Protein AF-A0AAD1RFT2-F1 (afdb_monomer)

Radius of gyration: 32.66 Å; Cα contacts (8 Å, |Δi|>4): 776; chains: 1; bounding box: 81×103×98 Å

Secondary structure (DSSP, 8-state):
----PPPPPGGG-------------------TT--SPPB----SEEEEE--HHHHHHHHHHHHHHSPTT-EEEEEEE-----STT-PPP--EEEEEEETTEEEEE-GGGSSS--HHHHHHHT-TTSEEEESSHHHHHHHHHHHH-----SEEEHHHHHHHHHT------HHHHHHHHHS-B----HHHHTS-TTSSSPPHHHHHHHHHHHHHHHHHHHHHHT--HHHHHHHHHTT-----HHHHHHHHHHHHHHHHHHHTTS-S---STT-HHHHHHHHHHHHHHHHHHHHHHH-SS-----------------------------------PPPP--THHHHHHHHHHHHHTTTGGGTGGGGGGS-------STTTTTS--------PPBPTT---TTSPPPPHHHHHHHHHHH--SS--HHHHHHHHIIIII---EEEE--TTS-TTHHHHHHHHHTS-EEEEE-S-HHHHHHHHHHHHHTT--EEEE-TT--HHHHHHHHTT--SEEEE-HHHHHH-HHHHHHHHTSTT-EEEEEETTGGGG-TTSSS--GGGGGGGGHHHH-TTS-EEEEES---HHHHHHHHHHTT-SS-EEEEB----TT-----PPP-S-HHHHHHTT------------

Solvent-accessible surface area (backbone atoms only — not comparable to full-atom values): 38700 Å² total; per-residue (Å²): 137,83,86,83,77,87,78,79,66,77,86,84,68,76,78,92,74,81,92,75,95,73,97,70,82,83,83,75,85,79,62,99,79,66,73,96,51,54,76,51,71,59,83,41,50,76,49,76,38,49,49,44,65,58,38,15,52,52,28,48,48,51,64,70,74,51,58,90,72,30,65,27,3,31,46,73,43,41,26,72,51,95,49,89,96,46,79,48,57,70,6,33,42,34,41,16,69,48,88,55,38,26,37,38,38,31,50,50,74,30,102,54,81,31,66,27,40,51,51,51,43,47,27,67,57,36,35,35,24,18,61,64,46,66,62,51,31,54,49,35,35,73,68,66,76,37,67,61,33,37,69,45,50,45,42,58,53,47,24,62,68,62,72,52,92,67,91,56,39,67,48,53,48,36,37,70,76,66,62,20,32,57,79,78,52,59,77,55,72,62,25,65,50,64,48,83,80,73,51,72,63,49,49,49,46,52,42,17,55,9,35,46,27,36,51,52,51,57,52,60,73,67,57,52,76,64,61,40,50,57,60,52,59,76,73,60,75,99,61,67,71,66,59,60,50,48,51,52,51,53,50,52,50,53,49,50,66,48,57,76,66,56,71,95,71,85,85,57,100,76,56,62,61,60,56,49,53,50,52,47,59,52,49,54,56,51,52,52,54,51,46,64,75,62,59,87,77,77,85,81,87,87,88,83,84,89,86,81,88,86,85,82,90,86,88,88,86,90,86,90,86,88,84,89,82,90,82,88,85,83,83,88,81,84,86,85,76,59,78,66,58,67,66,60,52,60,66,58,51,73,63,49,71,77,59,59,84,74,62,69,78,77,65,76,80,75,86,85,85,84,92,74,85,78,80,79,73,84,78,79,81,94,67,97,67,93,65,82,72,67,43,66,72,82,54,71,62,85,90,57,80,80,81,50,72,71,55,43,48,50,35,34,75,53,67,74,35,88,70,73,54,39,66,46,42,56,51,37,47,35,40,72,73,71,44,41,23,34,38,41,31,40,38,83,86,77,55,74,64,56,47,52,56,49,58,9,59,75,67,65,11,25,17,40,36,30,37,89,49,67,69,60,46,51,55,52,32,52,56,32,46,76,40,75,39,46,45,45,77,50,57,97,85,63,59,74,64,58,60,50,38,55,78,67,63,66,42,31,39,42,31,29,36,41,62,46,51,68,75,42,52,68,60,59,59,60,45,48,77,43,99,54,21,54,47,32,35,34,32,46,60,35,42,21,47,23,87,88,35,97,60,58,40,77,47,45,51,52,52,27,50,48,45,71,81,40,64,82,45,18,42,38,35,30,26,60,63,69,55,74,73,44,50,50,44,39,38,60,43,42,57,52,71,85,46,51,77,49,40,44,57,80,79,54,93,92,60,90,86,85,89,80,83,84,64,100,42,67,71,64,66,48,45,84,81,56,81,82,79,74,82,81,77,84,81,85,128

Organism: Pelobates cultripes (NCBI:txid61616)

Structure (mmCIF, N/CA/C/O backbone):
data_AF-A0AAD1RFT2-F1
#
_entry.id   AF-A0AAD1RFT2-F1
#
loop_
_atom_site.group_PDB
_atom_site.id
_atom_site.type_symbol
_atom_site.label_atom_id
_atom_site.label_alt_id
_atom_site.label_comp_id
_atom_site.label_asym_id
_atom_site.label_entity_id
_atom_site.label_seq_id
_atom_site.pdbx_PDB_ins_code
_atom_site.Cartn_x
_atom_site.Cartn_y
_atom_site.Cartn_z
_atom_site.occupancy
_atom_site.B_iso_or_equiv
_atom_site.auth_seq_id
_atom_site.auth_comp_id
_atom_site.auth_asym_id
_atom_site.auth_atom_id
_atom_site.pdbx_PDB_model_num
ATOM 1 N N . MET A 1 1 ? -6.542 -61.655 -33.731 1.00 32.16 1 MET A N 1
ATOM 2 C CA . MET A 1 1 ? -5.676 -61.619 -32.536 1.00 32.16 1 MET A CA 1
ATOM 3 C C . MET A 1 1 ? -5.458 -60.150 -32.216 1.00 32.16 1 MET A C 1
ATOM 5 O O . MET A 1 1 ? -4.813 -59.470 -32.993 1.00 32.16 1 MET A O 1
ATOM 9 N N . THR A 1 2 ? -6.354 -59.574 -31.411 1.00 29.89 2 THR A N 1
ATOM 10 C CA . THR A 1 2 ? -6.247 -59.451 -29.936 1.00 29.89 2 THR A CA 1
ATOM 11 C C . THR A 1 2 ? -5.387 -58.257 -29.536 1.00 29.89 2 THR A C 1
ATOM 13 O O . THR A 1 2 ? -4.197 -58.387 -29.279 1.00 29.89 2 THR A O 1
ATOM 16 N N . SER A 1 3 ? -6.036 -57.094 -29.475 1.00 32.44 3 SER A N 1
ATOM 17 C CA . SER A 1 3 ? -5.586 -55.942 -28.698 1.00 32.44 3 SER A CA 1
ATOM 18 C C . SER A 1 3 ? -5.818 -56.218 -27.211 1.00 32.44 3 SER A C 1
ATOM 20 O O . SER A 1 3 ? -6.970 -56.402 -26.809 1.00 32.44 3 SER A O 1
ATOM 22 N N . GLU A 1 4 ? -4.773 -56.206 -26.389 1.00 31.50 4 GLU A N 1
ATOM 23 C CA . GLU A 1 4 ? -4.941 -56.166 -24.934 1.00 31.50 4 GLU A CA 1
ATOM 24 C C . GLU A 1 4 ? -4.941 -54.717 -24.443 1.00 31.50 4 GLU A C 1
ATOM 26 O O . GLU A 1 4 ? -3.958 -53.987 -24.556 1.00 31.50 4 GLU A O 1
ATOM 31 N N . GLN A 1 5 ? -6.086 -54.298 -23.907 1.00 32.66 5 GLN A N 1
ATOM 32 C CA . GLN A 1 5 ? -6.255 -53.011 -23.245 1.00 32.66 5 GLN A CA 1
ATOM 33 C C . GLN A 1 5 ? -5.607 -53.063 -21.856 1.00 32.66 5 GLN A C 1
ATOM 35 O O . GLN A 1 5 ? -5.936 -53.942 -21.054 1.00 32.66 5 GLN A O 1
ATOM 40 N N . ARG A 1 6 ? -4.768 -52.078 -21.515 1.00 32.47 6 ARG A N 1
ATOM 41 C CA . ARG A 1 6 ? -4.447 -51.807 -20.105 1.00 32.47 6 ARG A CA 1
ATOM 42 C C . ARG A 1 6 ? -5.701 -51.250 -19.423 1.00 32.47 6 ARG A C 1
ATOM 44 O O . ARG A 1 6 ? -6.289 -50.284 -19.901 1.00 32.47 6 ARG A O 1
ATOM 51 N N . LYS A 1 7 ? -6.133 -51.892 -18.336 1.00 34.75 7 LYS A N 1
ATOM 52 C CA . LYS A 1 7 ? -7.308 -51.488 -17.548 1.00 34.75 7 LYS A CA 1
ATOM 53 C C . LYS A 1 7 ? -6.932 -50.395 -16.547 1.00 34.75 7 LYS A C 1
ATOM 55 O O . LYS A 1 7 ? -5.903 -50.510 -15.887 1.00 34.75 7 LYS A O 1
ATOM 60 N N . LEU A 1 8 ? -7.798 -49.393 -16.397 1.00 34.12 8 LEU A N 1
ATOM 61 C CA . LEU A 1 8 ? -7.709 -48.400 -15.322 1.00 34.12 8 LEU A CA 1
ATOM 62 C C . LEU A 1 8 ? -8.119 -49.009 -13.959 1.00 34.12 8 LEU A C 1
ATOM 64 O O . LEU A 1 8 ? -8.888 -49.978 -13.937 1.00 34.12 8 LEU A O 1
ATOM 68 N N . PRO A 1 9 ? -7.635 -48.466 -12.823 1.00 39.34 9 PRO A N 1
ATOM 69 C CA . PRO A 1 9 ? -8.009 -48.926 -11.483 1.00 39.34 9 PRO A CA 1
ATOM 70 C C . PRO A 1 9 ? -9.504 -48.750 -11.164 1.00 39.34 9 PRO A C 1
ATOM 72 O O . PRO A 1 9 ? -10.136 -47.780 -11.578 1.00 39.34 9 PRO A O 1
ATOM 75 N N . GLN A 1 10 ? -10.067 -49.661 -10.362 1.00 35.56 10 GLN A N 1
ATOM 76 C CA . GLN A 1 10 ? -11.518 -49.749 -10.113 1.00 35.56 10 GLN A CA 1
ATOM 77 C C . GLN A 1 10 ? -12.157 -48.548 -9.392 1.00 35.56 10 GLN A C 1
ATOM 79 O O . GLN A 1 10 ? -13.377 -48.419 -9.438 1.00 35.56 10 GLN A O 1
ATOM 84 N N . TRP A 1 11 ? -11.382 -47.660 -8.760 1.00 37.53 11 TRP A N 1
ATOM 85 C CA . TRP A 1 11 ? -11.925 -46.442 -8.141 1.00 37.53 11 TRP A CA 1
ATOM 86 C C . TRP A 1 11 ? -12.310 -45.365 -9.170 1.00 37.53 11 TRP A C 1
ATOM 88 O O . TRP A 1 11 ? -13.135 -44.507 -8.882 1.00 37.53 11 TRP A O 1
ATOM 98 N N . MET A 1 12 ? -11.788 -45.454 -10.399 1.00 35.12 12 MET A N 1
ATOM 99 C CA . MET A 1 12 ? -12.035 -44.512 -11.499 1.00 35.12 12 MET A CA 1
ATOM 100 C C . MET A 1 12 ? -13.252 -44.915 -12.365 1.00 35.12 12 MET A C 1
ATOM 102 O O . MET A 1 12 ? -13.354 -44.573 -13.542 1.00 35.12 12 MET A O 1
ATOM 106 N N . SER A 1 13 ? -14.170 -45.724 -11.825 1.00 43.19 13 SER A N 1
ATOM 107 C CA . SER A 1 13 ? -15.388 -46.171 -12.520 1.00 43.19 13 SER A CA 1
ATOM 108 C C . SER A 1 13 ? -16.558 -46.388 -11.560 1.00 43.19 13 SER A C 1
ATOM 110 O O . SER A 1 13 ? -17.037 -47.506 -11.369 1.00 43.19 13 SER A O 1
ATOM 112 N N . ALA A 1 14 ? -17.074 -45.286 -11.021 1.00 30.98 14 ALA A N 1
ATOM 113 C CA . ALA A 1 14 ? -18.431 -45.201 -10.493 1.00 30.98 14 ALA A CA 1
ATOM 114 C C . ALA A 1 14 ? -19.201 -44.155 -11.311 1.00 30.98 14 ALA A C 1
ATOM 116 O O . ALA A 1 14 ? -18.724 -43.043 -11.508 1.00 30.98 14 ALA A O 1
ATOM 117 N N . LYS A 1 15 ? -20.356 -44.551 -11.854 1.00 29.53 15 LYS A N 1
ATOM 118 C CA . LYS A 1 15 ? -21.216 -43.689 -12.677 1.00 29.53 15 LYS A CA 1
ATOM 119 C C . LYS A 1 15 ? -22.140 -42.861 -11.797 1.00 29.53 15 LYS A C 1
ATOM 121 O O . LYS A 1 15 ? -22.604 -43.372 -10.777 1.00 29.53 15 LYS A O 1
ATOM 126 N N . ASP A 1 16 ? -22.525 -41.690 -12.294 1.00 32.19 16 ASP A N 1
ATOM 127 C CA . ASP A 1 16 ? -23.722 -40.989 -11.842 1.00 32.19 16 ASP A CA 1
ATOM 128 C C . ASP A 1 16 ? -24.922 -41.939 -11.759 1.00 32.19 16 ASP A C 1
ATOM 130 O O . ASP A 1 16 ? -25.188 -42.730 -12.677 1.00 32.19 16 ASP A O 1
ATOM 134 N N . ARG A 1 17 ? -25.673 -41.830 -10.663 1.00 28.39 17 ARG A N 1
ATOM 135 C CA . ARG A 1 17 ? -27.041 -42.330 -10.582 1.00 28.39 17 ARG A CA 1
ATOM 136 C C . ARG A 1 17 ? -27.950 -41.295 -9.942 1.00 28.39 17 ARG A C 1
ATOM 138 O O . ARG A 1 17 ? -27.675 -40.779 -8.868 1.00 28.39 17 ARG A O 1
ATOM 145 N N . GLU A 1 18 ? -29.015 -41.071 -10.694 1.00 23.94 18 GLU A N 1
ATOM 146 C CA . GLU A 1 18 ? -30.244 -40.323 -10.472 1.00 23.94 18 GLU A CA 1
ATOM 147 C C . GLU A 1 18 ? -30.656 -40.014 -9.027 1.00 23.94 18 GLU A C 1
ATOM 149 O O . GLU A 1 18 ? -30.523 -40.805 -8.094 1.00 23.94 18 GLU A O 1
ATOM 154 N N . SER A 1 19 ? -31.280 -38.846 -8.917 1.00 25.69 19 SER A N 1
ATOM 155 C CA . SER A 1 19 ? -31.944 -38.308 -7.743 1.00 25.69 19 SER A CA 1
ATOM 156 C C . SER A 1 19 ? -32.993 -39.242 -7.130 1.00 25.69 19 SER A C 1
ATOM 158 O O . SER A 1 19 ? -33.954 -39.660 -7.774 1.00 25.69 19 SER A O 1
ATOM 160 N N . THR A 1 20 ? -32.910 -39.404 -5.811 1.00 22.12 20 THR A N 1
ATOM 161 C CA . THR A 1 20 ? -34.089 -39.611 -4.962 1.00 22.12 20 THR A CA 1
ATOM 162 C C . THR A 1 20 ? -34.079 -38.572 -3.856 1.00 22.12 20 THR A C 1
ATOM 164 O O . THR A 1 20 ? -33.084 -38.413 -3.155 1.00 22.12 20 THR A O 1
ATOM 167 N N . SER A 1 21 ? -35.189 -37.855 -3.722 1.00 32.97 21 SER A N 1
ATOM 168 C CA . SER A 1 21 ? -35.400 -36.832 -2.704 1.00 32.97 21 SER A CA 1
ATOM 169 C C . SER A 1 21 ? -35.403 -37.422 -1.294 1.00 32.97 21 SER A C 1
ATOM 171 O O . SER A 1 21 ? -36.297 -38.208 -0.984 1.00 32.97 21 SER A O 1
ATOM 173 N N . ASP A 1 22 ? -34.510 -36.953 -0.425 1.00 23.94 22 ASP A N 1
ATOM 174 C CA . ASP A 1 22 ? -34.853 -36.773 0.987 1.00 23.94 22 ASP A CA 1
ATOM 175 C C . ASP A 1 22 ? -34.041 -35.634 1.625 1.00 23.94 22 ASP A C 1
ATOM 177 O O . ASP A 1 22 ? -32.912 -35.341 1.222 1.00 23.94 22 ASP A O 1
ATOM 181 N N . GLY A 1 23 ? -34.649 -34.935 2.581 1.00 35.88 23 GLY A N 1
ATOM 182 C CA . GLY A 1 23 ? -34.134 -33.674 3.110 1.00 35.88 23 GLY A CA 1
ATOM 183 C C . GLY A 1 23 ? -32.924 -33.863 4.023 1.00 35.88 23 GLY A C 1
ATOM 184 O O . GLY A 1 23 ? -33.078 -34.258 5.175 1.00 35.88 23 GLY A O 1
ATOM 185 N N . THR A 1 24 ? -31.729 -33.499 3.552 1.00 23.97 24 THR A N 1
ATOM 186 C CA . THR A 1 24 ? -30.502 -33.526 4.365 1.00 23.97 24 THR A CA 1
ATOM 187 C C . THR A 1 24 ? -29.787 -32.182 4.271 1.00 23.97 24 THR A C 1
ATOM 189 O O . THR A 1 24 ? -29.432 -31.742 3.181 1.00 23.97 24 THR A O 1
ATOM 192 N N . LYS A 1 25 ? -29.585 -31.517 5.418 1.00 29.00 25 LYS A N 1
ATOM 193 C CA . LYS A 1 25 ? -28.793 -30.280 5.504 1.00 29.00 25 LYS A CA 1
ATOM 194 C C . LYS A 1 25 ? -27.383 -30.538 4.968 1.00 29.00 25 LYS A C 1
ATOM 196 O O . LYS A 1 25 ? -26.774 -31.536 5.352 1.00 29.00 25 LYS A O 1
ATOM 201 N N . ALA A 1 26 ? -26.863 -29.633 4.140 1.00 27.97 26 ALA A N 1
ATOM 202 C CA . ALA A 1 26 ? -25.474 -29.694 3.703 1.00 27.97 26 ALA A CA 1
ATOM 203 C C . ALA A 1 26 ? -24.550 -29.670 4.932 1.00 27.97 26 ALA A C 1
ATOM 205 O O . ALA A 1 26 ? -24.612 -28.756 5.755 1.00 27.97 26 ALA A O 1
ATOM 206 N N . PHE A 1 27 ? -23.726 -30.708 5.078 1.00 27.11 27 PHE A N 1
ATOM 207 C CA . PHE A 1 27 ? -22.686 -30.755 6.099 1.00 27.11 27 PHE A CA 1
ATOM 208 C C . PHE A 1 27 ? -21.497 -29.939 5.593 1.00 27.11 27 PHE A C 1
ATOM 210 O O . PHE A 1 27 ? -20.674 -30.434 4.823 1.00 27.11 27 PHE A O 1
ATOM 217 N N . PHE A 1 28 ? -21.443 -28.671 5.996 1.00 36.00 28 PHE A N 1
ATOM 218 C CA . PHE A 1 28 ? -20.313 -27.799 5.703 1.00 36.00 28 PHE A CA 1
ATOM 219 C C . PHE A 1 28 ? -19.064 -28.278 6.446 1.00 36.00 28 PHE A C 1
ATOM 221 O O . PHE A 1 28 ? -19.122 -28.761 7.582 1.00 36.00 28 PHE A O 1
ATOM 228 N N . LYS A 1 29 ? -17.922 -28.178 5.771 1.00 30.28 29 LYS A N 1
ATOM 229 C CA . LYS A 1 29 ? -16.636 -28.657 6.268 1.00 30.28 29 LYS A CA 1
ATOM 230 C C . LYS A 1 29 ? -16.006 -27.545 7.111 1.00 30.28 29 LYS A C 1
ATOM 232 O O . LYS A 1 29 ? -15.299 -26.710 6.566 1.00 30.28 29 LYS A O 1
ATOM 237 N N . LYS A 1 30 ? -16.314 -27.527 8.415 1.00 30.03 30 LYS A N 1
ATOM 238 C CA . LYS A 1 30 ? -15.777 -26.548 9.378 1.00 30.03 30 LYS A CA 1
ATOM 239 C C . LYS A 1 30 ? -14.256 -26.414 9.260 1.00 30.03 30 LYS A C 1
ATOM 241 O O . LYS A 1 30 ? -13.552 -27.424 9.368 1.00 30.03 30 LYS A O 1
ATOM 246 N N . ASN A 1 31 ? -13.772 -25.180 9.164 1.00 31.89 31 ASN A N 1
ATOM 247 C CA . ASN A 1 31 ? -12.375 -24.868 9.445 1.00 31.89 31 ASN A CA 1
ATOM 248 C C . ASN A 1 31 ? -12.137 -24.840 10.963 1.00 31.89 31 ASN A C 1
ATOM 250 O O . ASN A 1 31 ? -13.017 -24.499 11.750 1.00 31.89 31 ASN A O 1
ATOM 254 N N . ILE A 1 32 ? -10.927 -25.210 11.388 1.00 33.62 32 ILE A N 1
ATOM 255 C CA . ILE A 1 32 ? -10.565 -25.410 12.810 1.00 33.62 32 ILE A CA 1
ATOM 256 C C . ILE A 1 32 ? -10.471 -24.079 13.598 1.00 33.62 32 ILE A C 1
ATOM 258 O O . ILE A 1 32 ? -10.304 -24.088 14.815 1.00 33.62 32 ILE A O 1
ATOM 262 N N . LEU A 1 33 ? -10.619 -22.939 12.913 1.00 39.22 33 LEU A N 1
ATOM 263 C CA . LEU A 1 33 ? -10.488 -21.578 13.446 1.00 39.22 33 LEU A CA 1
ATOM 264 C C . LEU A 1 33 ? -11.779 -20.738 13.359 1.00 39.22 33 LEU A C 1
ATOM 266 O O . LEU A 1 33 ? -11.742 -19.554 13.682 1.00 39.22 33 LEU A O 1
ATOM 270 N N . GLU A 1 34 ? -12.909 -21.306 12.926 1.00 48.25 34 GLU A N 1
ATOM 271 C CA . GLU A 1 34 ? -14.187 -20.582 12.974 1.00 48.25 34 GLU A CA 1
ATOM 272 C C . GLU A 1 34 ? -14.638 -20.393 14.429 1.00 48.25 34 GLU A C 1
ATOM 274 O O . GLU A 1 34 ? -14.747 -21.361 15.187 1.00 48.25 34 GLU A O 1
ATOM 279 N N . ASP A 1 35 ? -14.960 -19.152 14.806 1.00 52.91 35 ASP A N 1
ATOM 280 C CA . ASP A 1 35 ? -15.696 -18.884 16.039 1.00 52.91 35 ASP A CA 1
ATOM 281 C C . ASP A 1 35 ? -17.025 -19.672 15.992 1.00 52.91 35 ASP A C 1
ATOM 283 O O . ASP A 1 35 ? -17.718 -19.647 14.974 1.00 52.91 35 ASP A O 1
ATOM 287 N N . ASP A 1 36 ? -17.448 -20.326 17.082 1.00 68.00 36 ASP A N 1
ATOM 288 C CA . ASP A 1 36 ? -18.729 -21.072 17.167 1.00 68.00 36 ASP A CA 1
ATOM 289 C C . ASP A 1 36 ? -19.979 -20.140 17.197 1.00 68.00 36 ASP A C 1
ATOM 291 O O . ASP A 1 36 ? -21.011 -20.434 17.807 1.00 68.00 36 ASP A O 1
ATOM 295 N N . LEU A 1 37 ? -19.892 -18.973 16.549 1.00 80.50 37 LEU A N 1
ATOM 296 C CA . LEU A 1 37 ? -20.921 -17.940 16.489 1.00 80.50 37 LEU A CA 1
ATOM 297 C C . LEU A 1 37 ? -21.916 -18.188 15.337 1.00 80.50 37 LEU A C 1
ATOM 299 O O . LEU A 1 37 ? -21.519 -18.589 14.240 1.00 80.50 37 LEU A O 1
ATOM 303 N N . PRO A 1 38 ? -23.215 -17.896 15.532 1.00 90.75 38 PRO A N 1
ATOM 304 C CA . PRO A 1 38 ? -24.204 -18.002 14.465 1.00 90.75 38 PRO A CA 1
ATOM 305 C C . PRO A 1 38 ? -23.980 -16.954 13.365 1.00 90.75 38 PRO A C 1
ATOM 307 O O . PRO A 1 38 ? -23.529 -15.838 13.632 1.00 90.75 38 PRO A O 1
ATOM 310 N N . PHE A 1 39 ? -24.354 -17.285 12.128 1.00 90.00 39 PHE A N 1
ATOM 311 C CA . PHE A 1 39 ? -24.182 -16.379 10.994 1.00 90.00 39 PHE A CA 1
ATOM 312 C C . PHE A 1 39 ? -25.106 -15.143 11.044 1.00 90.00 39 PHE A C 1
ATOM 314 O O . PHE A 1 39 ? -26.212 -15.144 11.612 1.00 90.00 39 PHE A O 1
ATOM 321 N N . PHE A 1 40 ? -24.619 -14.054 10.452 1.00 92.62 40 PHE A N 1
ATOM 322 C CA . PHE A 1 40 ? -25.324 -12.798 10.226 1.00 92.62 40 PHE A CA 1
ATOM 323 C C . PHE A 1 40 ? -25.706 -12.703 8.746 1.00 92.62 40 PHE A C 1
ATOM 325 O O . PHE A 1 40 ? -24.908 -12.295 7.912 1.00 92.62 40 PHE A O 1
ATOM 332 N N . GLU A 1 41 ? -26.929 -13.112 8.421 1.00 91.94 41 GLU A N 1
ATOM 333 C CA . GLU A 1 41 ? -27.407 -13.223 7.038 1.00 91.94 41 GLU A CA 1
ATOM 334 C C . GLU A 1 41 ? -28.602 -12.301 6.791 1.00 91.94 41 GLU A C 1
ATOM 336 O O . GLU A 1 41 ? -29.493 -12.160 7.643 1.00 91.94 41 GLU A O 1
ATOM 341 N N . PHE A 1 42 ? -28.667 -11.716 5.597 1.00 96.00 42 PHE A N 1
ATOM 342 C CA . PHE A 1 42 ? -29.851 -11.000 5.143 1.00 96.00 42 PHE A CA 1
ATOM 343 C C . PHE A 1 42 ? -30.973 -11.979 4.775 1.00 96.00 42 PHE A C 1
ATOM 345 O O . PHE A 1 42 ? -30.853 -12.780 3.854 1.00 96.00 42 PHE A O 1
ATOM 352 N N . ASN A 1 43 ? -32.097 -11.884 5.488 1.00 93.88 43 ASN A N 1
ATOM 353 C CA . ASN A 1 43 ? -33.259 -12.769 5.332 1.00 93.88 43 ASN A CA 1
ATOM 354 C C . ASN A 1 43 ? -34.448 -12.087 4.612 1.00 93.88 43 ASN A C 1
ATOM 356 O O . ASN A 1 43 ? -35.571 -12.597 4.628 1.00 93.88 43 ASN A O 1
ATOM 360 N N . GLY A 1 44 ? -34.228 -10.907 4.025 1.00 94.38 44 GLY A N 1
ATOM 361 C CA . GLY A 1 44 ? -35.246 -10.140 3.306 1.00 94.38 44 GLY A CA 1
ATOM 362 C C . GLY A 1 44 ? -35.318 -10.453 1.806 1.00 94.38 44 GLY A C 1
ATOM 363 O O . GLY A 1 44 ? -34.692 -11.377 1.293 1.00 94.38 44 GLY A O 1
ATOM 364 N N . ALA A 1 45 ? -36.086 -9.647 1.072 1.00 97.00 45 ALA A N 1
ATOM 365 C CA . ALA A 1 45 ? -36.175 -9.741 -0.380 1.00 97.00 45 ALA A CA 1
ATOM 366 C C . ALA A 1 45 ? -34.956 -9.086 -1.053 1.00 97.00 45 ALA A C 1
ATOM 368 O O . ALA A 1 45 ? -34.703 -7.892 -0.867 1.00 97.00 45 ALA A O 1
ATOM 369 N N . ILE A 1 46 ? -34.238 -9.862 -1.868 1.00 98.06 46 ILE A N 1
ATOM 370 C CA . ILE A 1 46 ? -33.129 -9.386 -2.703 1.00 98.06 46 ILE A CA 1
ATOM 371 C C . ILE A 1 46 ? -33.676 -9.024 -4.090 1.00 98.06 46 ILE A C 1
ATOM 373 O O . ILE A 1 46 ? -34.170 -9.883 -4.820 1.00 98.06 46 ILE A O 1
ATOM 377 N N . VAL A 1 47 ? -33.580 -7.751 -4.466 1.00 97.56 47 VAL A N 1
ATOM 378 C CA . VAL A 1 47 ? -33.992 -7.234 -5.777 1.00 97.56 47 VAL A CA 1
ATOM 379 C C . VAL A 1 47 ? -32.756 -7.102 -6.664 1.00 97.56 47 VAL A C 1
ATOM 381 O O . VAL A 1 47 ? -32.033 -6.110 -6.605 1.00 97.56 47 VAL A O 1
ATOM 384 N N . TYR A 1 48 ? -32.502 -8.120 -7.484 1.00 97.94 48 TYR A N 1
ATOM 385 C CA . TYR A 1 48 ? -31.390 -8.146 -8.435 1.00 97.94 48 TYR A CA 1
ATOM 386 C C . TYR A 1 48 ? -31.803 -7.551 -9.785 1.00 97.94 48 TYR A C 1
ATOM 388 O O . TYR A 1 48 ? -32.764 -8.016 -10.397 1.00 97.94 48 TYR A O 1
ATOM 396 N N . SER A 1 49 ? -31.074 -6.535 -10.254 1.00 96.44 49 SER A N 1
ATOM 397 C CA . SER A 1 49 ? -31.340 -5.849 -11.521 1.00 96.44 49 SER A CA 1
ATOM 398 C C . SER A 1 49 ? -30.056 -5.596 -12.311 1.00 96.44 49 SER A C 1
ATOM 400 O O . SER A 1 49 ? -29.035 -5.168 -11.773 1.00 96.44 49 SER A O 1
ATOM 402 N N . TYR A 1 50 ? -30.129 -5.840 -13.617 1.00 95.19 50 TYR A N 1
ATOM 403 C CA . TYR A 1 50 ? -29.012 -5.772 -14.564 1.00 95.19 50 TYR A CA 1
ATOM 404 C C . TYR A 1 50 ? -29.335 -4.927 -15.811 1.00 95.19 50 TYR A C 1
ATOM 406 O O . TYR A 1 50 ? -28.453 -4.685 -16.632 1.00 95.19 50 TYR A O 1
ATOM 414 N N . GLU A 1 51 ? -30.563 -4.414 -15.943 1.00 94.00 51 GLU A N 1
ATOM 415 C CA . GLU A 1 51 ? -30.942 -3.485 -17.013 1.00 94.00 51 GLU A CA 1
ATOM 416 C C . GLU A 1 51 ? -30.850 -2.023 -16.552 1.00 94.00 51 GLU A C 1
ATOM 418 O O . GLU A 1 51 ? -31.357 -1.644 -15.499 1.00 94.00 51 GLU A O 1
ATOM 423 N N . SER A 1 52 ? -30.227 -1.158 -17.361 1.00 93.75 52 SER A N 1
ATOM 424 C CA . SER A 1 52 ? -29.947 0.240 -16.972 1.00 93.75 52 SER A CA 1
ATOM 425 C C . SER A 1 52 ? -31.216 1.085 -16.745 1.00 93.75 52 SER A C 1
ATOM 427 O O . SER A 1 52 ? -31.221 2.002 -15.914 1.00 93.75 52 SER A O 1
ATOM 429 N N . ASN A 1 53 ? -32.309 0.759 -17.446 1.00 92.62 53 ASN A N 1
ATOM 430 C CA . ASN A 1 53 ? -33.616 1.391 -17.251 1.00 92.62 53 ASN A CA 1
ATOM 431 C C . ASN A 1 53 ? -34.247 0.964 -15.922 1.00 92.62 53 ASN A C 1
ATOM 433 O O . ASN A 1 53 ? -34.618 1.833 -15.136 1.00 92.62 53 ASN A O 1
ATOM 437 N N . ASP A 1 54 ? -34.298 -0.340 -15.648 1.00 94.00 54 ASP A N 1
ATOM 438 C CA . ASP A 1 54 ? -34.866 -0.891 -14.415 1.00 94.00 54 ASP A CA 1
ATOM 439 C C . ASP A 1 54 ? -34.081 -0.427 -13.193 1.00 94.00 54 ASP A C 1
ATOM 441 O O . ASP A 1 54 ? -34.670 0.071 -12.240 1.00 94.00 54 ASP A O 1
ATOM 445 N N . CYS A 1 55 ? -32.747 -0.452 -13.249 1.00 96.50 55 CYS A N 1
ATOM 446 C CA . CYS A 1 55 ? -31.912 0.113 -12.192 1.00 96.50 55 CYS A CA 1
ATOM 447 C C . CYS A 1 55 ? -32.200 1.602 -11.974 1.00 96.50 55 CYS A C 1
ATOM 449 O O . CYS A 1 55 ? -32.309 2.041 -10.834 1.00 96.50 55 CYS A O 1
ATOM 451 N N . SER A 1 56 ? -32.378 2.384 -13.045 1.00 96.62 56 SER A N 1
ATOM 452 C CA . SER A 1 56 ? -32.736 3.800 -12.908 1.00 96.62 56 SER A CA 1
ATOM 453 C C . SER A 1 56 ? -34.121 3.990 -12.278 1.00 96.62 56 SER A C 1
ATOM 455 O O . SER A 1 56 ? -34.272 4.860 -11.426 1.00 96.62 56 SER A O 1
ATOM 457 N N . LEU A 1 57 ? -35.113 3.180 -12.663 1.00 95.62 57 LEU A N 1
ATOM 458 C CA . LEU A 1 57 ? -36.468 3.232 -12.113 1.00 95.62 57 LEU A CA 1
ATOM 459 C C . LEU A 1 57 ? -36.491 2.825 -10.634 1.00 95.62 57 LEU A C 1
ATOM 461 O O . LEU A 1 57 ? -37.051 3.546 -9.816 1.00 95.62 57 LEU A O 1
ATOM 465 N N . LEU A 1 58 ? -35.842 1.712 -10.288 1.00 97.06 58 LEU A N 1
ATOM 466 C CA . LEU A 1 58 ? -35.716 1.217 -8.918 1.00 97.06 58 LEU A CA 1
ATOM 467 C C . LEU A 1 58 ? -35.004 2.233 -8.019 1.00 97.06 58 LEU A C 1
ATOM 469 O O . LEU A 1 58 ? -35.453 2.462 -6.902 1.00 97.06 58 LEU A O 1
ATOM 473 N N . SER A 1 59 ? -33.948 2.898 -8.497 1.00 97.12 59 SER A N 1
ATOM 474 C CA . SER A 1 59 ? -33.279 3.946 -7.718 1.00 97.12 59 SER A CA 1
ATOM 475 C C . SER A 1 59 ? -34.150 5.184 -7.485 1.00 97.12 59 SER A C 1
ATOM 477 O O . SER A 1 59 ? -34.138 5.712 -6.378 1.00 97.12 59 SER A O 1
ATOM 479 N N . GLU A 1 60 ? -34.928 5.646 -8.468 1.00 94.69 60 GLU A N 1
ATOM 480 C CA . GLU A 1 60 ? -35.855 6.771 -8.244 1.00 94.69 60 GLU A CA 1
ATOM 481 C C . GLU A 1 60 ? -37.043 6.357 -7.352 1.00 94.69 60 GLU A C 1
ATOM 483 O O . GLU A 1 60 ? -37.499 7.163 -6.542 1.00 94.69 60 GLU A O 1
ATOM 488 N N . LEU A 1 61 ? -37.495 5.095 -7.421 1.00 93.62 61 LEU A N 1
ATOM 489 C CA . LEU A 1 61 ? -38.470 4.536 -6.476 1.00 93.62 61 LEU A CA 1
ATOM 490 C C . LEU A 1 61 ? -37.922 4.557 -5.044 1.00 93.62 61 LEU A C 1
ATOM 492 O O . LEU A 1 61 ? -38.584 5.110 -4.171 1.00 93.62 61 LEU A O 1
ATOM 496 N N . ILE A 1 62 ? -36.695 4.067 -4.818 1.00 94.56 62 ILE A N 1
ATOM 497 C CA . ILE A 1 62 ? -36.008 4.147 -3.516 1.00 94.56 62 ILE A CA 1
ATOM 498 C C . ILE A 1 62 ? -35.988 5.596 -3.012 1.00 94.56 62 ILE A C 1
ATOM 500 O O . ILE A 1 62 ? -36.440 5.856 -1.903 1.00 94.56 62 ILE A O 1
ATOM 504 N N . ARG A 1 63 ? -35.553 6.562 -3.834 1.00 93.31 63 ARG A N 1
ATOM 505 C CA . ARG A 1 63 ? -35.535 7.988 -3.445 1.00 93.31 63 ARG A CA 1
ATOM 506 C C . ARG A 1 63 ? -36.918 8.542 -3.091 1.00 93.31 63 ARG A C 1
ATOM 508 O O . ARG A 1 63 ? -36.999 9.452 -2.279 1.00 93.31 63 ARG A O 1
ATOM 515 N N . SER A 1 64 ? -37.990 8.018 -3.690 1.00 89.31 64 SER A N 1
ATOM 516 C CA . SER A 1 64 ? -39.370 8.436 -3.399 1.00 89.31 64 SER A CA 1
ATOM 517 C C . SER A 1 64 ? -40.012 7.734 -2.193 1.00 89.31 64 SER A C 1
ATOM 519 O O . SER A 1 64 ? -40.967 8.262 -1.629 1.00 89.31 64 SER A O 1
ATOM 521 N N . GLU A 1 65 ? -39.514 6.552 -1.811 1.00 88.38 65 GLU A N 1
ATOM 522 C CA . GLU A 1 65 ? -39.997 5.759 -0.667 1.00 88.38 65 GLU A CA 1
ATOM 523 C C . GLU A 1 65 ? -39.314 6.157 0.658 1.00 88.38 65 GLU A C 1
ATOM 525 O O . GLU A 1 65 ? -39.844 5.872 1.733 1.00 88.38 65 GLU A O 1
ATOM 530 N N . LEU A 1 66 ? -38.147 6.804 0.593 1.00 86.69 66 LEU A N 1
ATOM 531 C CA . LEU A 1 66 ? -37.332 7.189 1.746 1.00 86.69 66 LEU A CA 1
ATOM 532 C C . LEU A 1 66 ? -37.707 8.567 2.323 1.00 86.69 66 LEU A C 1
ATOM 534 O O . LEU A 1 66 ? -38.130 9.473 1.609 1.00 86.69 66 LEU A O 1
ATOM 538 N N . SER A 1 67 ? -37.529 8.728 3.637 1.00 77.50 67 SER A N 1
ATOM 539 C CA . SER A 1 67 ? -37.723 10.000 4.343 1.00 77.50 67 SER A CA 1
ATOM 540 C C . SER A 1 67 ? -36.539 10.957 4.162 1.00 77.50 67 SER A C 1
ATOM 542 O O . SER A 1 67 ? -35.435 10.545 3.808 1.00 77.50 67 SER A O 1
ATOM 544 N N . GLU A 1 68 ? -36.735 12.235 4.499 1.00 66.38 68 GLU A N 1
ATOM 545 C CA . GLU A 1 68 ? -35.608 13.147 4.727 1.00 66.38 68 GLU A CA 1
ATOM 546 C C . GLU A 1 68 ? -34.665 12.546 5.789 1.00 66.38 68 GLU A C 1
ATOM 548 O O . GLU A 1 68 ? -35.134 11.999 6.790 1.00 66.38 68 GLU A O 1
ATOM 553 N N . GLN A 1 69 ? -33.348 12.619 5.553 1.00 76.44 69 GLN A N 1
ATOM 554 C CA . GLN A 1 69 ? -32.295 12.003 6.383 1.00 76.44 69 GLN A CA 1
ATOM 555 C C . GLN A 1 69 ? -32.327 10.464 6.445 1.00 76.44 69 GLN A C 1
ATOM 557 O O . GLN A 1 69 ? -31.817 9.869 7.394 1.00 76.44 69 GLN A O 1
ATOM 562 N N . ALA A 1 70 ? -32.906 9.795 5.445 1.00 89.38 70 ALA A N 1
ATOM 563 C CA . ALA A 1 70 ? -32.858 8.340 5.365 1.00 89.38 70 ALA A CA 1
ATOM 564 C C . ALA A 1 70 ? -31.422 7.797 5.319 1.00 89.38 70 ALA A C 1
ATOM 566 O O . ALA A 1 70 ? -30.533 8.378 4.694 1.00 89.38 70 ALA A O 1
ATOM 567 N N . VAL A 1 71 ? -31.227 6.633 5.932 1.00 95.62 71 VAL A N 1
ATOM 568 C CA . VAL A 1 71 ? -29.944 5.932 5.988 1.00 95.62 71 VAL A CA 1
ATOM 569 C C . VAL A 1 71 ? -30.097 4.575 5.313 1.00 95.62 71 VAL A C 1
ATOM 571 O O . VAL A 1 71 ? -31.109 3.901 5.496 1.00 95.62 71 VAL A O 1
ATOM 574 N N . LEU A 1 72 ? -29.113 4.187 4.506 1.00 96.69 72 LEU A N 1
ATOM 575 C CA . LEU A 1 72 ? -29.095 2.907 3.812 1.00 96.69 72 LEU A CA 1
ATOM 576 C C . LEU A 1 72 ? -27.692 2.301 3.798 1.00 96.69 72 LEU A C 1
ATOM 578 O O . LEU A 1 72 ? -26.684 2.996 3.669 1.00 96.69 72 LEU A O 1
ATOM 582 N N . GLY A 1 73 ? -27.643 0.984 3.960 1.00 97.88 73 GLY A N 1
ATOM 583 C CA . GLY A 1 73 ? -26.409 0.217 3.890 1.00 97.88 73 GLY A CA 1
ATOM 584 C C . GLY A 1 73 ? -25.915 0.144 2.453 1.00 97.88 73 GLY A C 1
ATOM 585 O O . GLY A 1 73 ? -26.715 -0.030 1.529 1.00 97.88 73 GLY A O 1
ATOM 586 N N . PHE A 1 74 ? -24.617 0.320 2.262 1.00 98.25 74 PHE A N 1
ATOM 587 C CA . PHE A 1 74 ? -23.994 0.476 0.957 1.00 98.25 74 PHE A CA 1
ATOM 588 C C . PHE A 1 74 ? -22.675 -0.291 0.905 1.00 98.25 74 PHE A C 1
ATOM 590 O O . PHE A 1 74 ? -21.908 -0.250 1.862 1.00 98.25 74 PHE A O 1
ATOM 597 N N . ASP A 1 75 ? -22.443 -0.958 -0.223 1.00 97.44 75 ASP A N 1
ATOM 598 C CA . ASP A 1 75 ? -21.214 -1.691 -0.534 1.00 97.44 75 ASP A CA 1
ATOM 599 C C . ASP A 1 75 ? -21.099 -1.884 -2.067 1.00 97.44 75 ASP A C 1
ATOM 601 O O . ASP A 1 75 ? -22.082 -1.706 -2.806 1.00 97.44 75 ASP A O 1
ATOM 605 N N . ILE A 1 76 ? -19.919 -2.238 -2.577 1.00 97.31 76 ILE A N 1
ATOM 606 C CA . ILE A 1 76 ? -19.655 -2.486 -4.004 1.00 97.31 76 ILE A CA 1
ATOM 607 C C . ILE A 1 76 ? -18.724 -3.687 -4.205 1.00 97.31 76 ILE A C 1
ATOM 609 O O . ILE A 1 76 ? -17.871 -3.975 -3.385 1.00 97.31 76 ILE A O 1
ATOM 613 N N . GLU A 1 77 ? -18.851 -4.374 -5.342 1.00 95.56 77 GLU A N 1
ATOM 614 C CA . GLU A 1 77 ? -17.999 -5.534 -5.656 1.00 95.56 77 GLU A CA 1
ATOM 615 C C . GLU A 1 77 ? -17.422 -5.463 -7.077 1.00 95.56 77 GLU A C 1
ATOM 617 O O . GLU A 1 77 ? -18.040 -4.924 -8.010 1.00 95.56 77 GLU A O 1
ATOM 622 N N . TRP A 1 78 ? -16.221 -6.020 -7.258 1.00 93.88 78 TRP A N 1
ATOM 623 C CA . TRP A 1 78 ? -15.489 -6.061 -8.530 1.00 93.88 78 TRP A CA 1
ATOM 624 C C . TRP A 1 78 ? -14.676 -7.359 -8.671 1.00 93.88 78 TRP A C 1
ATOM 626 O O . TRP A 1 78 ? -14.205 -7.908 -7.680 1.00 93.88 78 TRP A O 1
ATOM 636 N N . PRO A 1 79 ? -14.463 -7.885 -9.894 1.00 88.56 79 PRO A N 1
ATOM 637 C CA . PRO A 1 79 ? -13.715 -9.127 -10.074 1.00 88.56 79 PRO A CA 1
ATOM 638 C C . PRO A 1 79 ? -12.253 -8.972 -9.634 1.00 88.56 79 PRO A C 1
ATOM 640 O O . PRO A 1 79 ? -11.586 -7.991 -9.984 1.00 88.56 79 PRO A O 1
ATOM 643 N N . ALA A 1 80 ? -11.732 -9.982 -8.935 1.00 80.94 80 ALA A N 1
ATOM 644 C CA . ALA A 1 80 ? -10.316 -10.065 -8.598 1.00 80.94 80 ALA A CA 1
ATOM 645 C C . ALA A 1 80 ? -9.456 -10.144 -9.876 1.00 80.94 80 ALA A C 1
ATOM 647 O O . ALA A 1 80 ? -9.691 -10.977 -10.754 1.00 80.94 80 ALA A O 1
ATOM 648 N N . ILE A 1 81 ? -8.444 -9.276 -9.988 1.00 76.38 81 ILE A N 1
ATOM 649 C CA . ILE A 1 81 ? -7.468 -9.298 -11.086 1.00 76.38 81 ILE A CA 1
ATOM 650 C C . ILE A 1 81 ? -6.070 -9.506 -10.507 1.00 76.38 81 ILE A C 1
ATOM 652 O O . ILE A 1 81 ? -5.500 -8.622 -9.881 1.00 76.38 81 ILE A O 1
ATOM 656 N N . TYR A 1 82 ? -5.489 -10.669 -10.791 1.00 72.25 82 TYR A N 1
ATOM 657 C CA . TYR A 1 82 ? -4.157 -11.073 -10.321 1.00 72.25 82 TYR A CA 1
ATOM 658 C C . TYR A 1 82 ? -3.004 -10.528 -11.193 1.00 72.25 82 TYR A C 1
ATOM 660 O O . TYR A 1 82 ? -1.867 -10.978 -11.105 1.00 72.25 82 TYR A O 1
ATOM 668 N N . THR A 1 83 ? -3.281 -9.565 -12.080 1.00 55.97 83 THR A N 1
ATOM 669 C CA . THR A 1 83 ? -2.273 -8.918 -12.935 1.00 55.97 83 THR A CA 1
ATOM 670 C C . THR A 1 83 ? -1.825 -7.597 -12.317 1.00 55.97 83 THR A C 1
ATOM 672 O O . THR A 1 83 ? -2.607 -6.649 -12.259 1.00 55.97 83 THR A O 1
ATOM 675 N N . LYS A 1 84 ? -0.549 -7.507 -11.920 1.00 39.66 84 LYS A N 1
ATOM 676 C CA . LYS A 1 84 ? 0.054 -6.301 -11.326 1.00 39.66 84 LYS A CA 1
ATOM 677 C C . LYS A 1 84 ? -0.253 -5.043 -12.159 1.00 39.66 84 LYS A C 1
ATOM 679 O O . LYS A 1 84 ? -0.011 -5.018 -13.365 1.00 39.66 84 LYS A O 1
ATOM 684 N N . GLY A 1 85 ? -0.796 -4.011 -11.510 1.00 52.91 85 GLY A N 1
ATOM 685 C CA . GLY A 1 85 ? -1.160 -2.735 -12.142 1.00 52.91 85 GLY A CA 1
ATOM 686 C C . GLY A 1 85 ? -2.502 -2.714 -12.892 1.00 52.91 85 GLY A C 1
ATOM 687 O O . GLY A 1 85 ? -2.779 -1.739 -13.589 1.00 52.91 85 GLY A O 1
ATOM 688 N N . LYS A 1 86 ? -3.345 -3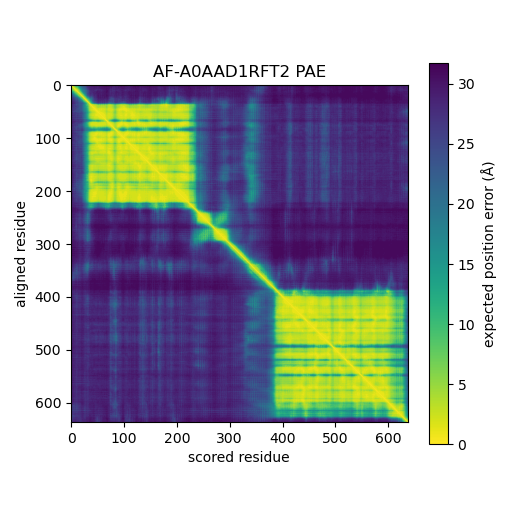.752 -12.783 1.00 57.75 86 LYS A N 1
ATOM 689 C CA . LYS A 1 86 ? -4.716 -3.755 -13.322 1.00 57.75 86 LYS A CA 1
ATOM 690 C C . LYS A 1 86 ? -5.722 -4.098 -12.229 1.00 57.75 86 LYS A C 1
ATOM 692 O O . LYS A 1 86 ? -5.704 -5.210 -11.720 1.00 57.75 86 LYS A O 1
ATOM 697 N N . ASN A 1 87 ? -6.659 -3.192 -11.967 1.00 72.12 87 ASN A N 1
ATOM 698 C CA . ASN A 1 87 ? -7.763 -3.439 -11.039 1.00 72.12 87 ASN A CA 1
ATOM 699 C C . ASN A 1 87 ? -9.039 -3.790 -11.817 1.00 72.12 87 ASN A C 1
ATOM 701 O O . ASN A 1 87 ? -9.278 -3.257 -12.906 1.00 72.12 87 ASN A O 1
ATOM 705 N N . GLY A 1 88 ? -9.868 -4.679 -11.260 1.00 81.25 88 GLY A N 1
ATOM 706 C CA . GLY A 1 88 ? -11.208 -4.951 -11.786 1.00 81.25 88 GLY A CA 1
ATOM 707 C C . GLY A 1 88 ? -12.067 -3.690 -11.757 1.00 81.25 88 GLY A C 1
ATOM 708 O O . GLY A 1 88 ? -11.886 -2.847 -10.879 1.00 81.25 88 GLY A O 1
ATOM 709 N N . LYS A 1 89 ? -12.984 -3.532 -12.717 1.00 92.06 89 LYS A N 1
ATOM 710 C CA . LYS A 1 89 ? -13.968 -2.440 -12.676 1.00 92.06 89 LYS A CA 1
ATOM 711 C C . LYS A 1 89 ? -15.104 -2.776 -11.714 1.00 92.06 89 LYS A C 1
ATOM 713 O O . LYS A 1 89 ? -15.491 -3.942 -11.676 1.00 92.06 89 LYS A O 1
ATOM 718 N N . VAL A 1 90 ? -15.673 -1.772 -11.033 1.00 95.50 90 VAL A N 1
ATOM 719 C CA . VAL A 1 90 ? -16.936 -1.918 -10.274 1.00 95.50 90 VAL A CA 1
ATOM 720 C C . VAL A 1 90 ? -17.947 -2.687 -11.124 1.00 95.50 90 VAL A C 1
ATOM 722 O O . VAL A 1 90 ? -18.283 -2.275 -12.238 1.00 95.50 90 VAL A O 1
ATOM 725 N N . ALA A 1 91 ? -18.391 -3.828 -10.606 1.00 96.62 91 ALA A N 1
ATOM 726 C CA . ALA A 1 91 ? -19.266 -4.750 -11.308 1.00 96.62 91 ALA A CA 1
ATOM 727 C C . ALA A 1 91 ? -20.661 -4.818 -10.687 1.00 96.62 91 ALA A C 1
ATOM 729 O O . ALA A 1 91 ? -21.637 -4.968 -11.429 1.00 96.62 91 ALA A O 1
ATOM 730 N N . LEU A 1 92 ? -20.749 -4.650 -9.367 1.00 97.94 92 LEU A N 1
ATOM 731 C CA . LEU A 1 92 ? -21.974 -4.654 -8.579 1.00 97.94 92 LEU A CA 1
ATOM 732 C C . LEU A 1 92 ? -22.014 -3.429 -7.658 1.00 97.94 92 LEU A C 1
ATOM 734 O O . LEU A 1 92 ? -20.998 -3.058 -7.077 1.00 97.94 92 LEU A O 1
ATOM 738 N N . VAL A 1 93 ? -23.197 -2.837 -7.509 1.00 98.31 93 VAL A N 1
ATOM 739 C CA . VAL A 1 93 ? -23.502 -1.857 -6.459 1.00 98.31 93 VAL A CA 1
ATOM 740 C C . VAL A 1 93 ? -24.629 -2.402 -5.596 1.00 98.31 93 VAL A C 1
ATOM 742 O O . VAL A 1 93 ? -25.640 -2.872 -6.124 1.00 98.31 93 VAL A O 1
ATOM 745 N N . GLN A 1 94 ? -24.459 -2.322 -4.283 1.00 98.06 94 GLN A N 1
ATOM 746 C CA . GLN A 1 94 ? -25.333 -2.923 -3.288 1.00 98.06 94 GLN A CA 1
ATOM 747 C C . GLN A 1 94 ? -25.992 -1.819 -2.455 1.00 98.06 94 GLN A C 1
ATOM 749 O O . GLN A 1 94 ? -25.328 -0.875 -2.028 1.00 98.06 94 GLN A O 1
ATOM 754 N N . VAL A 1 95 ? -27.308 -1.900 -2.248 1.00 97.94 95 VAL A N 1
ATOM 755 C CA . VAL A 1 95 ? -28.069 -0.901 -1.479 1.00 97.94 95 VAL A CA 1
ATOM 756 C C . VAL A 1 95 ? -29.113 -1.596 -0.606 1.00 97.94 95 VAL A C 1
ATOM 758 O O . VAL A 1 95 ? -30.161 -2.026 -1.094 1.00 97.94 95 VAL A O 1
ATOM 761 N N . CYS A 1 96 ? -28.860 -1.679 0.699 1.00 98.06 96 CYS A N 1
ATOM 762 C CA . CYS A 1 96 ? -29.818 -2.182 1.679 1.00 98.06 96 CYS A CA 1
ATOM 763 C C . CYS A 1 96 ? -30.629 -1.028 2.281 1.00 98.06 96 CYS A C 1
ATOM 765 O O . CYS A 1 96 ? -30.071 -0.168 2.956 1.00 98.06 96 CYS A O 1
ATOM 767 N N . VAL A 1 97 ? -31.948 -1.005 2.053 1.00 95.62 97 VAL A N 1
ATOM 768 C CA . VAL A 1 97 ? -32.829 0.085 2.532 1.00 95.62 97 VAL A CA 1
ATOM 769 C C . VAL A 1 97 ? -33.610 -0.271 3.799 1.00 95.62 97 VAL A C 1
ATOM 771 O O . VAL A 1 97 ? -34.272 0.586 4.372 1.00 95.62 97 VAL A O 1
ATOM 774 N N . SER A 1 98 ? -33.622 -1.548 4.191 1.00 94.19 98 SER A N 1
ATOM 775 C CA . SER A 1 98 ? -34.279 -2.051 5.405 1.00 94.19 98 SER A CA 1
ATOM 776 C C . SER A 1 98 ? -33.921 -3.520 5.637 1.00 94.19 98 SER A C 1
ATOM 778 O O . SER A 1 98 ? -33.573 -4.222 4.687 1.00 94.19 98 SER A O 1
ATOM 780 N N . GLU A 1 99 ? -34.185 -4.037 6.842 1.00 93.06 99 GLU A N 1
ATOM 781 C CA . GLU A 1 99 ? -34.145 -5.476 7.179 1.00 93.06 99 GLU A CA 1
ATOM 782 C C . GLU A 1 99 ? -34.894 -6.399 6.191 1.00 93.06 99 GLU A C 1
ATOM 784 O O . GLU A 1 99 ? -34.677 -7.608 6.172 1.00 93.06 99 GLU A O 1
ATOM 789 N N . ARG A 1 100 ? -35.810 -5.854 5.376 1.00 94.81 100 ARG A N 1
ATOM 790 C CA . ARG A 1 100 ? -36.677 -6.616 4.465 1.00 94.81 100 ARG A CA 1
ATOM 791 C C . ARG A 1 100 ? -36.358 -6.446 2.985 1.00 94.81 100 ARG A C 1
ATOM 793 O O . ARG A 1 100 ? -36.952 -7.173 2.189 1.00 94.81 100 ARG A O 1
ATOM 800 N N . LYS A 1 101 ? -35.508 -5.494 2.588 1.00 96.12 101 LYS A N 1
ATOM 801 C CA . LYS A 1 101 ? -35.309 -5.156 1.168 1.00 96.12 101 LYS A CA 1
ATOM 802 C C . LYS A 1 101 ? -33.887 -4.663 0.892 1.00 96.12 101 LYS A C 1
ATOM 804 O O . LYS A 1 101 ? -33.493 -3.598 1.367 1.00 96.12 101 LYS A O 1
ATOM 809 N N . CYS A 1 102 ? -33.165 -5.420 0.073 1.00 98.00 102 CYS A N 1
ATOM 810 C CA . CYS A 1 102 ? -31.848 -5.070 -0.446 1.00 98.00 102 CYS A CA 1
ATOM 811 C C . CYS A 1 102 ? -31.882 -5.098 -1.979 1.00 98.00 102 CYS A C 1
ATOM 813 O O . CYS A 1 102 ? -32.555 -5.943 -2.572 1.00 98.00 102 CYS A O 1
ATOM 815 N N . TYR A 1 103 ? -31.187 -4.164 -2.622 1.00 98.50 103 TYR A N 1
ATOM 816 C CA . TYR A 1 103 ? -31.109 -4.030 -4.072 1.00 98.50 103 TYR A CA 1
ATOM 817 C C . TYR A 1 103 ? -29.678 -4.259 -4.549 1.00 98.50 103 TYR A C 1
ATOM 819 O O . TYR A 1 103 ? -28.736 -3.687 -4.004 1.00 98.50 103 TYR A O 1
ATOM 827 N N . LEU A 1 104 ? -29.536 -5.064 -5.598 1.00 98.50 104 LEU A N 1
ATOM 828 C CA . LEU A 1 104 ? -28.261 -5.429 -6.202 1.00 98.50 104 LEU A CA 1
ATOM 829 C C . LEU A 1 104 ? -28.261 -4.992 -7.669 1.00 98.50 104 LEU A C 1
ATOM 831 O O . LEU A 1 104 ? -28.964 -5.571 -8.501 1.00 98.50 104 LEU A O 1
ATOM 835 N N . PHE A 1 105 ? -27.483 -3.957 -7.983 1.00 98.19 105 PHE A N 1
ATOM 836 C CA . PHE A 1 105 ? -27.404 -3.341 -9.306 1.00 98.19 105 PHE A CA 1
ATOM 837 C C . PHE A 1 105 ? -26.140 -3.809 -10.038 1.00 98.19 105 PHE A C 1
ATOM 839 O O . PHE A 1 105 ? -25.030 -3.360 -9.749 1.00 98.19 105 PHE A O 1
ATOM 846 N N . HIS A 1 106 ? -26.292 -4.718 -11.001 1.00 97.50 106 HIS A N 1
ATOM 847 C CA . HIS A 1 106 ? -25.175 -5.382 -11.684 1.00 97.50 106 HIS A CA 1
ATOM 848 C C . HIS A 1 106 ? -24.607 -4.536 -12.830 1.00 97.50 106 HIS A C 1
ATOM 850 O O . HIS A 1 106 ? -24.776 -4.842 -14.008 1.00 97.50 106 HIS A O 1
ATOM 856 N N . VAL A 1 107 ? -23.976 -3.414 -12.482 1.00 96.12 107 VAL A N 1
ATOM 857 C CA . VAL A 1 107 ? -23.547 -2.364 -13.424 1.00 96.12 107 VAL A CA 1
ATOM 858 C C . VAL A 1 107 ? -22.599 -2.843 -14.532 1.00 96.12 107 VAL A C 1
ATOM 860 O O . VAL A 1 107 ? -22.623 -2.274 -15.623 1.00 96.12 107 VAL A O 1
ATOM 863 N N . SER A 1 108 ? -21.831 -3.917 -14.317 1.00 94.38 108 SER A N 1
ATOM 864 C CA . SER A 1 108 ? -20.989 -4.540 -15.360 1.00 94.38 108 SER A CA 1
ATOM 865 C C . SER A 1 108 ? -21.776 -5.137 -16.535 1.00 94.38 108 SER A C 1
ATOM 867 O O . SER A 1 108 ? -21.259 -5.181 -17.652 1.00 94.38 108 SER A O 1
ATOM 869 N N . ALA A 1 109 ? -23.029 -5.551 -16.320 1.00 91.69 109 ALA A N 1
ATOM 870 C CA . ALA A 1 109 ? -23.904 -6.080 -17.367 1.00 91.69 109 ALA A CA 1
ATOM 871 C C . ALA A 1 109 ? -24.475 -4.983 -18.294 1.00 91.69 109 ALA A C 1
ATOM 873 O O . ALA A 1 109 ? -25.132 -5.284 -19.292 1.00 91.69 109 ALA A O 1
ATOM 874 N N . MET A 1 110 ? -24.231 -3.703 -17.989 1.00 92.00 110 MET A N 1
ATOM 875 C CA . MET A 1 110 ? -24.854 -2.557 -18.652 1.00 92.00 110 MET A CA 1
ATOM 876 C C . MET A 1 110 ? -23.888 -1.837 -19.597 1.00 92.00 110 MET A C 1
ATOM 878 O O . MET A 1 110 ? -22.689 -1.738 -19.360 1.00 92.00 110 MET A O 1
ATOM 882 N N . ALA A 1 111 ? -24.429 -1.223 -20.654 1.00 83.38 111 ALA A N 1
ATOM 883 C CA . ALA A 1 111 ? -23.644 -0.401 -21.583 1.00 83.38 111 ALA A CA 1
ATOM 884 C C . ALA A 1 111 ? -23.181 0.956 -20.996 1.00 83.38 111 ALA A C 1
ATOM 886 O O . ALA A 1 111 ? -22.463 1.699 -21.666 1.00 83.38 111 ALA A O 1
ATOM 887 N N . GLY A 1 112 ? -23.612 1.300 -19.779 1.00 87.12 112 GLY A N 1
ATOM 888 C CA . GLY A 1 112 ? -23.271 2.532 -19.071 1.00 87.12 112 GLY A CA 1
ATOM 889 C C . GLY A 1 112 ? -24.011 2.646 -17.735 1.00 87.12 112 GLY A C 1
ATOM 890 O O . GLY A 1 112 ? -25.033 1.986 -17.524 1.00 87.12 112 GLY A O 1
ATOM 891 N N . PHE A 1 113 ? -23.493 3.488 -16.837 1.00 94.75 113 PHE A N 1
ATOM 892 C CA . PHE A 1 113 ? -23.993 3.601 -15.465 1.00 94.75 113 PHE A CA 1
ATOM 893 C C . PHE A 1 113 ? -25.439 4.157 -15.412 1.00 94.75 113 PHE A C 1
ATOM 895 O O . PHE A 1 113 ? -25.719 5.170 -16.067 1.00 94.75 113 PHE A O 1
ATOM 902 N N . PRO A 1 114 ? -26.372 3.545 -14.650 1.00 95.81 114 PRO A N 1
ATOM 903 C CA . PRO A 1 114 ? -27.765 3.995 -14.580 1.00 95.81 114 PRO A CA 1
ATOM 904 C C . PRO A 1 114 ? -27.902 5.412 -14.011 1.00 95.81 114 PRO A C 1
ATOM 906 O O . PRO A 1 114 ? -27.382 5.727 -12.941 1.00 95.81 114 PRO A O 1
ATOM 909 N N . LYS A 1 115 ? -28.661 6.277 -14.694 1.00 95.31 115 LYS A N 1
ATOM 910 C CA . LYS A 1 115 ? -28.818 7.686 -14.287 1.00 95.31 115 LYS A CA 1
ATOM 911 C C . LYS A 1 115 ? -29.580 7.847 -12.972 1.00 95.31 115 LYS A C 1
ATOM 913 O O . LYS A 1 115 ? -29.242 8.739 -12.201 1.00 95.31 115 LYS A O 1
ATOM 918 N N . GLY A 1 116 ? -30.582 7.001 -12.718 1.00 96.06 116 GLY A N 1
ATOM 919 C CA . GLY A 1 116 ? -31.304 7.006 -11.440 1.00 96.06 116 GLY A CA 1
ATOM 920 C C . GLY A 1 116 ? -30.406 6.569 -10.280 1.00 96.06 116 GLY A C 1
ATOM 921 O O . GLY A 1 116 ? -30.387 7.226 -9.243 1.00 96.06 116 GLY A O 1
ATOM 922 N N . LEU A 1 117 ? -29.584 5.532 -10.487 1.00 97.31 117 LEU A N 1
ATOM 923 C CA . LEU A 1 117 ? -28.613 5.073 -9.488 1.00 97.31 117 LEU A CA 1
ATOM 924 C C . LEU A 1 117 ? -27.558 6.142 -9.201 1.00 97.31 117 LEU A C 1
ATOM 926 O O . LEU A 1 117 ? -27.275 6.417 -8.040 1.00 97.31 117 LEU A O 1
ATOM 930 N N . LYS A 1 118 ? -27.044 6.818 -10.240 1.00 96.69 118 LYS A N 1
ATOM 931 C CA . LYS A 1 118 ? -26.116 7.943 -10.060 1.00 96.69 118 LYS A CA 1
ATOM 932 C C . LYS A 1 118 ? -26.726 9.035 -9.178 1.00 96.69 118 LYS A C 1
ATOM 934 O O . LYS A 1 118 ? -26.092 9.452 -8.218 1.00 96.69 118 LYS A O 1
ATOM 939 N N . ARG A 1 119 ? -27.981 9.423 -9.431 1.00 95.81 119 ARG A N 1
ATOM 940 C CA . ARG A 1 119 ? -28.702 10.411 -8.607 1.00 95.81 119 ARG A CA 1
ATOM 941 C C . ARG A 1 119 ? -28.909 9.967 -7.158 1.00 95.81 119 ARG A C 1
ATOM 943 O O . ARG A 1 119 ? -28.789 10.809 -6.284 1.00 95.81 119 ARG A O 1
ATOM 950 N N . LEU A 1 120 ? -29.209 8.690 -6.906 1.00 95.88 120 LEU A N 1
ATOM 951 C CA . LEU A 1 120 ? -29.364 8.129 -5.553 1.00 95.88 120 LEU A CA 1
ATOM 952 C C . LEU A 1 120 ? -28.043 8.166 -4.761 1.00 95.88 120 LEU A C 1
ATOM 954 O O . LEU A 1 120 ? -28.018 8.553 -3.593 1.00 95.88 120 LEU A O 1
ATOM 958 N N . LEU A 1 121 ? -26.932 7.804 -5.404 1.00 96.56 121 LEU A N 1
ATOM 959 C CA . LEU A 1 121 ? -25.608 7.801 -4.775 1.00 96.56 121 LEU A CA 1
ATOM 960 C C . LEU A 1 121 ? -25.026 9.217 -4.597 1.00 96.56 121 LEU A C 1
ATOM 962 O O . LEU A 1 121 ? -24.313 9.471 -3.628 1.00 96.56 121 LEU A O 1
ATOM 966 N N . GLU A 1 122 ? -25.370 10.153 -5.486 1.00 95.69 122 GLU A N 1
ATOM 967 C CA . GLU A 1 122 ? -25.000 11.575 -5.398 1.00 95.69 122 GLU A CA 1
ATOM 968 C C . GLU A 1 122 ? -25.927 12.406 -4.484 1.00 95.69 122 GLU A C 1
ATOM 970 O O . GLU A 1 122 ? -25.661 13.592 -4.267 1.00 95.69 122 GLU A O 1
ATOM 975 N N . ASP A 1 123 ? -27.003 11.816 -3.950 1.00 93.31 123 ASP A N 1
ATOM 976 C CA . ASP A 1 123 ? -27.959 12.492 -3.070 1.00 93.31 123 ASP A CA 1
ATOM 977 C C . ASP A 1 123 ? -27.376 12.709 -1.666 1.00 93.31 123 ASP A C 1
ATOM 979 O O . ASP A 1 123 ? -27.038 11.753 -0.971 1.00 93.31 123 ASP A O 1
ATOM 983 N N . THR A 1 124 ? -27.270 13.965 -1.230 1.00 93.19 124 THR A N 1
ATOM 984 C CA . THR A 1 124 ? -26.787 14.327 0.114 1.00 93.19 124 THR A CA 1
ATOM 985 C C . THR A 1 124 ? -27.855 14.213 1.200 1.00 93.19 124 THR A C 1
ATOM 987 O O . THR A 1 124 ? -27.513 14.306 2.372 1.00 93.19 124 THR A O 1
ATOM 990 N N . SER A 1 125 ? -29.134 14.043 0.843 1.00 91.56 125 SER A N 1
ATOM 991 C CA . SER A 1 125 ? -30.225 13.852 1.816 1.00 91.56 125 SER A CA 1
ATOM 992 C C . SER A 1 125 ? -30.372 12.404 2.298 1.00 91.56 125 SER A C 1
ATOM 994 O O . SER A 1 125 ? -31.145 12.144 3.220 1.00 91.56 125 SER A O 1
ATOM 996 N N . ILE A 1 126 ? -29.623 11.482 1.681 1.00 93.81 126 ILE A N 1
ATOM 997 C CA . ILE A 1 126 ? -29.649 10.042 1.936 1.00 93.81 126 ILE A CA 1
ATOM 998 C C . ILE A 1 126 ? -28.237 9.594 2.322 1.00 93.81 126 ILE A C 1
ATOM 1000 O O . ILE A 1 126 ? -27.329 9.647 1.489 1.00 93.81 126 ILE A O 1
ATOM 1004 N N . SER A 1 127 ? -28.050 9.124 3.552 1.00 95.81 127 SER A N 1
ATOM 1005 C CA . SER A 1 127 ? -26.757 8.657 4.060 1.00 95.81 127 SER A CA 1
ATOM 1006 C C . SER A 1 127 ? -26.472 7.215 3.633 1.00 95.81 127 SER A C 1
ATOM 1008 O O . SER A 1 127 ? -27.265 6.315 3.904 1.00 95.81 127 SER A O 1
ATOM 1010 N N . LYS A 1 128 ? -25.325 6.987 2.987 1.00 97.31 128 LYS A N 1
ATOM 1011 C CA . LYS A 1 128 ? -24.773 5.660 2.674 1.00 97.31 128 LYS A CA 1
ATOM 1012 C C . LYS A 1 128 ? -23.848 5.208 3.807 1.00 97.31 128 LYS A C 1
ATOM 1014 O O . LYS A 1 128 ? -22.981 5.978 4.200 1.00 97.31 128 LYS A O 1
ATOM 1019 N N . VAL A 1 129 ? -24.018 3.998 4.336 1.00 97.75 129 VAL A N 1
ATOM 1020 C CA . VAL A 1 129 ? -23.211 3.503 5.470 1.00 97.75 129 VAL A CA 1
ATOM 1021 C C . VAL A 1 129 ? -22.535 2.178 5.141 1.00 97.75 129 VAL A C 1
ATOM 1023 O O . VAL A 1 129 ? -23.173 1.277 4.598 1.00 97.75 129 VAL A O 1
ATOM 1026 N N . GLY A 1 130 ? -21.253 2.074 5.481 1.00 95.94 130 GLY A N 1
ATOM 1027 C CA . GLY A 1 130 ? -20.387 0.933 5.181 1.00 95.94 130 GLY A CA 1
ATOM 1028 C C . GLY A 1 130 ? -19.045 1.057 5.909 1.00 95.94 130 GLY A C 1
ATOM 1029 O O . GLY A 1 130 ? -18.805 2.053 6.590 1.00 95.94 130 GLY A O 1
ATOM 1030 N N . VAL A 1 131 ? -18.196 0.037 5.786 1.00 93.62 131 VAL A N 1
ATOM 1031 C CA . VAL A 1 131 ? -16.810 0.050 6.286 1.00 93.62 131 VAL A CA 1
ATOM 1032 C C . VAL A 1 131 ? -15.876 0.209 5.091 1.00 93.62 131 VAL A C 1
ATOM 1034 O O . VAL A 1 131 ? -16.005 -0.546 4.135 1.00 93.62 131 VAL A O 1
ATOM 1037 N N . GLY A 1 132 ? -14.945 1.163 5.138 1.00 89.75 132 GLY A N 1
ATOM 1038 C CA . GLY A 1 132 ? -14.034 1.451 4.022 1.00 89.75 132 GLY A CA 1
ATOM 1039 C C . GLY A 1 132 ? -14.675 2.260 2.886 1.00 89.75 132 GLY A C 1
ATOM 1040 O O . GLY A 1 132 ? -14.142 2.306 1.775 1.00 89.75 132 GLY A O 1
ATOM 1041 N N . ILE A 1 133 ? -15.795 2.935 3.161 1.00 91.69 133 ILE A N 1
ATOM 1042 C CA . ILE A 1 133 ? -16.679 3.547 2.155 1.00 91.69 133 ILE A CA 1
ATOM 1043 C C . ILE A 1 133 ? -16.030 4.717 1.391 1.00 91.69 133 ILE A C 1
ATOM 1045 O O . ILE A 1 133 ? -16.463 5.075 0.291 1.00 91.69 133 ILE A O 1
ATOM 1049 N N . GLU A 1 134 ? -14.961 5.312 1.933 1.00 87.75 134 GLU A N 1
ATOM 1050 C CA . GLU A 1 134 ? -14.163 6.301 1.197 1.00 87.75 134 GLU A CA 1
ATOM 1051 C C . GLU A 1 134 ? -13.379 5.646 0.043 1.00 87.75 134 GLU A C 1
ATOM 1053 O O . GLU A 1 134 ? -13.329 6.183 -1.067 1.00 87.75 134 GLU A O 1
ATOM 1058 N N . GLY A 1 135 ? -12.865 4.427 0.246 1.00 86.31 135 GLY A N 1
ATOM 1059 C CA . GLY A 1 135 ? -12.256 3.621 -0.814 1.00 86.31 135 GLY A CA 1
ATOM 1060 C C . GLY A 1 135 ? -13.239 3.345 -1.955 1.00 86.31 135 GLY A C 1
ATOM 1061 O O . GLY A 1 135 ? -12.889 3.488 -3.132 1.00 86.31 135 GLY A O 1
ATOM 1062 N N . ASP A 1 136 ? -14.499 3.064 -1.620 1.00 91.81 136 ASP A N 1
ATOM 1063 C CA . ASP A 1 136 ? -15.572 2.870 -2.599 1.00 91.81 136 ASP A CA 1
ATOM 1064 C C . ASP A 1 136 ? -15.921 4.151 -3.359 1.00 91.81 136 ASP A C 1
ATOM 1066 O O . ASP A 1 136 ? -16.172 4.111 -4.569 1.00 91.81 136 ASP A O 1
ATOM 1070 N N . GLN A 1 137 ? -15.902 5.308 -2.685 1.00 92.44 137 GLN A N 1
ATOM 1071 C CA . GLN A 1 137 ? -16.062 6.609 -3.337 1.00 92.44 137 GLN A CA 1
ATOM 1072 C C . GLN A 1 137 ? -14.970 6.821 -4.394 1.00 92.44 137 GLN A C 1
ATOM 1074 O O . GLN A 1 137 ? -15.289 7.165 -5.538 1.00 92.44 137 GLN A O 1
ATOM 1079 N N . TRP A 1 138 ? -13.699 6.596 -4.046 1.00 89.44 138 TRP A N 1
ATOM 1080 C CA . TRP A 1 138 ? -12.584 6.686 -4.994 1.00 89.44 138 TRP A CA 1
ATOM 1081 C C . TRP A 1 138 ? -12.743 5.706 -6.158 1.00 89.44 138 TRP A C 1
ATOM 1083 O O . TRP A 1 138 ? -12.551 6.078 -7.323 1.00 89.44 138 TRP A O 1
ATOM 1093 N N . LYS A 1 139 ? -13.162 4.470 -5.867 1.00 91.56 139 LYS A N 1
ATOM 1094 C CA . LYS A 1 139 ? -13.388 3.423 -6.865 1.00 91.56 139 LYS A CA 1
ATOM 1095 C C . LYS A 1 139 ? -14.495 3.797 -7.855 1.00 91.56 139 LYS A C 1
ATOM 1097 O O . LYS A 1 139 ? -14.300 3.674 -9.067 1.00 91.56 139 LYS A O 1
ATOM 1102 N N . LEU A 1 140 ? -15.619 4.321 -7.365 1.00 93.12 140 LEU A N 1
ATOM 1103 C CA . LEU A 1 140 ? -16.742 4.793 -8.183 1.00 93.12 140 LEU A CA 1
ATOM 1104 C C . LEU A 1 140 ? -16.409 6.050 -8.995 1.00 93.12 140 LEU A C 1
ATOM 1106 O O . LEU A 1 140 ? -16.815 6.135 -10.159 1.00 93.12 140 LEU A O 1
ATOM 1110 N N . MET A 1 141 ? -15.636 6.993 -8.444 1.00 92.19 141 MET A N 1
ATOM 1111 C CA . MET A 1 141 ? -15.145 8.142 -9.214 1.00 92.19 141 MET A CA 1
ATOM 1112 C C . MET A 1 141 ? -14.252 7.680 -10.370 1.00 92.19 141 MET A C 1
ATOM 1114 O O . MET A 1 141 ? -14.466 8.096 -11.507 1.00 92.19 141 MET A O 1
ATOM 1118 N N . SER A 1 142 ? -13.306 6.774 -10.103 1.00 90.31 142 SER A N 1
ATOM 1119 C CA . SER A 1 142 ? -12.350 6.276 -11.100 1.00 90.31 142 SER A CA 1
ATOM 1120 C C . SER A 1 142 ? -13.007 5.443 -12.211 1.00 90.31 142 SER A C 1
ATOM 1122 O O . SER A 1 142 ? -12.755 5.667 -13.397 1.00 90.31 142 SER A O 1
ATOM 1124 N N . ASP A 1 143 ? -13.880 4.492 -11.858 1.00 91.56 143 ASP A N 1
ATOM 1125 C CA . ASP A 1 143 ? -14.444 3.554 -12.836 1.00 91.56 143 ASP A CA 1
ATOM 1126 C C . ASP A 1 143 ? -15.679 4.073 -13.573 1.00 91.56 143 ASP A C 1
ATOM 1128 O O . ASP A 1 143 ? -15.899 3.668 -14.725 1.00 91.56 143 ASP A O 1
ATOM 1132 N N . CYS A 1 144 ? -16.488 4.901 -12.901 1.00 89.50 144 CYS A N 1
ATOM 1133 C CA . CYS A 1 144 ? -17.855 5.246 -13.303 1.00 89.50 144 CYS A CA 1
ATOM 1134 C C . CYS A 1 144 ? -18.116 6.756 -13.450 1.00 89.50 144 CYS A C 1
ATOM 1136 O O . CYS A 1 144 ? -19.238 7.116 -13.813 1.00 89.50 144 CYS A O 1
ATOM 1138 N N . ASP A 1 145 ? -17.128 7.625 -13.185 1.00 89.81 145 ASP A N 1
ATOM 1139 C CA . ASP A 1 145 ? -17.300 9.089 -13.140 1.00 89.81 145 ASP A CA 1
ATOM 1140 C C . ASP A 1 145 ? -18.467 9.488 -12.213 1.00 89.81 145 ASP A C 1
ATOM 1142 O O . ASP A 1 145 ? -19.370 10.239 -12.582 1.00 89.81 145 ASP A O 1
ATOM 1146 N N . LEU A 1 146 ? -18.522 8.900 -11.014 1.00 92.12 146 LEU A N 1
ATOM 1147 C CA . LEU A 1 146 ? -19.594 9.101 -10.036 1.00 92.12 146 LEU A CA 1
ATOM 1148 C C . LEU A 1 146 ? -19.013 9.557 -8.701 1.00 92.12 146 LEU A C 1
ATOM 1150 O O . LEU A 1 146 ? -18.192 8.856 -8.120 1.00 92.12 146 LEU A O 1
ATOM 1154 N N . LYS A 1 147 ? -19.479 10.697 -8.177 1.00 91.94 147 LYS A N 1
ATOM 1155 C CA . LYS A 1 147 ? -19.031 11.209 -6.876 1.00 91.94 147 LYS A CA 1
ATOM 1156 C C . LYS A 1 147 ? -20.009 10.799 -5.779 1.00 91.94 147 LYS A C 1
ATOM 1158 O O . LYS A 1 147 ? -21.009 11.481 -5.584 1.00 91.94 147 LYS A O 1
ATOM 1163 N N . LEU A 1 148 ? -19.725 9.718 -5.049 1.00 94.25 148 LEU A N 1
ATOM 1164 C CA . LEU A 1 148 ? -20.526 9.319 -3.882 1.00 94.25 148 LEU A CA 1
ATOM 1165 C C . LEU A 1 148 ? -20.592 10.498 -2.888 1.00 94.25 148 LEU A C 1
ATOM 1167 O O . LEU A 1 148 ? -19.576 11.151 -2.644 1.00 94.25 148 LEU A O 1
ATOM 1171 N N . LYS A 1 149 ? -21.775 10.821 -2.357 1.00 92.81 149 LYS A N 1
ATOM 1172 C CA . LYS A 1 149 ? -21.978 11.922 -1.393 1.00 92.81 149 LYS A CA 1
ATOM 1173 C C . LYS A 1 149 ? -22.927 11.499 -0.288 1.00 92.81 149 LYS A C 1
ATOM 1175 O O . LYS A 1 149 ? -23.806 10.690 -0.550 1.00 92.81 149 LYS A O 1
ATOM 1180 N N . GLY A 1 150 ? -22.805 12.106 0.892 1.00 92.06 150 GLY A N 1
ATOM 1181 C CA . GLY A 1 150 ? -23.628 11.744 2.046 1.00 92.06 150 GLY A CA 1
ATOM 1182 C C . GLY A 1 150 ? -23.344 10.299 2.435 1.00 92.06 150 GLY A C 1
ATOM 1183 O O . GLY A 1 150 ? -24.139 9.410 2.144 1.00 92.06 150 GLY A O 1
ATO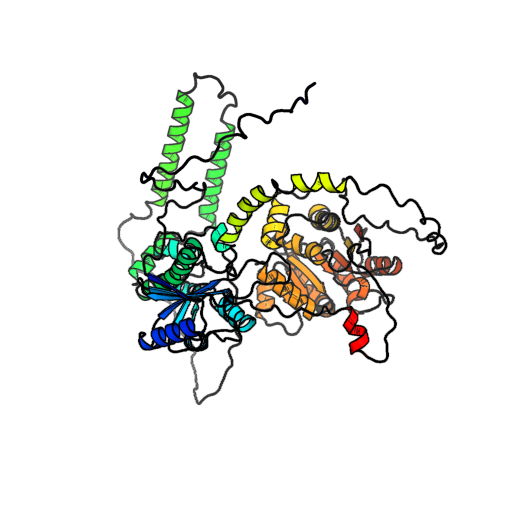M 1184 N N . PHE A 1 151 ? -22.168 10.058 3.006 1.00 94.44 151 PHE A N 1
ATOM 1185 C CA . PHE A 1 151 ? -21.761 8.746 3.492 1.00 94.44 151 PHE A CA 1
ATOM 1186 C C . PHE A 1 151 ? -21.241 8.844 4.927 1.00 94.44 151 PHE A C 1
ATOM 1188 O O . PHE A 1 151 ? -20.870 9.930 5.373 1.00 94.44 151 PHE A O 1
ATOM 1195 N N . ILE A 1 152 ? -21.261 7.723 5.644 1.00 95.69 152 ILE A N 1
ATOM 1196 C CA . ILE A 1 152 ? -20.797 7.599 7.026 1.00 95.69 152 ILE A CA 1
ATOM 1197 C C . ILE A 1 152 ? -19.885 6.376 7.092 1.00 95.69 152 ILE A C 1
ATOM 1199 O O . ILE A 1 152 ? -20.323 5.263 6.792 1.00 95.69 152 ILE A O 1
ATOM 1203 N N . GLU A 1 153 ? -18.634 6.600 7.482 1.00 95.94 153 GLU A N 1
ATOM 1204 C CA . GLU A 1 153 ? -17.665 5.542 7.754 1.00 95.94 153 GLU A CA 1
ATOM 1205 C C . GLU A 1 153 ? -17.995 4.890 9.105 1.00 95.94 153 GLU A C 1
ATOM 1207 O O . GLU A 1 153 ? -18.034 5.551 10.149 1.00 95.94 153 GLU A O 1
ATOM 1212 N N . LEU A 1 154 ? -18.290 3.590 9.088 1.00 95.88 154 LEU A N 1
ATOM 1213 C CA . LEU A 1 154 ? -18.722 2.869 10.284 1.00 95.88 154 LEU A CA 1
ATOM 1214 C C . LEU A 1 154 ? -17.585 2.650 11.280 1.00 95.88 154 LEU A C 1
ATOM 1216 O O . LEU A 1 154 ? -17.865 2.581 12.477 1.00 95.88 154 LEU A O 1
ATOM 1220 N N . THR A 1 155 ? -16.329 2.593 10.829 1.00 91.56 155 THR A N 1
ATOM 1221 C CA . THR A 1 155 ? -15.169 2.534 11.730 1.00 91.56 155 THR A CA 1
ATOM 1222 C C . THR A 1 155 ? -15.082 3.780 12.611 1.00 91.56 155 THR A C 1
ATOM 1224 O O . THR A 1 155 ? -14.916 3.662 13.829 1.00 91.56 155 THR A O 1
ATOM 1227 N N . ASP A 1 156 ? -15.260 4.969 12.030 1.00 92.62 156 ASP A N 1
ATOM 1228 C CA . ASP A 1 156 ? -15.231 6.237 12.764 1.00 92.62 156 ASP A CA 1
ATOM 1229 C C . ASP A 1 156 ? -16.411 6.347 13.733 1.00 92.62 156 ASP A C 1
ATOM 1231 O O . ASP A 1 156 ? -16.216 6.625 14.919 1.00 92.62 156 ASP A O 1
ATOM 1235 N N . LEU A 1 157 ? -17.626 6.034 13.264 1.00 93.62 157 LEU A N 1
ATOM 1236 C CA . LEU A 1 157 ? -18.826 6.040 14.103 1.00 93.62 157 LEU A CA 1
ATOM 1237 C C . LEU A 1 157 ? -18.714 5.047 15.272 1.00 93.62 157 LEU A C 1
ATOM 1239 O O . LEU A 1 157 ? -19.091 5.366 16.401 1.00 93.62 157 LEU A O 1
ATOM 1243 N N . ALA A 1 158 ? -18.177 3.848 15.033 1.00 91.44 158 ALA A N 1
ATOM 1244 C CA . ALA A 1 158 ? -17.946 2.861 16.081 1.00 91.44 158 ALA A CA 1
ATOM 1245 C C . ALA A 1 158 ? -16.917 3.362 17.102 1.00 91.44 158 ALA A C 1
ATOM 1247 O O . ALA A 1 158 ? -17.165 3.283 18.304 1.00 91.44 158 ALA A O 1
ATOM 1248 N N . ASN A 1 159 ? -15.797 3.927 16.646 1.00 89.94 159 ASN A N 1
ATOM 1249 C CA . ASN A 1 159 ? -14.768 4.485 17.522 1.00 89.94 159 ASN A CA 1
ATOM 1250 C C . ASN A 1 159 ? -15.290 5.657 18.374 1.00 89.94 159 ASN A C 1
ATOM 1252 O O . ASN A 1 159 ? -15.001 5.710 19.572 1.00 89.94 159 ASN A O 1
ATOM 1256 N N . GLU A 1 160 ? -16.120 6.540 17.808 1.00 90.06 160 GLU A N 1
ATOM 1257 C CA . GLU A 1 160 ? -16.794 7.616 18.546 1.00 90.06 160 GLU A CA 1
ATOM 1258 C C . GLU A 1 160 ? -17.743 7.056 19.621 1.00 90.06 160 GLU A C 1
ATOM 1260 O O . GLU A 1 160 ? -17.600 7.354 20.812 1.00 90.06 160 GLU A O 1
ATOM 1265 N N . LYS A 1 161 ? -18.702 6.208 19.221 1.00 87.75 161 LYS A N 1
ATOM 1266 C CA . LYS A 1 161 ? -19.777 5.720 20.103 1.00 87.75 161 LYS A CA 1
ATOM 1267 C C . LYS A 1 161 ? -19.256 4.768 21.184 1.00 87.75 161 LYS A C 1
ATOM 1269 O O . LYS A 1 161 ? -19.747 4.817 22.312 1.00 87.75 161 LYS A O 1
ATOM 1274 N N . LEU A 1 162 ? -18.256 3.938 20.871 1.00 85.81 162 LEU A N 1
ATOM 1275 C CA . LEU A 1 162 ? -17.613 3.000 21.803 1.00 85.81 162 LEU A CA 1
ATOM 1276 C C . LEU A 1 162 ? -16.435 3.628 22.576 1.00 85.81 162 LEU A C 1
ATOM 1278 O O . LEU A 1 162 ? -15.898 2.996 23.483 1.00 85.81 162 LEU A O 1
ATOM 1282 N N . LYS A 1 163 ? -16.045 4.873 22.259 1.00 83.00 163 LYS A N 1
ATOM 1283 C CA . LYS A 1 163 ? -14.919 5.601 22.879 1.00 83.00 163 LYS A CA 1
ATOM 1284 C C . LYS A 1 163 ? -13.585 4.842 22.791 1.00 83.00 163 LYS A C 1
ATOM 1286 O O . LYS A 1 163 ? -12.796 4.846 23.738 1.00 83.00 163 LYS A O 1
ATOM 1291 N N . CYS A 1 164 ? -13.325 4.205 21.651 1.00 80.31 164 CYS A N 1
ATOM 1292 C CA . CYS A 1 164 ? -12.094 3.464 21.370 1.00 80.31 164 CYS A CA 1
ATOM 1293 C C . CYS A 1 164 ? -11.346 4.030 20.148 1.00 80.31 164 CYS A C 1
ATOM 1295 O O . CYS A 1 164 ? -11.794 4.980 19.510 1.00 80.31 164 CYS A O 1
ATOM 1297 N N . LYS A 1 165 ? -10.163 3.479 19.855 1.00 77.81 165 LYS A N 1
ATOM 1298 C CA . LYS A 1 165 ? -9.366 3.792 18.657 1.00 77.81 165 LYS A CA 1
ATOM 1299 C C . LYS A 1 165 ? -8.833 2.497 18.060 1.00 77.81 165 LYS A C 1
ATOM 1301 O O . LYS A 1 165 ? -7.666 2.160 18.227 1.00 77.81 165 LYS A O 1
ATOM 1306 N N . GLU A 1 166 ? -9.740 1.760 17.442 1.00 76.00 166 GLU A N 1
ATOM 1307 C CA . GLU A 1 166 ? -9.511 0.443 16.853 1.00 76.00 166 GLU A CA 1
ATOM 1308 C C . GLU A 1 166 ? -9.669 0.523 15.332 1.00 76.00 166 GLU A C 1
ATOM 1310 O O . GLU A 1 166 ? -10.432 1.351 14.830 1.00 76.00 166 GLU A O 1
ATOM 1315 N N . LYS A 1 167 ? -8.983 -0.361 14.602 1.00 80.00 167 LYS A N 1
ATOM 1316 C CA . LYS A 1 167 ? -9.324 -0.645 13.204 1.00 80.00 167 LYS A CA 1
ATOM 1317 C C . LYS A 1 167 ? -10.451 -1.672 13.195 1.00 80.00 167 LYS A C 1
ATOM 1319 O O . LYS A 1 167 ? -10.345 -2.700 13.867 1.00 80.00 167 LYS A O 1
ATOM 1324 N N . TRP A 1 168 ? -11.522 -1.400 12.461 1.00 86.38 168 TRP A N 1
ATOM 1325 C CA . TRP A 1 168 ? -12.716 -2.239 12.456 1.00 86.38 168 TRP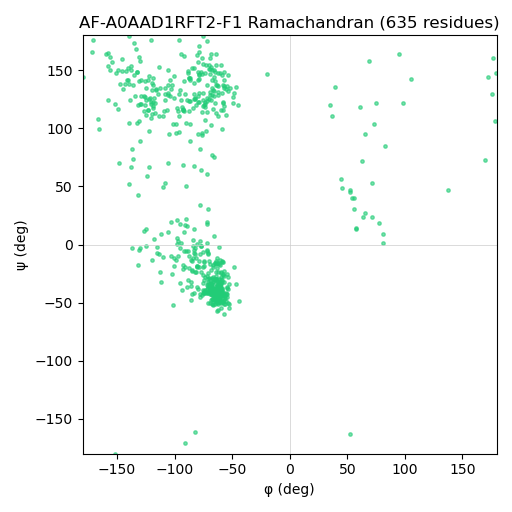 A CA 1
ATOM 1326 C C . TRP A 1 168 ? -12.977 -2.803 11.060 1.00 86.38 168 TRP A C 1
ATOM 1328 O O . TRP A 1 168 ? -13.235 -2.052 10.129 1.00 86.38 168 TRP A O 1
ATOM 1338 N N . SER A 1 169 ? -12.975 -4.131 10.928 1.00 91.19 169 SER A N 1
ATOM 1339 C CA . SER A 1 169 ? -13.577 -4.792 9.766 1.00 91.19 169 SER A CA 1
ATOM 1340 C C . SER A 1 169 ? -15.094 -4.875 9.929 1.00 91.19 169 SER A C 1
ATOM 1342 O O . SER A 1 169 ? -15.610 -4.905 11.055 1.00 91.19 169 SER A O 1
ATOM 1344 N N . LEU A 1 170 ? -15.826 -5.003 8.817 1.00 92.62 170 LEU A N 1
ATOM 1345 C CA . LEU A 1 170 ? -17.280 -5.204 8.850 1.00 92.62 170 LEU A CA 1
ATOM 1346 C C . LEU A 1 170 ? -17.652 -6.439 9.693 1.00 92.62 170 LEU A C 1
ATOM 1348 O O . LEU A 1 170 ? -18.528 -6.371 10.556 1.00 92.62 170 LEU A O 1
ATOM 1352 N N . ASN A 1 171 ? -16.925 -7.549 9.521 1.00 92.44 171 ASN A N 1
ATOM 1353 C CA . ASN A 1 171 ? -17.125 -8.759 10.322 1.00 92.44 171 ASN A CA 1
ATOM 1354 C C . ASN A 1 171 ? -16.717 -8.561 11.791 1.00 92.44 171 ASN A C 1
ATOM 1356 O O . ASN A 1 171 ? -17.397 -9.050 12.689 1.00 92.44 171 ASN A O 1
ATOM 1360 N N . GLY A 1 172 ? -15.659 -7.791 12.064 1.00 89.50 172 GLY A N 1
ATOM 1361 C CA . GLY A 1 172 ? -15.230 -7.438 13.417 1.00 89.50 172 GLY A CA 1
ATOM 1362 C C . GLY A 1 172 ? -16.302 -6.664 14.187 1.00 89.50 172 GLY A C 1
ATOM 1363 O O . GLY A 1 172 ? -16.569 -6.976 15.350 1.00 89.50 172 GLY A O 1
ATOM 1364 N N . LEU A 1 173 ? -16.986 -5.722 13.529 1.00 91.94 173 LEU A N 1
ATOM 1365 C CA . LEU A 1 173 ? -18.142 -5.018 14.095 1.00 91.94 173 LEU A CA 1
ATOM 1366 C C . LEU A 1 173 ? -19.343 -5.951 14.285 1.00 91.94 173 LEU A C 1
ATOM 1368 O O . LEU A 1 173 ? -19.979 -5.899 15.339 1.00 91.94 173 LEU A O 1
ATOM 1372 N N . VAL A 1 174 ? -19.622 -6.857 13.341 1.00 94.12 174 VAL A N 1
ATOM 1373 C CA . VAL A 1 174 ? -20.686 -7.867 13.500 1.00 94.12 174 VAL A CA 1
ATOM 1374 C C . VAL A 1 174 ? -20.413 -8.793 14.699 1.00 94.12 174 VAL A C 1
ATOM 1376 O O . VAL A 1 174 ? -21.289 -8.968 15.556 1.00 94.12 174 VAL A O 1
ATOM 1379 N N . LYS A 1 175 ? -19.184 -9.305 14.832 1.00 90.56 175 LYS A N 1
ATOM 1380 C CA . LYS A 1 175 ? -18.721 -10.107 15.979 1.00 90.56 175 LYS A CA 1
ATOM 1381 C C . LYS A 1 175 ? -18.809 -9.325 17.285 1.00 90.56 175 LYS A C 1
ATOM 1383 O O . LYS A 1 175 ? -19.312 -9.849 18.283 1.00 90.56 175 LYS A O 1
ATOM 1388 N N . HIS A 1 176 ? -18.384 -8.061 17.299 1.00 88.19 176 HIS A N 1
ATOM 1389 C CA . HIS A 1 176 ? -18.390 -7.242 18.507 1.00 88.19 176 HIS A CA 1
ATOM 1390 C C . HIS A 1 176 ? -19.808 -6.869 18.969 1.00 88.19 176 HIS A C 1
ATOM 1392 O O . HIS A 1 176 ? -20.137 -7.091 20.138 1.00 88.19 176 HIS A O 1
ATOM 1398 N N . LEU A 1 177 ? -20.650 -6.355 18.068 1.00 90.62 177 LEU A N 1
ATOM 1399 C CA . LEU A 1 177 ? -21.956 -5.767 18.387 1.00 90.62 177 LEU A CA 1
ATOM 1400 C C . LEU A 1 177 ? -23.092 -6.798 18.471 1.00 90.62 177 LEU A C 1
ATOM 1402 O O . LEU A 1 177 ? -23.979 -6.651 19.310 1.00 90.62 177 LEU A O 1
ATOM 1406 N N . PHE A 1 178 ? -23.068 -7.844 17.636 1.00 91.31 178 PHE A N 1
ATOM 1407 C CA . PHE A 1 178 ? -24.181 -8.799 17.501 1.00 91.31 178 PHE A CA 1
ATOM 1408 C C . PHE A 1 178 ? -23.864 -10.218 17.984 1.00 91.31 178 PHE A C 1
ATOM 1410 O O . PHE A 1 178 ? -24.776 -11.042 18.046 1.00 91.31 178 PHE A O 1
ATOM 1417 N N . LYS A 1 179 ? -22.600 -10.515 18.326 1.00 90.31 179 LYS A N 1
ATOM 1418 C CA . LYS A 1 179 ? -22.116 -11.869 18.677 1.00 90.31 179 LYS A CA 1
ATOM 1419 C C . LYS A 1 179 ? -22.482 -12.901 17.598 1.00 90.31 179 LYS A C 1
ATOM 1421 O O . LYS A 1 179 ? -22.978 -13.991 17.877 1.00 90.31 179 LYS A O 1
ATOM 1426 N N . LYS A 1 180 ? -22.261 -12.501 16.349 1.00 92.31 180 LYS A N 1
ATOM 1427 C CA . LYS A 1 180 ? -22.489 -13.264 15.118 1.00 92.31 180 LYS A CA 1
ATOM 1428 C C . LYS A 1 180 ? -21.284 -13.105 14.195 1.00 92.31 180 LYS A C 1
ATOM 1430 O O . LYS A 1 180 ? -20.422 -12.285 14.484 1.00 92.31 180 LYS A O 1
ATOM 1435 N N . GLN A 1 181 ? -21.240 -13.826 13.083 1.00 92.19 181 GLN A N 1
ATOM 1436 C CA . GLN A 1 181 ? -20.211 -13.642 12.053 1.00 92.19 181 GLN A CA 1
ATOM 1437 C C . GLN A 1 181 ? -20.815 -13.565 10.651 1.00 92.19 181 GLN A C 1
ATOM 1439 O O . GLN A 1 181 ? -21.843 -14.182 10.380 1.00 92.19 181 GLN A O 1
ATOM 1444 N N . LEU A 1 182 ? -20.192 -12.801 9.761 1.00 89.38 182 LEU A N 1
ATOM 1445 C CA . LEU A 1 182 ? -20.517 -12.790 8.337 1.00 89.38 182 LEU A CA 1
ATOM 1446 C C . LEU A 1 182 ? -19.936 -14.033 7.661 1.00 89.38 182 LEU A C 1
ATOM 1448 O O . LEU A 1 182 ? -18.859 -14.504 8.024 1.00 89.38 182 LEU A O 1
ATOM 1452 N N . LEU A 1 183 ? -20.641 -14.545 6.653 1.00 82.62 183 LEU A N 1
ATOM 1453 C CA . LEU A 1 183 ? -20.133 -15.619 5.808 1.00 82.62 183 LEU A CA 1
ATOM 1454 C C . LEU A 1 183 ? -19.098 -15.044 4.831 1.00 82.62 183 LEU A C 1
ATOM 1456 O O . LEU A 1 183 ? -19.454 -14.556 3.762 1.00 82.62 183 LEU A O 1
ATOM 1460 N N . LYS A 1 184 ? -17.814 -15.102 5.189 1.00 77.69 184 LYS A N 1
ATOM 1461 C CA . LYS A 1 184 ? -16.702 -14.670 4.326 1.00 77.69 184 LYS A CA 1
ATOM 1462 C C . LYS A 1 184 ? -16.162 -15.811 3.455 1.00 77.69 184 LYS A C 1
ATOM 1464 O O . LYS A 1 184 ? -14.966 -16.054 3.394 1.00 77.69 184 LYS A O 1
ATOM 1469 N N . ASP A 1 185 ? -17.051 -16.518 2.753 1.00 79.12 185 ASP A N 1
ATOM 1470 C CA . ASP A 1 185 ? -16.630 -17.571 1.820 1.00 79.12 185 ASP A CA 1
ATOM 1471 C C . ASP A 1 185 ? -15.776 -16.971 0.690 1.00 79.12 185 ASP A C 1
ATOM 1473 O O . ASP A 1 185 ? -16.260 -16.243 -0.184 1.00 79.12 185 ASP A O 1
ATOM 1477 N N . LYS A 1 186 ? -14.483 -17.304 0.701 1.00 76.81 186 LYS A N 1
ATOM 1478 C CA . LYS A 1 186 ? -13.499 -16.819 -0.266 1.00 76.81 186 LYS A CA 1
ATOM 1479 C C . LYS A 1 186 ? -13.850 -17.166 -1.713 1.00 76.81 186 LYS A C 1
ATOM 1481 O O . LYS A 1 186 ? -13.530 -16.391 -2.615 1.00 76.81 186 LYS A O 1
ATOM 1486 N N . SER A 1 187 ? -14.511 -18.300 -1.951 1.00 80.69 187 SER A N 1
ATOM 1487 C CA . SER A 1 187 ? -14.928 -18.715 -3.295 1.00 80.69 187 SER A CA 1
ATOM 1488 C C . SER A 1 187 ? -15.996 -17.787 -3.881 1.00 80.69 187 SER A C 1
ATOM 1490 O O . SER A 1 187 ? -16.011 -17.567 -5.093 1.00 80.69 187 SER A O 1
ATOM 1492 N N . VAL A 1 188 ? -16.819 -17.176 -3.021 1.00 86.56 188 VAL A N 1
ATOM 1493 C CA . VAL A 1 188 ? -17.819 -16.163 -3.382 1.00 86.56 188 VAL A CA 1
ATOM 1494 C C . VAL A 1 188 ? -17.187 -14.769 -3.421 1.00 86.56 188 VAL A C 1
ATOM 1496 O O . VAL A 1 188 ? -17.333 -14.061 -4.416 1.00 86.56 188 VAL A O 1
ATOM 1499 N N . ARG A 1 189 ? -16.420 -14.389 -2.393 1.00 86.00 189 ARG A N 1
ATOM 1500 C CA . ARG A 1 189 ? -15.793 -13.060 -2.273 1.00 86.00 189 ARG A CA 1
ATOM 1501 C C . ARG A 1 189 ? -14.795 -12.764 -3.396 1.00 86.00 189 ARG A C 1
ATOM 1503 O O . ARG A 1 189 ? -14.826 -11.695 -3.992 1.00 86.00 189 ARG A O 1
ATOM 1510 N N . CYS A 1 190 ? -13.943 -13.726 -3.752 1.00 83.44 190 CYS A N 1
ATOM 1511 C CA . CYS A 1 190 ? -12.989 -13.595 -4.862 1.00 83.44 190 CYS A CA 1
ATOM 1512 C C . CYS A 1 190 ? -13.563 -14.050 -6.220 1.00 83.44 190 CYS A C 1
ATOM 1514 O O . CYS A 1 190 ? -12.805 -14.302 -7.160 1.00 83.44 190 CYS A O 1
ATOM 1516 N N . SER A 1 191 ? -14.886 -14.195 -6.333 1.00 88.19 191 SER A N 1
ATOM 1517 C CA . SER A 1 191 ? -15.538 -14.697 -7.542 1.00 88.19 191 SER A CA 1
ATOM 1518 C C . SER A 1 191 ? -15.522 -13.695 -8.705 1.00 88.19 191 SER A C 1
ATOM 1520 O O . SER A 1 191 ? -15.107 -12.535 -8.610 1.00 88.19 191 SER A O 1
ATOM 1522 N N . ARG A 1 192 ? -16.023 -14.146 -9.858 1.00 90.81 192 ARG A N 1
ATOM 1523 C CA . ARG A 1 192 ? -16.268 -13.278 -11.010 1.00 90.81 192 ARG A CA 1
ATOM 1524 C C . ARG A 1 192 ? -17.549 -12.470 -10.829 1.00 90.81 192 ARG A C 1
ATOM 1526 O O . ARG A 1 192 ? -18.587 -12.802 -11.394 1.00 90.81 192 ARG A O 1
ATOM 1533 N N . TRP A 1 193 ? -17.451 -11.364 -10.100 1.00 94.94 193 TRP A N 1
ATOM 1534 C CA . TRP A 1 193 ? -18.525 -10.372 -9.974 1.00 94.94 193 TRP A CA 1
ATOM 1535 C C . TRP A 1 193 ? -18.933 -9.721 -11.310 1.00 94.94 193 TRP A C 1
ATOM 1537 O O . TRP A 1 193 ? -20.025 -9.169 -11.421 1.00 94.94 193 TRP A O 1
ATOM 1547 N N . ASP A 1 194 ? -18.097 -9.819 -12.351 1.00 93.25 194 ASP A N 1
ATOM 1548 C CA . ASP A 1 194 ? -18.417 -9.407 -13.726 1.00 93.25 194 ASP A CA 1
ATOM 1549 C C . ASP A 1 194 ? -19.211 -10.454 -14.533 1.00 93.25 194 ASP A C 1
ATOM 1551 O O . ASP A 1 194 ? -19.651 -10.170 -15.649 1.00 93.25 194 ASP A O 1
ATOM 1555 N N . ALA A 1 195 ? -19.384 -11.671 -14.008 1.00 93.19 195 ALA A N 1
ATOM 1556 C CA . ALA A 1 195 ? -20.137 -12.723 -14.677 1.00 93.19 195 ALA A CA 1
ATOM 1557 C C . ALA A 1 195 ? -21.646 -12.504 -14.513 1.00 93.19 195 ALA A C 1
ATOM 1559 O O . ALA A 1 195 ? -22.151 -12.297 -13.412 1.00 93.19 195 ALA A O 1
ATOM 1560 N N . TYR A 1 196 ? -22.373 -12.568 -15.629 1.00 90.31 196 TYR A N 1
ATOM 1561 C CA . TYR A 1 196 ? -23.828 -12.449 -15.663 1.00 90.31 196 TYR A CA 1
ATOM 1562 C C . TYR A 1 196 ? -24.485 -13.805 -15.983 1.00 90.31 196 TYR A C 1
ATOM 1564 O O . TYR A 1 196 ? -24.066 -14.444 -16.956 1.00 90.31 196 TYR A O 1
ATOM 1572 N N . PRO A 1 197 ? -25.545 -14.217 -15.255 1.00 93.75 197 PRO A N 1
ATOM 1573 C CA . PRO A 1 197 ? -26.090 -13.603 -14.034 1.00 93.75 197 PRO A CA 1
ATOM 1574 C C . PRO A 1 197 ? -25.294 -13.984 -12.771 1.00 93.75 197 PRO A C 1
ATOM 1576 O O . PRO A 1 197 ? -24.585 -14.988 -12.768 1.00 93.75 197 PRO A O 1
ATOM 1579 N N . LEU A 1 198 ? -25.472 -13.228 -11.680 1.00 95.56 198 LEU A N 1
ATOM 1580 C CA . LEU A 1 198 ? -24.932 -13.598 -10.363 1.00 95.56 198 LEU A CA 1
ATOM 1581 C C . LEU A 1 198 ? -25.597 -14.873 -9.815 1.00 95.56 198 LEU A C 1
ATOM 1583 O O . LEU A 1 198 ? -26.815 -15.055 -9.956 1.00 95.56 198 LEU A O 1
ATOM 1587 N N . THR A 1 199 ? -24.829 -15.715 -9.121 1.00 95.38 199 THR A N 1
ATOM 1588 C CA . THR A 1 199 ? -25.339 -16.891 -8.391 1.00 95.38 199 THR A CA 1
ATOM 1589 C C . THR A 1 199 ? -26.187 -16.481 -7.179 1.00 95.38 199 THR A C 1
ATOM 1591 O O . THR A 1 199 ? -26.156 -15.329 -6.745 1.00 95.38 199 THR A O 1
ATOM 1594 N N . GLU A 1 200 ? -26.970 -17.410 -6.618 1.00 94.56 200 GLU A N 1
ATOM 1595 C CA . GLU A 1 200 ? -27.713 -17.142 -5.373 1.00 94.56 200 GLU A CA 1
ATOM 1596 C C . GLU A 1 200 ? -26.762 -16.855 -4.196 1.00 94.56 200 GLU A C 1
ATOM 1598 O O . GLU A 1 200 ? -27.038 -15.973 -3.391 1.00 94.56 200 GLU A O 1
ATOM 1603 N N . GLU A 1 201 ? -25.609 -17.531 -4.140 1.00 93.75 201 GLU A N 1
ATOM 1604 C CA . GLU A 1 201 ? -24.566 -17.326 -3.123 1.00 93.75 201 GLU A CA 1
ATOM 1605 C C . GLU A 1 201 ? -23.945 -15.924 -3.220 1.00 93.75 201 GLU A C 1
ATOM 1607 O O . GLU A 1 201 ? -23.909 -15.207 -2.224 1.00 93.75 201 GLU A O 1
ATOM 1612 N N . GLN A 1 202 ? -23.558 -15.480 -4.424 1.00 95.38 202 GLN A N 1
ATOM 1613 C CA . GLN A 1 202 ? -23.086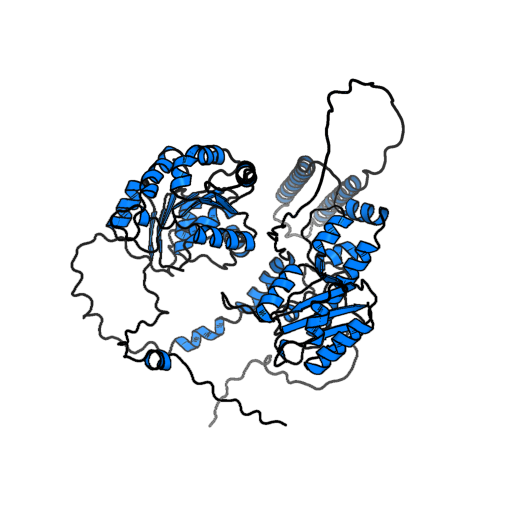 -14.108 -4.672 1.00 95.38 202 GLN A CA 1
ATOM 1614 C C . GLN A 1 202 ? -24.132 -13.061 -4.266 1.00 95.38 202 GLN A C 1
ATOM 1616 O O . GLN A 1 202 ? -23.797 -12.031 -3.682 1.00 95.38 202 GLN A O 1
ATOM 1621 N N . ARG A 1 203 ? -25.413 -13.316 -4.566 1.00 96.62 203 ARG A N 1
ATOM 1622 C CA . ARG A 1 203 ? -26.509 -12.409 -4.202 1.00 96.62 203 ARG A CA 1
ATOM 1623 C C . ARG A 1 203 ? -26.738 -12.358 -2.693 1.00 96.62 203 ARG A C 1
ATOM 1625 O O . ARG A 1 203 ? -26.935 -11.267 -2.167 1.00 96.62 203 ARG A O 1
ATOM 1632 N N . LEU A 1 204 ? -26.702 -13.496 -2.000 1.00 95.88 204 LEU A N 1
ATOM 1633 C CA . LEU A 1 204 ? -26.875 -13.557 -0.548 1.00 95.88 204 LEU A CA 1
ATOM 1634 C C . LEU A 1 204 ? -25.688 -12.937 0.200 1.00 95.88 204 LEU A C 1
ATOM 1636 O O . LEU A 1 204 ? -25.913 -12.215 1.169 1.00 95.88 204 LEU A O 1
ATOM 1640 N N . TYR A 1 205 ? -24.458 -13.169 -0.271 1.00 95.94 205 TYR A N 1
ATOM 1641 C CA . TYR A 1 205 ? -23.238 -12.550 0.253 1.00 95.94 205 TYR A CA 1
ATOM 1642 C C . TYR A 1 205 ? -23.344 -11.020 0.200 1.00 95.94 205 TYR A C 1
ATOM 1644 O O . TYR A 1 205 ? -23.386 -10.373 1.245 1.00 95.94 205 TYR A O 1
ATOM 1652 N N . ALA A 1 206 ? -23.530 -10.458 -1.000 1.00 96.69 206 ALA A N 1
ATOM 1653 C CA . ALA A 1 206 ? -23.651 -9.014 -1.197 1.00 96.69 206 ALA A CA 1
ATOM 1654 C C . ALA A 1 206 ? -24.826 -8.428 -0.389 1.00 96.69 206 ALA A C 1
ATOM 1656 O O . ALA A 1 206 ? -24.683 -7.491 0.393 1.00 96.69 206 ALA A O 1
ATOM 1657 N N . ALA A 1 207 ? -26.011 -9.039 -0.472 1.00 97.69 207 ALA A N 1
ATOM 1658 C CA . ALA A 1 207 ? -27.148 -8.551 0.303 1.00 97.69 207 ALA A CA 1
ATOM 1659 C C . ALA A 1 207 ? -26.897 -8.561 1.825 1.00 97.69 207 ALA A C 1
ATOM 1661 O O . ALA A 1 207 ? -27.471 -7.724 2.522 1.00 97.69 207 ALA A O 1
ATOM 1662 N N . SER A 1 208 ? -26.046 -9.463 2.331 1.00 97.19 208 SER A N 1
ATOM 1663 C CA . SER A 1 208 ? -25.675 -9.553 3.748 1.00 97.19 208 SER A CA 1
ATOM 1664 C C . SER A 1 208 ? -24.622 -8.526 4.167 1.00 97.19 208 SER A C 1
ATOM 1666 O O . SER A 1 208 ? -24.774 -7.963 5.249 1.00 97.19 208 SER A O 1
ATOM 1668 N N . ASP A 1 209 ? -23.624 -8.220 3.332 1.00 95.69 209 ASP A N 1
ATOM 1669 C CA . ASP A 1 209 ? -22.610 -7.197 3.635 1.00 95.69 209 ASP A CA 1
ATOM 1670 C C . ASP A 1 209 ? -23.239 -5.790 3.684 1.00 95.69 209 ASP A C 1
ATOM 1672 O O . ASP A 1 209 ? -23.172 -5.112 4.717 1.00 95.69 209 ASP A O 1
ATOM 1676 N N . ALA A 1 210 ? -24.000 -5.393 2.656 1.00 97.44 210 ALA A N 1
ATOM 1677 C CA . ALA A 1 210 ? -24.745 -4.129 2.684 1.00 97.44 210 ALA A CA 1
ATOM 1678 C C . ALA A 1 210 ? -25.781 -4.072 3.831 1.00 97.44 210 ALA A C 1
ATOM 1680 O O . ALA A 1 210 ? -26.028 -3.014 4.410 1.00 97.44 210 ALA A O 1
ATOM 1681 N N . TYR A 1 211 ? -26.402 -5.199 4.197 1.00 98.12 211 TYR A N 1
ATOM 1682 C CA . TYR A 1 211 ? -27.317 -5.271 5.344 1.00 98.12 211 TYR A CA 1
ATOM 1683 C C . TYR A 1 211 ? -26.602 -5.121 6.692 1.00 98.12 211 TYR A C 1
ATOM 1685 O O . TYR A 1 211 ? -27.117 -4.430 7.575 1.00 98.12 211 TYR A O 1
ATOM 1693 N N . ALA A 1 212 ? -25.418 -5.713 6.848 1.00 97.62 212 ALA A N 1
ATOM 1694 C CA . ALA A 1 212 ? -24.607 -5.575 8.049 1.00 97.62 212 ALA A CA 1
ATOM 1695 C C . ALA A 1 212 ? -24.234 -4.112 8.300 1.00 97.62 212 ALA A C 1
ATOM 1697 O O . ALA A 1 212 ? -24.404 -3.642 9.424 1.00 97.62 212 ALA A O 1
ATOM 1698 N N . GLY A 1 213 ? -23.843 -3.370 7.257 1.00 97.69 213 GLY A N 1
ATOM 1699 C CA . GLY A 1 213 ? -23.563 -1.936 7.362 1.00 97.69 213 GLY A CA 1
ATOM 1700 C C . GLY A 1 213 ? -24.738 -1.139 7.948 1.00 97.69 213 GLY A C 1
ATOM 1701 O O . GLY A 1 213 ? -24.570 -0.400 8.921 1.00 97.69 213 GLY A O 1
ATOM 1702 N N . LEU A 1 214 ? -25.953 -1.353 7.425 1.00 97.38 214 LEU A N 1
ATOM 1703 C CA . LEU A 1 214 ? -27.167 -0.704 7.940 1.00 97.38 214 LEU A CA 1
ATOM 1704 C C . LEU A 1 214 ? -27.443 -1.071 9.408 1.00 97.38 214 LEU A C 1
ATOM 1706 O O . LEU A 1 214 ? -27.731 -0.201 10.227 1.00 97.38 214 LEU A O 1
ATOM 1710 N N . GLN A 1 215 ? -27.342 -2.353 9.761 1.00 97.50 215 GLN A N 1
ATOM 1711 C CA . GLN A 1 215 ? -27.635 -2.811 11.121 1.00 97.50 215 GLN A CA 1
ATOM 1712 C C . GLN A 1 215 ? -26.609 -2.325 12.148 1.00 97.50 215 GLN A C 1
ATOM 1714 O O . GLN A 1 215 ? -26.995 -1.937 13.252 1.00 97.50 215 GLN A O 1
ATOM 1719 N N . ILE A 1 216 ? -25.320 -2.297 11.792 1.00 97.25 216 ILE A N 1
ATOM 1720 C CA . ILE A 1 216 ? -24.255 -1.719 12.621 1.00 97.25 216 ILE A CA 1
ATOM 1721 C C . ILE A 1 216 ? -24.573 -0.253 12.925 1.00 97.25 216 ILE A C 1
ATOM 1723 O O . ILE A 1 216 ? -24.610 0.115 14.101 1.00 97.25 216 ILE A O 1
ATOM 1727 N N . TYR A 1 217 ? -24.871 0.554 11.898 1.00 97.06 217 TYR A N 1
ATOM 1728 C CA . TYR A 1 217 ? -25.266 1.956 12.068 1.00 97.06 217 TYR A CA 1
ATOM 1729 C C . TYR A 1 217 ? -26.433 2.097 13.050 1.00 97.06 217 TYR A C 1
ATOM 1731 O O . TYR A 1 217 ? -26.333 2.796 14.060 1.00 97.06 217 TYR A O 1
ATOM 1739 N N . GLU A 1 218 ? -27.533 1.383 12.796 1.00 95.06 218 GLU A N 1
ATOM 1740 C CA . GLU A 1 218 ? -28.727 1.488 13.627 1.00 95.06 218 GLU A CA 1
ATOM 1741 C C . GLU A 1 218 ? -28.498 1.025 15.073 1.00 95.06 218 GLU A C 1
ATOM 1743 O O . GLU A 1 218 ? -29.167 1.529 15.976 1.00 95.06 218 GLU A O 1
ATOM 1748 N N . LYS A 1 219 ? -27.606 0.055 15.321 1.00 94.06 219 LYS A N 1
ATOM 1749 C CA . LYS A 1 219 ? -27.275 -0.392 16.683 1.00 94.06 219 LYS A CA 1
ATOM 1750 C C . LYS A 1 219 ? -26.386 0.627 17.397 1.00 94.06 219 LYS A C 1
ATOM 1752 O O . LYS A 1 219 ? -26.650 0.907 18.562 1.00 94.06 219 LYS A O 1
ATOM 1757 N N . LEU A 1 220 ? -25.399 1.210 16.714 1.00 93.81 220 LEU A N 1
ATOM 1758 C CA . LEU A 1 220 ? -24.521 2.250 17.265 1.00 93.81 220 LEU A CA 1
ATOM 1759 C C . LEU A 1 220 ? -25.280 3.547 17.592 1.00 93.81 220 LEU A C 1
ATOM 1761 O O . LEU A 1 220 ? -25.040 4.145 18.640 1.00 93.81 220 LEU A O 1
ATOM 1765 N N . GLU A 1 221 ? -26.239 3.957 16.757 1.00 91.12 221 GLU A N 1
ATOM 1766 C CA . GLU A 1 221 ? -27.109 5.108 17.051 1.00 91.12 221 GLU A CA 1
ATOM 1767 C C . GLU A 1 221 ? -28.070 4.854 18.219 1.00 91.12 221 GLU A C 1
ATOM 1769 O O . GLU A 1 221 ? -28.372 5.765 18.989 1.00 91.12 221 GLU A O 1
ATOM 1774 N N . ARG A 1 222 ? -28.532 3.609 18.394 1.00 87.88 222 ARG A N 1
ATOM 1775 C CA . ARG A 1 222 ? -29.462 3.223 19.469 1.00 87.88 222 ARG A CA 1
ATOM 1776 C C . ARG A 1 222 ? -28.783 2.903 20.813 1.00 87.88 222 ARG A C 1
ATOM 1778 O O . ARG A 1 222 ? -29.498 2.595 21.764 1.00 87.88 222 ARG A O 1
ATOM 1785 N N . MET A 1 223 ? -27.451 2.959 20.917 1.00 83.25 223 MET A N 1
ATOM 1786 C CA . MET A 1 223 ? -26.716 2.597 22.139 1.00 83.25 223 MET A CA 1
ATOM 1787 C C . MET A 1 223 ? -26.837 3.626 23.270 1.00 83.25 223 MET A C 1
ATOM 1789 O O . MET A 1 223 ? -26.385 4.773 23.155 1.00 83.25 223 MET A O 1
ATOM 1793 N N . ASP A 1 224 ? -27.323 3.166 24.422 1.00 72.94 224 ASP A N 1
ATOM 1794 C CA . ASP A 1 224 ? -27.236 3.899 25.685 1.00 72.94 224 ASP A CA 1
ATOM 1795 C C . ASP A 1 224 ? -25.841 3.787 26.341 1.00 72.94 224 ASP A C 1
ATOM 1797 O O . ASP A 1 224 ? -24.959 3.046 25.897 1.00 72.94 224 ASP A O 1
ATOM 1801 N N . ASP A 1 225 ? -25.608 4.571 27.395 1.00 64.69 225 ASP A N 1
ATOM 1802 C CA . ASP A 1 225 ? -24.307 4.614 28.075 1.00 64.69 225 ASP A CA 1
ATOM 1803 C C . ASP A 1 225 ? -24.012 3.383 28.956 1.00 64.69 225 ASP A C 1
ATOM 1805 O O . ASP A 1 225 ? -22.853 3.168 29.320 1.00 64.69 225 ASP A O 1
ATOM 1809 N N . GLN A 1 226 ? -25.010 2.545 29.264 1.00 56.56 226 GLN A N 1
ATOM 1810 C CA . GLN A 1 226 ? -24.817 1.289 29.998 1.00 56.56 226 GLN A CA 1
ATOM 1811 C C . GLN A 1 226 ? -24.373 0.159 29.058 1.00 56.56 226 GLN A C 1
ATOM 1813 O O . GLN A 1 226 ? -23.436 -0.569 29.394 1.00 56.56 226 GLN A O 1
ATOM 1818 N N . GLU A 1 227 ? -24.959 0.053 27.859 1.00 61.91 227 GLU A N 1
ATOM 1819 C CA . GLU A 1 227 ? -24.497 -0.877 26.818 1.00 61.91 227 GLU A CA 1
ATOM 1820 C C . GLU A 1 227 ? -23.041 -0.589 26.411 1.00 61.91 227 GLU A C 1
ATOM 1822 O O . GLU A 1 227 ? -22.234 -1.519 26.317 1.00 61.91 227 GLU A O 1
ATOM 1827 N N . LYS A 1 228 ? -22.674 0.694 26.251 1.00 61.16 228 LYS A N 1
ATOM 1828 C CA . LYS A 1 228 ? -21.284 1.114 25.978 1.00 61.16 228 LYS A CA 1
ATOM 1829 C C . LYS A 1 228 ? -20.330 0.644 27.076 1.00 61.16 228 LYS A C 1
ATOM 1831 O O . LYS A 1 228 ? -19.308 0.031 26.781 1.00 61.16 228 LYS A O 1
ATOM 1836 N N . ALA A 1 229 ? -20.671 0.884 28.345 1.00 54.66 229 ALA A N 1
ATOM 1837 C CA . ALA A 1 229 ? -19.833 0.474 29.471 1.00 54.66 229 ALA A CA 1
ATOM 1838 C C . ALA A 1 229 ? -19.632 -1.052 29.520 1.00 54.66 229 ALA A C 1
ATOM 1840 O O . ALA A 1 229 ? -18.504 -1.514 29.688 1.00 54.66 229 ALA A O 1
ATOM 1841 N N . ALA A 1 230 ? -20.694 -1.837 29.309 1.00 58.22 230 ALA A N 1
ATOM 1842 C CA . ALA A 1 230 ? -20.617 -3.299 29.293 1.00 58.22 230 ALA A CA 1
ATOM 1843 C C . ALA A 1 230 ? -19.723 -3.842 28.159 1.00 58.22 230 ALA A C 1
ATOM 1845 O O . ALA A 1 230 ? -18.962 -4.788 28.374 1.00 58.22 230 ALA A O 1
ATOM 1846 N N . LEU A 1 231 ? -19.772 -3.231 26.970 1.00 60.19 231 LEU A N 1
ATOM 1847 C CA . LEU A 1 231 ? -18.923 -3.611 25.835 1.00 60.19 231 LEU A CA 1
ATOM 1848 C C . LEU A 1 231 ? -17.450 -3.231 26.040 1.00 60.19 231 LEU A C 1
ATOM 1850 O O . LEU A 1 231 ? -16.574 -4.014 25.668 1.00 60.19 231 LEU A O 1
ATOM 1854 N N . CYS A 1 232 ? -17.167 -2.097 26.687 1.00 54.62 232 CYS A N 1
ATOM 1855 C CA . CYS A 1 232 ? -15.800 -1.700 27.030 1.00 54.62 232 CYS A CA 1
ATOM 1856 C C . CYS A 1 232 ? -15.178 -2.591 28.119 1.00 54.62 232 CYS A C 1
ATOM 1858 O O . CYS A 1 232 ? -14.014 -2.969 28.006 1.00 54.62 232 CYS A O 1
ATOM 1860 N N . ILE A 1 233 ? -15.946 -2.982 29.146 1.00 47.84 233 ILE A N 1
ATOM 1861 C CA . ILE A 1 233 ? -15.458 -3.836 30.249 1.00 47.84 233 ILE A CA 1
ATOM 1862 C C . ILE A 1 233 ? -14.987 -5.213 29.744 1.00 47.84 233 ILE A C 1
ATOM 1864 O O . ILE A 1 233 ? -14.010 -5.760 30.253 1.00 47.84 233 ILE A O 1
ATOM 1868 N N . LEU A 1 234 ? -15.623 -5.754 28.699 1.00 43.56 234 LEU A N 1
ATOM 1869 C CA . LEU A 1 234 ? -15.272 -7.054 28.112 1.00 43.56 234 LEU A CA 1
ATOM 1870 C C . LEU A 1 234 ? -13.942 -7.074 27.330 1.00 43.56 234 LEU A C 1
ATOM 1872 O O . LEU A 1 234 ? -13.501 -8.159 26.953 1.00 43.56 234 LEU A O 1
ATOM 1876 N N . LYS A 1 235 ? -13.294 -5.924 27.083 1.00 44.34 235 LYS A N 1
ATOM 1877 C CA . LYS A 1 235 ? -11.990 -5.841 26.387 1.00 44.34 235 LYS A CA 1
ATOM 1878 C C . LYS A 1 235 ? -10.768 -5.715 27.312 1.00 44.34 235 LYS A C 1
ATOM 1880 O O . LYS A 1 235 ? -9.648 -5.622 26.818 1.00 44.34 235 LYS A O 1
ATOM 1885 N N . GLY A 1 236 ? -10.964 -5.804 28.628 1.00 37.16 236 GLY A N 1
ATOM 1886 C CA . GLY A 1 236 ? -9.881 -5.870 29.612 1.00 37.16 236 GLY A CA 1
ATOM 1887 C C . GLY A 1 236 ? -9.677 -4.573 30.394 1.00 37.16 236 GLY A C 1
ATOM 1888 O O . GLY A 1 236 ? -9.812 -3.463 29.885 1.00 37.16 236 GLY A O 1
ATOM 1889 N N . THR A 1 237 ? -9.364 -4.738 31.674 1.00 31.72 237 THR A N 1
ATOM 1890 C CA . THR A 1 237 ? -9.087 -3.663 32.627 1.00 31.72 237 THR A CA 1
ATOM 1891 C C . THR A 1 237 ? -7.783 -2.925 32.314 1.00 31.72 237 THR A C 1
ATOM 1893 O O . THR A 1 237 ? -6.833 -3.505 31.789 1.00 31.72 237 THR A O 1
ATOM 1896 N N . ASN A 1 238 ? -7.707 -1.651 32.722 1.00 36.28 238 ASN A N 1
ATOM 1897 C CA . ASN A 1 238 ? -6.460 -0.877 32.791 1.00 36.28 238 ASN A CA 1
ATOM 1898 C C . ASN A 1 238 ? -5.513 -1.468 33.856 1.00 36.28 238 ASN A C 1
ATOM 1900 O O . ASN A 1 238 ? -5.375 -0.922 34.949 1.00 36.28 238 ASN A O 1
ATOM 1904 N N . VAL A 1 239 ? -4.874 -2.593 33.543 1.00 38.97 239 VAL A N 1
ATOM 1905 C CA . VAL A 1 239 ? -3.771 -3.175 34.313 1.00 38.97 239 VAL A CA 1
ATOM 1906 C C . VAL A 1 239 ? -2.493 -2.981 33.506 1.00 38.97 239 VAL A C 1
ATOM 1908 O O . VAL A 1 239 ? -2.450 -3.295 32.316 1.00 38.97 239 VAL A O 1
ATOM 1911 N N . GLU A 1 240 ? -1.457 -2.445 34.152 1.00 35.50 240 GLU A N 1
ATOM 1912 C CA . GLU A 1 240 ? -0.155 -2.174 33.537 1.00 35.50 240 GLU A CA 1
ATOM 1913 C C . GLU A 1 240 ? 0.364 -3.408 32.762 1.00 35.50 240 GLU A C 1
ATOM 1915 O O . GLU A 1 240 ? 0.556 -4.475 33.361 1.00 35.50 240 GLU A O 1
ATOM 1920 N N . PRO A 1 241 ? 0.640 -3.304 31.440 1.00 44.66 241 PRO A N 1
ATOM 1921 C CA . PRO A 1 241 ? 0.991 -4.458 30.602 1.00 44.66 241 PRO A CA 1
ATOM 1922 C C . PRO A 1 241 ? 2.237 -5.226 31.053 1.00 44.66 241 PRO A C 1
ATOM 1924 O O . PRO A 1 241 ? 2.511 -6.316 30.547 1.00 44.66 241 PRO A O 1
ATOM 1927 N N . MET A 1 242 ? 3.034 -4.639 31.946 1.00 39.44 242 MET A N 1
ATOM 1928 C CA . MET A 1 242 ? 4.259 -5.218 32.476 1.00 39.44 242 MET A CA 1
ATOM 1929 C C . MET A 1 242 ? 3.979 -6.379 33.438 1.00 39.44 242 MET A C 1
ATOM 1931 O O . MET A 1 242 ? 4.645 -7.408 33.341 1.00 39.44 242 MET A O 1
ATOM 1935 N N . GLU A 1 243 ? 2.963 -6.253 34.294 1.00 42.09 243 GLU A N 1
ATOM 1936 C CA . GLU A 1 243 ? 2.683 -7.192 35.387 1.00 42.09 243 GLU A CA 1
ATOM 1937 C C . GLU A 1 243 ? 1.996 -8.466 34.865 1.00 42.09 243 GLU A C 1
ATOM 1939 O O . GLU A 1 243 ? 2.465 -9.581 35.110 1.00 42.09 243 GLU A O 1
ATOM 1944 N N . VAL A 1 244 ? 0.996 -8.306 33.987 1.00 45.78 244 VAL A N 1
ATOM 1945 C CA . VAL A 1 244 ? 0.348 -9.416 33.262 1.00 45.78 244 VAL A CA 1
ATOM 1946 C C . VAL A 1 244 ? 1.350 -10.159 32.366 1.00 45.78 244 VAL A C 1
ATOM 1948 O O . VAL A 1 244 ? 1.361 -11.390 32.338 1.00 45.78 244 VAL A O 1
ATOM 1951 N N . LYS A 1 245 ? 2.270 -9.451 31.685 1.00 44.75 245 LYS A N 1
ATOM 1952 C CA . LYS A 1 245 ? 3.363 -10.101 30.930 1.00 44.75 245 LYS A CA 1
ATOM 1953 C C . LYS A 1 245 ? 4.356 -10.827 31.834 1.00 44.75 245 LYS A C 1
ATOM 1955 O O . LYS A 1 245 ? 4.918 -11.833 31.402 1.00 44.75 245 LYS A O 1
ATOM 1960 N N . GLN A 1 246 ? 4.599 -10.351 33.054 1.00 50.53 246 GLN A N 1
ATOM 1961 C CA . GLN A 1 246 ? 5.457 -11.040 34.020 1.00 50.53 246 GLN A CA 1
ATOM 1962 C C . GLN A 1 246 ? 4.806 -12.331 34.524 1.00 50.53 246 GLN A C 1
ATOM 1964 O O . GLN A 1 246 ? 5.473 -13.366 34.558 1.00 50.53 246 GLN A O 1
ATOM 1969 N N . GLN A 1 247 ? 3.505 -12.301 34.823 1.00 46.97 247 GLN A N 1
ATOM 1970 C CA . GLN A 1 247 ? 2.741 -13.486 35.219 1.00 46.97 247 GLN A CA 1
ATOM 1971 C C . GLN A 1 247 ? 2.640 -14.512 34.080 1.00 46.97 247 GLN A C 1
ATOM 1973 O O . GLN A 1 247 ? 2.984 -15.672 34.292 1.00 46.97 247 GLN A O 1
ATOM 1978 N N . LEU A 1 248 ? 2.300 -14.098 32.852 1.00 47.19 248 LEU A N 1
ATOM 1979 C CA . LEU A 1 248 ? 2.281 -14.989 31.679 1.00 47.19 248 LEU A CA 1
ATOM 1980 C C . LEU A 1 248 ? 3.654 -15.611 31.382 1.00 47.19 248 LEU A C 1
ATOM 1982 O O . LEU A 1 248 ? 3.732 -16.792 31.054 1.00 47.19 248 LEU A O 1
ATOM 1986 N N . ARG A 1 249 ? 4.751 -14.857 31.541 1.00 48.44 249 ARG A N 1
ATOM 1987 C CA . ARG A 1 249 ? 6.115 -15.402 31.408 1.00 48.44 249 ARG A CA 1
ATOM 1988 C C . ARG A 1 249 ? 6.459 -16.387 32.523 1.00 48.44 249 ARG A C 1
ATOM 1990 O O . ARG A 1 249 ? 7.042 -17.425 32.235 1.00 48.44 249 ARG A O 1
ATOM 1997 N N . SER A 1 250 ? 6.085 -16.089 33.768 1.00 54.25 250 SER A N 1
ATOM 1998 C CA . SER A 1 250 ? 6.275 -17.008 34.897 1.00 54.25 250 SER A CA 1
ATOM 1999 C C . SER A 1 250 ? 5.502 -18.313 34.692 1.00 54.25 250 SER A C 1
ATOM 2001 O O . SER A 1 250 ? 6.062 -19.390 34.882 1.00 54.25 250 SER A O 1
ATOM 2003 N N . LEU A 1 251 ? 4.251 -18.228 34.234 1.00 47.94 251 LEU A N 1
ATOM 2004 C CA . LEU A 1 251 ? 3.400 -19.382 33.952 1.00 47.94 251 LEU A CA 1
ATOM 2005 C C . LEU A 1 251 ? 3.920 -20.202 32.762 1.00 47.94 251 LEU A C 1
ATOM 2007 O O . LEU A 1 251 ? 4.004 -21.423 32.850 1.00 47.94 251 LEU A O 1
ATOM 2011 N N . SER A 1 252 ? 4.334 -19.538 31.678 1.00 45.50 252 SER A N 1
ATOM 2012 C CA . SER A 1 252 ? 4.957 -20.189 30.519 1.00 45.50 252 SER A CA 1
ATOM 2013 C C . SER A 1 252 ? 6.241 -20.925 30.904 1.00 45.50 252 SER A C 1
ATOM 2015 O O . SER A 1 252 ? 6.467 -22.032 30.422 1.00 45.50 252 SER A O 1
ATOM 2017 N N . GLN A 1 253 ? 7.065 -20.345 31.783 1.00 52.69 253 GLN A N 1
ATOM 2018 C CA . GLN A 1 253 ? 8.270 -21.002 32.285 1.00 52.69 253 GLN A CA 1
ATOM 2019 C C . GLN A 1 253 ? 7.922 -22.205 33.171 1.00 52.69 253 GLN A C 1
ATOM 2021 O O . GLN A 1 253 ? 8.504 -23.269 32.999 1.00 52.69 253 GLN A O 1
ATOM 2026 N N . GLN A 1 254 ? 6.926 -22.080 34.054 1.00 54.09 254 GLN A N 1
ATOM 2027 C CA . GLN A 1 254 ? 6.437 -23.202 34.864 1.00 54.09 254 GLN A CA 1
ATOM 2028 C C . GLN A 1 254 ? 5.883 -24.349 34.005 1.00 54.09 254 GLN A C 1
ATOM 2030 O O . GLN A 1 254 ? 6.087 -25.506 34.355 1.00 54.09 254 GLN A O 1
ATOM 2035 N N . PHE A 1 255 ? 5.234 -24.049 32.875 1.00 49.00 255 PHE A N 1
ATOM 2036 C CA . PHE A 1 255 ? 4.783 -25.051 31.904 1.00 49.00 255 PHE A CA 1
ATOM 2037 C C . PHE A 1 255 ? 5.957 -25.784 31.239 1.00 49.00 255 PHE A C 1
ATOM 2039 O O . PHE A 1 255 ? 5.946 -27.011 31.165 1.00 49.00 255 PHE A O 1
ATOM 2046 N N . LEU A 1 256 ? 6.988 -25.056 30.795 1.00 51.00 256 LEU A N 1
ATOM 2047 C CA . LEU A 1 256 ? 8.192 -25.641 30.189 1.00 51.00 256 LEU A CA 1
ATOM 2048 C C . LEU A 1 256 ? 8.955 -26.525 31.192 1.00 51.00 256 LEU A C 1
ATOM 2050 O O . LEU A 1 256 ? 9.236 -27.685 30.899 1.00 51.00 256 LEU A O 1
ATOM 2054 N N . ASP A 1 257 ? 9.158 -26.037 32.418 1.00 56.16 257 ASP A N 1
ATOM 2055 C CA . ASP A 1 257 ? 9.758 -26.777 33.539 1.00 56.16 257 ASP A CA 1
ATOM 2056 C C . ASP A 1 257 ? 8.945 -28.021 33.970 1.00 56.16 257 ASP A C 1
ATOM 2058 O O . ASP A 1 257 ? 9.436 -28.850 34.751 1.00 56.16 257 ASP A O 1
ATOM 2062 N N . LEU A 1 258 ? 7.681 -28.126 33.546 1.00 50.34 258 LEU A N 1
ATOM 2063 C CA . LEU A 1 258 ? 6.802 -29.271 33.787 1.00 50.34 258 LEU A CA 1
ATOM 2064 C C . LEU A 1 258 ? 6.864 -30.273 32.623 1.00 50.34 258 LEU A C 1
ATOM 2066 O O . LEU A 1 258 ? 6.916 -31.477 32.867 1.00 50.34 258 LEU A O 1
ATOM 2070 N N . VAL A 1 259 ? 6.941 -29.783 31.379 1.00 50.03 259 VAL A N 1
ATOM 2071 C CA . VAL A 1 259 ? 7.174 -30.593 30.170 1.00 50.03 259 VAL A CA 1
ATOM 2072 C C . VAL A 1 259 ? 8.532 -31.302 30.236 1.00 50.03 259 VAL A C 1
ATOM 2074 O O . VAL A 1 259 ? 8.592 -32.504 29.990 1.00 50.03 259 VAL A O 1
ATOM 2077 N N . ASP A 1 260 ? 9.589 -30.627 30.699 1.00 50.91 260 ASP A N 1
ATOM 2078 C CA . ASP A 1 260 ? 10.922 -31.226 30.907 1.00 50.91 260 ASP A CA 1
ATOM 2079 C C . ASP A 1 260 ? 10.951 -32.331 31.986 1.00 50.91 260 ASP A C 1
ATOM 2081 O O . ASP A 1 260 ? 11.910 -33.102 32.079 1.00 50.91 260 ASP A O 1
ATOM 2085 N N . LYS A 1 261 ? 9.900 -32.444 32.811 1.00 49.84 261 LYS A N 1
ATOM 2086 C CA . LYS A 1 261 ? 9.745 -33.512 33.815 1.00 49.84 261 LYS A CA 1
ATOM 2087 C C . LYS A 1 261 ? 8.914 -34.695 33.319 1.00 49.84 261 LYS A C 1
ATOM 2089 O O . LYS A 1 261 ? 8.794 -35.678 34.051 1.00 49.84 261 LYS A O 1
ATOM 2094 N N . VAL A 1 262 ? 8.366 -34.641 32.102 1.00 48.25 262 VAL A N 1
ATOM 2095 C CA . VAL A 1 262 ? 7.639 -35.756 31.481 1.00 48.25 262 VAL A CA 1
ATOM 2096 C C . VAL A 1 262 ? 8.651 -36.799 30.985 1.00 48.25 262 VAL A C 1
ATOM 2098 O O . VAL A 1 262 ? 9.409 -36.522 30.054 1.00 48.25 262 VAL A O 1
ATOM 2101 N N . PRO A 1 263 ? 8.696 -38.024 31.548 1.00 47.22 263 PRO A N 1
ATOM 2102 C CA . PRO A 1 263 ? 9.622 -39.041 31.071 1.00 47.22 263 PRO A CA 1
ATOM 2103 C C . PRO A 1 263 ? 9.231 -39.492 29.662 1.00 47.22 263 PRO A C 1
ATOM 2105 O O . PRO A 1 263 ? 8.074 -39.832 29.410 1.00 47.22 263 PRO A O 1
ATOM 2108 N N . SER A 1 264 ? 10.208 -39.601 28.762 1.00 45.41 264 SER A N 1
ATOM 2109 C CA . SER A 1 264 ? 10.024 -39.994 27.353 1.00 45.41 264 SER A CA 1
ATOM 2110 C C . SER A 1 264 ? 9.528 -41.437 27.128 1.00 45.41 264 SER A C 1
ATOM 2112 O O . SER A 1 264 ? 9.444 -41.904 25.994 1.00 45.41 264 SER A O 1
ATOM 2114 N N . SER A 1 265 ? 9.163 -42.157 28.192 1.00 49.19 265 SER A N 1
ATOM 2115 C CA . SER A 1 265 ? 8.704 -43.546 28.177 1.00 49.19 265 SER A CA 1
ATOM 2116 C C . SER A 1 265 ? 7.209 -43.696 28.497 1.00 49.19 265 SER A C 1
ATOM 2118 O O . SER A 1 265 ? 6.831 -44.558 29.288 1.00 49.19 265 SER A O 1
ATOM 2120 N N . PHE A 1 266 ? 6.334 -42.928 27.843 1.00 47.16 266 PHE A N 1
ATOM 2121 C CA . PHE A 1 266 ? 4.869 -43.121 27.894 1.00 47.16 266 PHE A CA 1
ATOM 2122 C C . PHE A 1 266 ? 4.364 -44.371 27.126 1.00 47.16 266 PHE A C 1
ATOM 2124 O O . PHE A 1 266 ? 3.184 -44.505 26.815 1.00 47.16 266 PHE A O 1
ATOM 2131 N N . GLY A 1 267 ? 5.258 -45.321 26.825 1.00 44.38 267 GLY A N 1
ATOM 2132 C CA . GLY A 1 267 ? 4.994 -46.506 26.003 1.00 44.38 267 GLY A CA 1
ATOM 2133 C C . GLY A 1 267 ? 4.543 -47.765 26.754 1.00 44.38 267 GLY A C 1
ATOM 2134 O O . GLY A 1 267 ? 4.541 -48.836 26.153 1.00 44.38 267 GLY A O 1
ATOM 2135 N N . ASN A 1 268 ? 4.208 -47.698 28.050 1.00 45.41 268 ASN A N 1
ATOM 2136 C CA . ASN A 1 268 ? 3.745 -48.874 28.799 1.00 45.41 268 ASN A CA 1
ATOM 2137 C C . ASN A 1 268 ? 2.567 -48.566 29.736 1.00 45.41 268 ASN A C 1
ATOM 2139 O O . ASN A 1 268 ? 2.647 -47.723 30.626 1.00 45.41 268 ASN A O 1
ATOM 2143 N N . CYS A 1 269 ? 1.472 -49.310 29.559 1.00 44.44 269 CYS A N 1
ATOM 2144 C CA . CYS A 1 269 ? 0.187 -49.104 30.232 1.00 44.44 269 CYS A CA 1
ATOM 2145 C C . CYS A 1 269 ? 0.186 -49.601 31.696 1.00 44.44 269 CYS A C 1
ATOM 2147 O O . CYS A 1 269 ? -0.533 -50.536 32.054 1.00 44.44 269 CYS A O 1
ATOM 2149 N N . LYS A 1 270 ? 1.012 -48.981 32.548 1.00 48.66 270 LYS A N 1
ATOM 2150 C CA . LYS A 1 270 ? 0.976 -49.129 34.017 1.00 48.66 270 LYS A CA 1
ATOM 2151 C C . LYS A 1 270 ? 1.018 -47.802 34.784 1.00 48.66 270 LYS A C 1
ATOM 2153 O O . LYS A 1 270 ? 0.576 -47.780 35.925 1.00 48.66 270 LYS A O 1
ATOM 2158 N N . ASP A 1 271 ? 1.438 -46.705 34.151 1.00 53.22 271 ASP A N 1
ATOM 2159 C CA . ASP A 1 271 ? 1.513 -45.367 34.764 1.00 53.22 271 ASP A CA 1
ATOM 2160 C C . ASP A 1 271 ? 0.298 -44.462 34.451 1.00 53.22 271 ASP A C 1
ATOM 2162 O O . ASP A 1 271 ? 0.367 -43.242 34.588 1.00 53.22 271 ASP A O 1
ATOM 2166 N N . ALA A 1 272 ? -0.849 -45.042 34.072 1.00 48.22 272 ALA A N 1
ATOM 2167 C CA . ALA A 1 272 ? -2.074 -44.285 33.777 1.00 48.22 272 ALA A CA 1
ATOM 2168 C C . ALA A 1 272 ? -2.546 -43.412 34.959 1.00 48.22 272 ALA A C 1
ATOM 2170 O O . ALA A 1 272 ? -3.065 -42.321 34.742 1.00 48.22 272 ALA A O 1
ATOM 2171 N N . GLN A 1 273 ? -2.310 -43.859 36.200 1.00 50.66 273 GLN A N 1
ATOM 2172 C CA . GLN A 1 273 ? -2.646 -43.090 37.400 1.00 50.66 273 GLN A CA 1
ATOM 2173 C C . GLN A 1 273 ? -1.861 -41.771 37.462 1.00 50.66 273 GLN A C 1
ATOM 2175 O O . GLN A 1 273 ? -2.472 -40.721 37.590 1.00 50.66 273 GLN A O 1
ATOM 2180 N N . ARG A 1 274 ? -0.540 -41.800 37.226 1.00 51.78 274 ARG A N 1
ATOM 2181 C CA . ARG A 1 274 ? 0.304 -40.590 37.176 1.00 51.78 274 ARG A CA 1
ATOM 2182 C C . ARG A 1 274 ? -0.122 -39.605 36.090 1.00 51.78 274 ARG A C 1
ATOM 2184 O O . ARG A 1 274 ? 0.006 -38.403 36.287 1.00 51.78 274 ARG A O 1
ATOM 2191 N N . GLY A 1 275 ? -0.616 -40.105 34.956 1.00 51.84 275 GLY A N 1
ATOM 2192 C CA . GLY A 1 275 ? -1.185 -39.263 33.902 1.00 51.84 275 GLY A CA 1
ATOM 2193 C C . GLY A 1 275 ? -2.482 -38.571 34.332 1.00 51.84 275 GLY A C 1
ATOM 2194 O O . GLY A 1 275 ? -2.679 -37.405 34.007 1.00 51.84 275 GLY A O 1
ATOM 2195 N N . MET A 1 276 ? -3.345 -39.252 35.095 1.00 48.59 276 MET A N 1
ATOM 2196 C CA . MET A 1 276 ? -4.559 -38.634 35.642 1.00 48.59 276 MET A CA 1
ATOM 2197 C C . MET A 1 276 ? -4.261 -37.670 36.791 1.00 48.59 276 MET A C 1
ATOM 2199 O O . MET A 1 276 ? -4.856 -36.600 36.824 1.00 48.59 276 MET A O 1
ATOM 2203 N N . ASP A 1 277 ? -3.317 -38.001 37.675 1.00 52.91 277 ASP A N 1
ATOM 2204 C CA . ASP A 1 277 ? -2.890 -37.113 38.762 1.00 52.91 277 ASP A CA 1
ATOM 2205 C C . ASP A 1 277 ? -2.304 -35.804 38.177 1.00 52.91 277 ASP A C 1
ATOM 2207 O O . ASP A 1 277 ? -2.671 -34.712 38.600 1.00 52.91 277 ASP A O 1
ATOM 2211 N N . PHE A 1 278 ? -1.494 -35.898 37.111 1.00 56.75 278 PHE A N 1
ATOM 2212 C CA . PHE A 1 278 ? -0.975 -34.745 36.358 1.00 56.75 278 PHE A CA 1
ATOM 2213 C C . PHE A 1 278 ? -2.077 -33.892 35.707 1.00 56.75 278 PHE A C 1
ATOM 2215 O O . PHE A 1 278 ? -2.016 -32.666 35.752 1.00 56.75 278 PHE A O 1
ATOM 2222 N N . LEU A 1 279 ? -3.085 -34.520 35.090 1.00 47.75 279 LEU A N 1
ATOM 2223 C CA . LEU A 1 279 ? -4.217 -33.795 34.495 1.00 47.75 279 LEU A CA 1
ATOM 2224 C C . LEU A 1 279 ? -5.124 -33.160 35.564 1.00 47.75 279 LEU A C 1
ATOM 2226 O O . LEU A 1 279 ? -5.716 -32.116 35.301 1.00 47.75 279 LEU A O 1
ATOM 2230 N N . GLY A 1 280 ? -5.192 -33.750 36.762 1.00 51.03 280 GLY A N 1
ATOM 2231 C CA . GLY A 1 280 ? -5.831 -33.167 37.943 1.00 51.03 280 GLY A CA 1
ATOM 2232 C C . GLY A 1 280 ? -5.131 -31.885 38.393 1.00 51.03 280 GLY A C 1
ATOM 2233 O O . GLY A 1 280 ? -5.756 -30.827 38.376 1.00 51.03 280 GLY A O 1
ATOM 2234 N N . ASP A 1 281 ? -3.826 -31.962 38.680 1.00 55.09 281 ASP A N 1
ATOM 2235 C CA . ASP A 1 281 ? -2.982 -30.809 39.042 1.00 55.09 281 ASP A CA 1
ATOM 2236 C C . ASP A 1 281 ? -3.052 -29.682 37.991 1.00 55.09 281 ASP A C 1
ATOM 2238 O O . ASP A 1 281 ? -3.022 -28.495 38.328 1.00 55.09 281 ASP A O 1
ATOM 2242 N N . LEU A 1 282 ? -3.141 -30.040 36.704 1.00 54.75 282 LEU A N 1
ATOM 2243 C CA . LEU A 1 282 ? -3.262 -29.079 35.607 1.00 54.75 282 LEU A CA 1
ATOM 2244 C C . LEU A 1 282 ? -4.639 -28.397 35.588 1.00 54.75 282 LEU A C 1
ATOM 2246 O O . LEU A 1 282 ? -4.713 -27.187 35.384 1.00 54.75 282 LEU A O 1
ATOM 2250 N N . SER A 1 283 ? -5.718 -29.153 35.815 1.00 46.66 283 SER A N 1
ATOM 2251 C CA . SER A 1 283 ? -7.082 -28.616 35.882 1.00 46.66 283 SER A CA 1
ATOM 2252 C C . SER A 1 283 ? -7.259 -27.684 37.080 1.00 46.66 283 SER A C 1
ATOM 2254 O O . SER A 1 283 ? -7.791 -26.589 36.924 1.00 46.66 283 SER A O 1
ATOM 2256 N N . GLU A 1 284 ? -6.772 -28.085 38.257 1.00 53.22 284 GLU A N 1
ATOM 2257 C CA . GLU A 1 284 ? -6.915 -27.319 39.501 1.00 53.22 284 GLU A CA 1
ATOM 2258 C C . GLU A 1 284 ? -6.219 -25.949 39.395 1.00 53.22 284 GLU A C 1
ATOM 2260 O O . GLU A 1 284 ? -6.814 -24.922 39.718 1.00 53.22 284 GLU A O 1
ATOM 2265 N N . ARG A 1 285 ? -5.018 -25.899 38.802 1.00 53.84 285 ARG A N 1
ATOM 2266 C CA . ARG A 1 285 ? -4.282 -24.643 38.547 1.00 53.84 285 ARG A CA 1
ATOM 2267 C C . ARG A 1 285 ? -4.921 -23.753 37.477 1.00 53.84 285 ARG A C 1
ATOM 2269 O O . ARG A 1 285 ? -4.772 -22.533 37.532 1.00 53.84 285 ARG A O 1
ATOM 2276 N N . VAL A 1 286 ? -5.622 -24.329 36.498 1.00 52.78 286 VAL A N 1
ATOM 2277 C CA . VAL A 1 286 ? -6.392 -23.554 35.508 1.00 52.78 286 VAL A CA 1
ATOM 2278 C C . VAL A 1 286 ? -7.642 -22.945 36.151 1.00 52.78 286 VAL A C 1
ATOM 2280 O O . VAL A 1 286 ? -7.956 -21.785 35.875 1.00 52.78 286 VAL A O 1
ATOM 2283 N N . ASP A 1 287 ? -8.313 -23.665 37.053 1.00 46.19 287 ASP A N 1
ATOM 2284 C CA . ASP A 1 287 ? -9.452 -23.131 37.807 1.00 46.19 287 ASP A CA 1
ATOM 2285 C C . ASP A 1 287 ? -9.030 -22.087 38.864 1.00 46.19 287 ASP A C 1
ATOM 2287 O O . ASP A 1 287 ? -9.733 -21.089 39.036 1.00 46.19 287 ASP A O 1
ATOM 2291 N N . GLU A 1 288 ? -7.860 -22.213 39.506 1.00 50.69 288 GLU A N 1
ATOM 2292 C CA . GLU A 1 288 ? -7.271 -21.132 40.322 1.00 50.69 288 GLU A CA 1
ATOM 2293 C C . GLU A 1 288 ? -7.075 -19.847 39.501 1.00 50.69 288 GLU A C 1
ATOM 2295 O O . GLU A 1 288 ? -7.496 -18.764 39.914 1.00 50.69 288 GLU A O 1
ATOM 2300 N N . LEU A 1 289 ? -6.488 -19.964 38.306 1.00 50.12 289 LEU A N 1
ATOM 2301 C CA . LEU A 1 289 ? -6.217 -18.832 37.415 1.00 50.12 289 LEU A CA 1
ATOM 2302 C C . LEU A 1 289 ? -7.518 -18.178 36.918 1.00 50.12 289 LEU A C 1
ATOM 2304 O O . LEU A 1 289 ? -7.629 -16.951 36.871 1.00 50.12 289 LEU A O 1
ATOM 2308 N N . ARG A 1 290 ? -8.539 -18.995 36.635 1.00 45.06 290 ARG A N 1
ATOM 2309 C CA . ARG A 1 290 ? -9.897 -18.544 36.312 1.00 45.06 290 ARG A CA 1
ATOM 2310 C C . ARG A 1 290 ? -10.546 -17.783 37.469 1.00 45.06 290 ARG A C 1
ATOM 2312 O O . ARG A 1 290 ? -11.156 -16.746 37.229 1.00 45.06 290 ARG A O 1
ATOM 2319 N N . ASN A 1 291 ? -10.412 -18.264 38.704 1.00 48.22 291 ASN A N 1
ATOM 2320 C CA . ASN A 1 291 ? -10.975 -17.598 39.880 1.00 48.22 291 ASN A CA 1
ATOM 2321 C C . ASN A 1 291 ? -10.271 -16.262 40.169 1.00 48.22 291 ASN A C 1
ATOM 2323 O O . ASN A 1 291 ? -10.950 -15.268 40.410 1.00 48.22 291 ASN A O 1
ATOM 2327 N N . ILE A 1 292 ? -8.941 -16.192 40.039 1.00 48.09 292 ILE A N 1
ATOM 2328 C CA . ILE A 1 292 ? -8.174 -14.941 40.201 1.00 48.09 292 ILE A CA 1
ATOM 2329 C C . ILE A 1 292 ? -8.601 -13.873 39.176 1.00 48.09 292 ILE A C 1
ATOM 2331 O O . ILE A 1 292 ? -8.671 -12.695 39.517 1.00 48.09 292 ILE A O 1
ATOM 2335 N N . MET A 1 293 ? -8.946 -14.263 37.943 1.00 41.34 293 MET A N 1
ATOM 2336 C CA . MET A 1 293 ? -9.486 -13.330 36.940 1.00 41.34 293 MET A CA 1
ATOM 2337 C C . MET A 1 293 ? -10.948 -12.910 37.177 1.00 41.34 293 MET A C 1
ATOM 2339 O O . MET A 1 293 ? -11.396 -11.939 36.570 1.00 41.34 293 MET A O 1
ATOM 2343 N N . LEU A 1 294 ? -11.697 -13.615 38.031 1.00 42.09 294 LEU A N 1
ATOM 2344 C CA . LEU A 1 294 ? -13.111 -13.333 38.317 1.00 42.09 294 LEU A CA 1
ATOM 2345 C C . LEU A 1 294 ? -13.331 -12.604 39.656 1.00 42.09 294 LEU A C 1
ATOM 2347 O O . LEU A 1 294 ? -14.325 -11.891 39.802 1.00 42.09 294 LEU A O 1
ATOM 2351 N N . ASP A 1 295 ? -12.417 -12.744 40.622 1.00 34.69 295 ASP A N 1
ATOM 2352 C CA . ASP A 1 295 ? -12.604 -12.256 41.999 1.00 34.69 295 ASP A CA 1
ATOM 2353 C C . ASP A 1 295 ? -12.102 -10.819 42.248 1.00 34.69 295 ASP A C 1
ATOM 2355 O O . ASP A 1 295 ? -12.018 -10.358 43.382 1.00 34.69 295 ASP A O 1
ATOM 2359 N N . SER A 1 296 ? -11.866 -10.023 41.196 1.00 40.62 296 SER A N 1
ATOM 2360 C CA . SER A 1 296 ? -11.635 -8.571 41.328 1.00 40.62 296 SER A CA 1
ATOM 2361 C C . SER A 1 296 ? -12.912 -7.781 41.685 1.00 40.62 296 SER A C 1
ATOM 2363 O O . SER A 1 296 ? -12.996 -6.579 41.436 1.00 40.62 296 SER A O 1
ATOM 2365 N N . SER A 1 297 ? -13.939 -8.455 42.214 1.00 38.78 297 SER A N 1
ATOM 2366 C CA . SER A 1 297 ? -15.272 -7.913 42.485 1.00 38.78 297 SER A CA 1
ATOM 2367 C C . SER A 1 297 ? -15.792 -8.240 43.892 1.00 38.78 297 SER A C 1
ATOM 2369 O O . SER A 1 297 ? -16.975 -8.540 44.053 1.00 38.78 297 SER A O 1
ATOM 2371 N N . ARG A 1 298 ? -14.936 -8.130 44.925 1.00 35.44 298 ARG A N 1
ATOM 2372 C CA . ARG A 1 298 ? -15.335 -8.035 46.349 1.00 35.44 298 ARG A CA 1
ATOM 2373 C C . ARG A 1 298 ? -14.200 -7.567 47.274 1.00 35.44 298 ARG A C 1
ATOM 2375 O O . ARG A 1 298 ? -13.451 -8.385 47.779 1.00 35.44 298 ARG A O 1
ATOM 2382 N N . GLU A 1 299 ? -14.191 -6.282 47.623 1.00 28.88 299 GLU A N 1
ATOM 2383 C CA . GLU A 1 299 ? -13.944 -5.851 49.010 1.00 28.88 299 GLU A CA 1
ATOM 2384 C C . GLU A 1 299 ? -14.861 -4.660 49.337 1.00 28.88 299 GLU A C 1
ATOM 2386 O O . GLU A 1 299 ? -15.156 -3.824 48.480 1.00 28.88 299 GLU A O 1
ATOM 2391 N N . GLU A 1 300 ? -15.381 -4.629 50.564 1.00 32.62 300 GLU A N 1
ATOM 2392 C CA . GLU A 1 300 ? -16.400 -3.679 51.012 1.00 32.62 300 GLU A CA 1
ATOM 2393 C C . GLU A 1 300 ? -15.824 -2.561 51.902 1.00 32.62 300 GLU A C 1
ATOM 2395 O O . GLU A 1 300 ? -15.075 -2.815 52.837 1.00 32.62 300 GLU A O 1
ATOM 2400 N N . ASN A 1 301 ? -16.351 -1.350 51.700 1.00 27.41 301 ASN A N 1
ATOM 2401 C CA . ASN A 1 301 ? -16.657 -0.339 52.723 1.00 27.41 301 ASN A CA 1
ATOM 2402 C C . ASN A 1 301 ? -15.554 0.274 53.630 1.00 27.41 301 ASN A C 1
ATOM 2404 O O . ASN A 1 301 ? -15.152 -0.282 54.651 1.00 27.41 301 ASN A O 1
ATOM 2408 N N . SER A 1 302 ? -15.445 1.604 53.460 1.00 25.66 302 SER A N 1
ATOM 2409 C CA . SER A 1 302 ? -15.380 2.635 54.526 1.00 25.66 302 SER A CA 1
ATOM 2410 C C . SER A 1 302 ? -13.977 3.111 54.992 1.00 25.66 302 SER A C 1
ATOM 2412 O O . SER A 1 302 ? -12.969 2.589 54.526 1.00 25.66 302 SER A O 1
ATOM 2414 N N . PRO A 1 303 ? -13.869 4.255 55.708 1.00 45.56 303 PRO A N 1
ATOM 2415 C CA . PRO A 1 303 ? -13.586 5.513 55.008 1.00 45.56 303 PRO A CA 1
ATOM 2416 C C . PRO A 1 303 ? -12.439 6.325 55.637 1.00 45.56 303 PRO A C 1
ATOM 2418 O O . PRO A 1 303 ? -12.158 6.186 56.824 1.00 45.56 303 PRO A O 1
ATOM 2421 N N . LEU A 1 304 ? -11.850 7.262 54.887 1.00 24.17 304 LEU A N 1
ATOM 2422 C CA . LEU A 1 304 ? -11.077 8.362 55.477 1.00 24.17 304 LEU A CA 1
ATOM 2423 C C . LEU A 1 304 ? -11.093 9.612 54.590 1.00 24.17 304 LEU A C 1
ATOM 2425 O O . LEU A 1 304 ? -10.689 9.586 53.429 1.00 24.17 304 LEU A O 1
ATOM 2429 N N . GLU A 1 305 ? -11.589 10.695 55.182 1.00 24.02 305 GLU A N 1
ATOM 2430 C CA . GLU A 1 305 ? -11.449 12.072 54.715 1.00 24.02 305 GLU A CA 1
ATOM 2431 C C . GLU A 1 305 ? -10.021 12.596 54.998 1.00 24.02 305 GLU A C 1
ATOM 2433 O O . GLU A 1 305 ? -9.194 11.911 55.599 1.00 24.02 305 GLU A O 1
ATOM 2438 N N . ASP A 1 306 ? -9.772 13.845 54.599 1.00 23.03 306 ASP A N 1
ATOM 2439 C CA . ASP A 1 306 ? -8.623 14.679 54.968 1.00 23.03 306 ASP A CA 1
ATOM 2440 C C . ASP A 1 306 ? -7.215 14.247 54.510 1.00 23.03 306 ASP A C 1
ATOM 2442 O O . ASP A 1 306 ? -6.412 13.671 55.243 1.00 23.03 306 ASP A O 1
ATOM 2446 N N . CYS A 1 307 ? -6.810 14.817 53.370 1.00 23.73 307 CYS A N 1
ATOM 2447 C CA . CYS A 1 307 ? -5.755 15.830 53.459 1.00 23.73 307 CYS A CA 1
ATOM 2448 C C . CYS A 1 307 ? -5.974 16.975 52.453 1.00 23.73 307 CYS A C 1
ATOM 2450 O O . CYS A 1 307 ? -6.388 16.771 51.313 1.00 23.73 307 CYS A O 1
ATOM 2452 N N . ILE A 1 308 ? -5.747 18.201 52.924 1.00 23.50 308 ILE A N 1
ATOM 2453 C CA . ILE A 1 308 ? -6.339 19.444 52.413 1.00 23.50 308 ILE A CA 1
ATOM 2454 C C . ILE A 1 308 ? -5.334 20.288 51.603 1.00 23.50 308 ILE A C 1
ATOM 2456 O O . ILE A 1 308 ? -4.207 20.481 52.039 1.00 23.50 308 ILE A O 1
ATOM 2460 N N . GLN A 1 309 ? -5.818 20.821 50.469 1.00 24.12 309 GLN A N 1
ATOM 2461 C CA . GLN A 1 309 ? -5.502 22.100 49.787 1.00 24.12 309 GLN A CA 1
ATOM 2462 C C . GLN A 1 309 ? -4.058 22.648 49.718 1.00 24.12 309 GLN A C 1
ATOM 2464 O O . GLN A 1 309 ? -3.395 22.842 50.733 1.00 24.12 309 GLN A O 1
ATOM 2469 N N . LYS A 1 310 ? -3.691 23.113 48.507 1.00 23.59 310 LYS A N 1
ATOM 2470 C CA . LYS A 1 310 ? -3.095 24.431 48.138 1.00 23.59 310 LYS A CA 1
ATOM 2471 C C . LYS A 1 310 ? -2.674 24.382 46.654 1.00 23.59 310 LYS A C 1
ATOM 2473 O O . LYS A 1 310 ? -2.219 23.334 46.218 1.00 23.59 310 LYS A O 1
ATOM 2478 N N . GLU A 1 311 ? -2.760 25.420 45.819 1.00 24.23 311 GLU A N 1
ATOM 2479 C CA . GLU A 1 311 ? -3.284 26.800 45.911 1.00 24.23 311 GLU A CA 1
ATOM 2480 C C . GLU A 1 311 ? -3.582 27.269 44.452 1.00 24.23 311 GLU A C 1
ATOM 2482 O O . GLU A 1 311 ? -2.983 26.735 43.518 1.00 24.23 311 GLU A O 1
ATOM 2487 N N . GLU A 1 312 ? -4.509 28.210 44.224 1.00 22.73 312 GLU A N 1
ATOM 2488 C CA . GLU A 1 312 ? -4.956 28.642 42.874 1.00 22.73 312 GLU A CA 1
ATOM 2489 C C . GLU A 1 312 ? -4.225 29.881 42.301 1.00 22.73 312 GLU A C 1
ATOM 2491 O O . GLU A 1 312 ? -3.692 30.697 43.051 1.00 22.73 312 GLU A O 1
ATOM 2496 N N . ALA A 1 313 ? -4.378 30.077 40.976 1.00 22.69 313 ALA A N 1
ATOM 2497 C CA . ALA A 1 313 ? -4.180 31.322 40.202 1.00 22.69 313 ALA A CA 1
ATOM 2498 C C . ALA A 1 313 ? -2.723 31.843 40.071 1.00 22.69 313 ALA A C 1
ATOM 2500 O O . ALA A 1 313 ? -1.840 31.488 40.840 1.00 22.69 313 ALA A O 1
ATOM 2501 N N . VAL A 1 314 ? -2.334 32.667 39.088 1.00 22.91 314 VAL A N 1
ATOM 2502 C CA . VAL A 1 314 ? -3.029 33.531 38.094 1.00 22.91 314 VAL A CA 1
ATOM 2503 C C . VAL A 1 314 ? -2.276 33.400 36.730 1.00 22.91 314 VAL A C 1
ATOM 2505 O O . VAL A 1 314 ? -1.298 32.662 36.670 1.00 22.91 314 VAL A O 1
ATOM 2508 N N . VAL A 1 315 ? -2.601 34.010 35.575 1.00 22.06 315 VAL A N 1
ATOM 2509 C CA . VAL A 1 315 ? -3.307 35.262 35.210 1.00 22.06 315 VAL A CA 1
ATOM 2510 C C . VAL A 1 315 ? -4.176 35.034 33.954 1.00 22.06 315 VAL A C 1
ATOM 2512 O O . VAL A 1 315 ? -3.777 34.287 33.066 1.00 22.06 315 VAL A O 1
ATOM 2515 N N . GLU A 1 316 ? -5.295 35.753 33.828 1.00 21.31 316 GLU A N 1
ATOM 2516 C CA . GLU A 1 316 ? -6.087 35.914 32.596 1.00 21.31 316 GLU A CA 1
ATOM 2517 C C . GLU A 1 316 ? -6.135 37.411 32.203 1.00 21.31 316 GLU A C 1
ATOM 2519 O O . GLU A 1 316 ? -6.243 38.257 33.088 1.00 21.31 316 GLU A O 1
ATOM 2524 N N . HIS A 1 317 ? -6.015 37.741 30.908 1.00 22.66 317 HIS A N 1
ATOM 2525 C CA . HIS A 1 317 ? -6.522 38.961 30.233 1.00 22.66 317 HIS A CA 1
ATOM 2526 C C . HIS A 1 317 ? -6.082 38.897 28.748 1.00 22.66 317 HIS A C 1
ATOM 2528 O O . HIS A 1 317 ? -4.887 38.925 28.474 1.00 22.66 317 HIS A O 1
ATOM 2534 N N . ALA A 1 318 ? -6.934 38.624 27.753 1.00 20.89 318 ALA A N 1
ATOM 2535 C CA . ALA A 1 318 ? -8.138 39.324 27.269 1.00 20.89 318 ALA A CA 1
ATOM 2536 C C . ALA A 1 318 ? -7.845 40.213 26.040 1.00 20.89 318 ALA A C 1
ATOM 2538 O O . ALA A 1 318 ? -7.055 41.148 26.130 1.00 20.89 318 ALA A O 1
ATOM 2539 N N . VAL A 1 319 ? -8.534 39.952 24.920 1.00 19.36 319 VAL A N 1
ATOM 2540 C CA . VAL A 1 319 ? -9.583 40.815 24.321 1.00 19.36 319 VAL A CA 1
ATOM 2541 C C . VAL A 1 319 ? -10.043 40.207 22.982 1.00 19.36 319 VAL A C 1
ATOM 2543 O O . VAL A 1 319 ? -9.238 39.872 22.119 1.00 19.36 319 VAL A O 1
ATOM 2546 N N . THR A 1 320 ? -11.359 40.073 22.823 1.00 20.58 320 THR A N 1
ATOM 2547 C CA . THR A 1 320 ? -12.091 39.732 21.589 1.00 20.58 320 THR A CA 1
ATOM 2548 C C . THR A 1 320 ? -12.242 40.932 20.651 1.00 20.58 320 THR A C 1
ATOM 2550 O O . THR A 1 320 ? -12.534 42.005 21.171 1.00 20.58 320 THR A O 1
ATOM 2553 N N . GLU A 1 321 ? -12.221 40.735 19.317 1.00 20.48 321 GLU A N 1
ATOM 2554 C CA . GLU A 1 321 ? -13.376 41.052 18.434 1.00 20.48 321 GLU A CA 1
ATOM 2555 C C . GLU A 1 321 ? -13.197 40.747 16.912 1.00 20.48 321 GLU A C 1
ATOM 2557 O O . GLU A 1 321 ? -12.137 40.980 16.345 1.00 20.48 321 GLU A O 1
ATOM 2562 N N . PHE A 1 322 ? -14.305 40.312 16.277 1.00 20.00 322 PHE A N 1
ATOM 2563 C CA . PHE A 1 322 ? -14.709 40.375 14.843 1.00 20.00 322 PHE A CA 1
ATOM 2564 C C . PHE A 1 322 ? -14.086 39.507 13.694 1.00 20.00 322 PHE A C 1
ATOM 2566 O O . PHE A 1 322 ? -13.094 39.874 13.078 1.00 20.00 322 PHE A O 1
ATOM 2573 N N . ILE A 1 323 ? -14.878 38.482 13.300 1.00 21.27 323 ILE A N 1
ATOM 2574 C CA . ILE A 1 323 ? -15.380 38.086 11.943 1.00 21.27 323 ILE A CA 1
ATOM 2575 C C . ILE A 1 323 ? -14.492 37.402 10.853 1.00 21.27 323 ILE A C 1
ATOM 2577 O O . ILE A 1 323 ? -13.534 37.965 10.343 1.00 21.27 323 ILE A O 1
ATOM 2581 N N . GLU A 1 324 ? -14.976 36.205 10.456 1.00 21.75 324 GLU A N 1
ATOM 2582 C CA . GLU A 1 324 ? -15.013 35.490 9.146 1.00 21.75 324 GLU A CA 1
ATOM 2583 C C . GLU A 1 324 ? -13.856 35.606 8.121 1.00 21.75 324 GLU A C 1
ATOM 2585 O O . GLU A 1 324 ? -13.680 36.639 7.480 1.00 21.75 324 GLU A O 1
ATOM 2590 N N . THR A 1 325 ? -13.217 34.477 7.767 1.00 22.09 325 THR A N 1
ATOM 2591 C CA . THR A 1 325 ? -13.534 33.668 6.551 1.00 22.09 325 THR A CA 1
ATOM 2592 C C . THR A 1 325 ? -12.619 32.434 6.406 1.00 22.09 325 THR A C 1
ATOM 2594 O O . THR A 1 325 ? -11.464 32.474 6.807 1.00 22.09 325 THR A O 1
ATOM 2597 N N . ASP A 1 326 ? -13.183 31.360 5.840 1.00 24.78 326 ASP A N 1
ATOM 2598 C CA . ASP A 1 326 ? -12.578 30.242 5.084 1.00 24.78 326 ASP A CA 1
ATOM 2599 C C . ASP A 1 326 ? -11.197 29.660 5.482 1.00 24.78 326 ASP A C 1
ATOM 2601 O O . ASP A 1 326 ? -10.149 30.217 5.162 1.00 24.78 326 ASP A O 1
ATOM 2605 N N . GLU A 1 327 ? -11.197 28.420 5.997 1.00 24.62 327 GLU A N 1
ATOM 2606 C CA . GLU A 1 327 ? -10.060 27.487 5.883 1.00 24.62 327 GLU A CA 1
ATOM 2607 C C . GLU A 1 327 ? -10.506 26.185 5.190 1.00 24.62 327 GLU A C 1
ATOM 2609 O O . GLU A 1 327 ? -11.460 25.525 5.610 1.00 24.62 327 GLU A O 1
ATOM 2614 N N . GLU A 1 328 ? -9.812 25.817 4.109 1.00 25.55 328 GLU A N 1
ATOM 2615 C CA . GLU A 1 328 ? -10.001 24.549 3.398 1.00 25.55 328 GLU A CA 1
ATOM 2616 C C . GLU A 1 328 ? -9.377 23.395 4.204 1.00 25.55 328 GLU A C 1
ATOM 2618 O O . GLU A 1 328 ? -8.186 23.417 4.515 1.00 25.55 328 GLU A O 1
ATOM 2623 N N . MET A 1 329 ? -10.162 22.359 4.522 1.00 24.12 329 MET A N 1
ATOM 2624 C CA . MET A 1 329 ? -9.633 21.119 5.100 1.00 24.12 329 MET A CA 1
ATOM 2625 C C . MET A 1 329 ? -9.067 20.204 4.009 1.00 24.12 329 MET A C 1
ATOM 2627 O O . MET A 1 329 ? -9.806 19.742 3.140 1.00 24.12 329 MET A O 1
ATOM 2631 N N . ASP A 1 330 ? -7.776 19.898 4.119 1.00 25.05 330 ASP A N 1
ATOM 2632 C CA . ASP A 1 330 ? -7.053 18.890 3.337 1.00 25.05 330 ASP A CA 1
ATOM 2633 C C . ASP A 1 330 ? -7.161 17.497 4.007 1.00 25.05 330 ASP A C 1
ATOM 2635 O O . ASP A 1 330 ? -6.678 17.334 5.135 1.00 25.05 330 ASP A O 1
ATOM 2639 N N . PRO A 1 331 ? -7.811 16.491 3.384 1.00 27.58 331 PRO A N 1
ATOM 2640 C CA . PRO A 1 331 ? -7.964 15.158 3.955 1.00 27.58 331 PRO A CA 1
ATOM 2641 C C . PRO A 1 331 ? -6.933 14.174 3.378 1.00 27.58 331 PRO A C 1
ATOM 2643 O O . PRO A 1 331 ? -7.099 13.628 2.287 1.00 27.58 331 PRO A O 1
ATOM 2646 N N . SER A 1 332 ? -5.896 13.867 4.160 1.00 23.03 332 SER A N 1
ATOM 2647 C CA . SER A 1 332 ? -5.063 12.676 3.937 1.00 23.03 332 SER A CA 1
ATOM 2648 C C . SER A 1 332 ? -5.696 11.481 4.653 1.00 23.03 332 SER A C 1
ATOM 2650 O O . SER A 1 332 ? -5.643 11.375 5.879 1.00 23.03 332 SER A O 1
ATOM 2652 N N . PHE A 1 333 ? -6.351 10.604 3.889 1.00 26.44 333 PHE A N 1
ATOM 2653 C CA . PHE A 1 333 ? -7.133 9.497 4.438 1.00 26.44 333 PHE A CA 1
ATOM 2654 C C . PHE A 1 333 ? -6.286 8.241 4.688 1.00 26.44 333 PHE A C 1
ATOM 2656 O O . PHE A 1 333 ? -5.384 7.902 3.920 1.00 26.44 333 PHE A O 1
ATOM 2663 N N . VAL A 1 334 ? -6.594 7.536 5.777 1.00 25.05 334 VAL A N 1
ATOM 2664 C CA . VAL A 1 334 ? -5.953 6.274 6.163 1.00 25.05 334 VAL A CA 1
ATOM 2665 C C . VAL A 1 334 ? -6.839 5.128 5.692 1.00 25.05 334 VAL A C 1
ATOM 2667 O O . VAL A 1 334 ? -7.964 4.988 6.158 1.00 25.05 334 VAL A O 1
ATOM 2670 N N . ILE A 1 335 ? -6.331 4.289 4.791 1.00 26.09 335 ILE A N 1
ATOM 2671 C CA . ILE A 1 335 ? -7.069 3.117 4.307 1.00 26.09 335 ILE A CA 1
ATOM 2672 C C . ILE A 1 335 ? -6.950 1.989 5.341 1.00 26.09 335 ILE A C 1
ATOM 2674 O O . ILE A 1 335 ? -5.847 1.560 5.698 1.00 26.09 335 ILE A O 1
ATOM 2678 N N . ASP A 1 336 ? -8.089 1.504 5.831 1.00 26.31 336 ASP A N 1
ATOM 2679 C CA . ASP A 1 336 ? -8.146 0.319 6.682 1.00 26.31 336 ASP A CA 1
ATOM 2680 C C . ASP A 1 336 ? -8.042 -0.974 5.869 1.00 26.31 336 ASP A C 1
ATOM 2682 O O . ASP A 1 336 ? -8.536 -1.080 4.749 1.00 26.31 336 ASP A O 1
ATOM 2686 N N . SER A 1 337 ? -7.345 -1.960 6.438 1.00 33.69 337 SER A N 1
ATOM 2687 C CA . SER A 1 337 ? -7.133 -3.279 5.840 1.00 33.69 337 SER A CA 1
ATOM 2688 C C . SER A 1 337 ? -7.670 -4.363 6.771 1.00 33.69 337 SER A C 1
ATOM 2690 O O . SER A 1 337 ? -7.304 -4.430 7.945 1.00 33.69 337 SER A O 1
ATOM 2692 N N . ASP A 1 338 ? -8.547 -5.210 6.230 1.00 36.81 338 ASP A N 1
ATOM 2693 C CA . ASP A 1 338 ? -9.195 -6.298 6.959 1.00 36.81 338 ASP A CA 1
ATOM 2694 C C . ASP A 1 338 ? -8.196 -7.383 7.382 1.00 36.81 338 ASP A C 1
ATOM 2696 O O . ASP A 1 338 ? -7.661 -8.122 6.552 1.00 36.81 338 ASP A O 1
ATOM 2700 N N . GLN A 1 339 ? -8.042 -7.562 8.695 1.00 35.62 339 GLN A N 1
ATOM 2701 C CA . GLN A 1 339 ? -7.188 -8.586 9.315 1.00 35.62 339 GLN A CA 1
ATOM 2702 C C . GLN A 1 339 ? -7.589 -10.043 8.958 1.00 35.62 339 GLN A C 1
ATOM 2704 O O . GLN A 1 339 ? -6.832 -10.976 9.209 1.00 35.62 339 GLN A O 1
ATOM 2709 N N . GLU A 1 340 ? -8.774 -10.271 8.373 1.00 34.56 340 GLU A N 1
ATOM 2710 C CA . GLU A 1 340 ? -9.237 -11.610 7.958 1.00 34.56 340 GLU A CA 1
ATOM 2711 C C . GLU A 1 340 ? -8.649 -12.066 6.603 1.00 34.56 340 GLU A C 1
ATOM 2713 O O . GLU A 1 340 ? -8.573 -13.267 6.341 1.00 34.56 340 GLU A O 1
ATOM 2718 N N . LEU A 1 341 ? -8.128 -11.147 5.773 1.00 38.81 341 LEU A N 1
ATOM 2719 C CA . LEU A 1 341 ? -7.439 -11.494 4.517 1.00 38.81 341 LEU A CA 1
ATOM 2720 C C . LEU A 1 341 ? -6.130 -12.273 4.733 1.00 38.81 341 LEU A C 1
ATOM 2722 O O . LEU A 1 341 ? -5.769 -13.092 3.885 1.00 38.81 341 LEU A O 1
ATOM 2726 N N . GLU A 1 342 ? -5.439 -12.046 5.855 1.00 38.06 342 GLU A N 1
ATOM 2727 C CA . GLU A 1 342 ? -4.151 -12.684 6.163 1.00 38.06 342 GLU A CA 1
ATOM 2728 C C . GLU A 1 342 ? -4.297 -14.201 6.374 1.00 38.06 342 GLU A C 1
ATOM 2730 O O . GLU 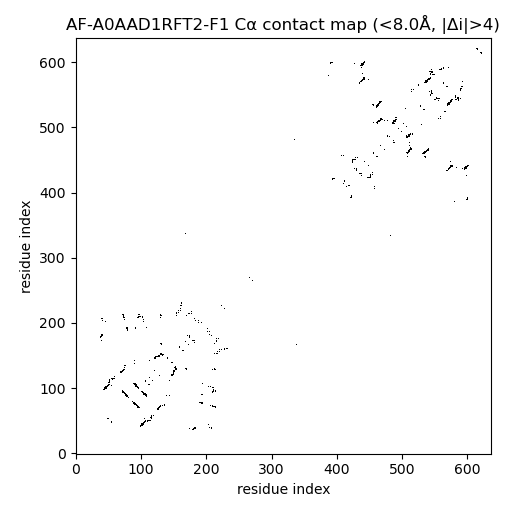A 1 342 ? -3.515 -14.983 5.830 1.00 38.06 342 GLU A O 1
ATOM 2735 N N . ASN A 1 343 ? -5.341 -14.635 7.090 1.00 36.62 343 ASN A N 1
ATOM 2736 C CA . ASN A 1 343 ? -5.575 -16.053 7.386 1.00 36.62 343 ASN A CA 1
ATOM 2737 C C . ASN A 1 343 ? -6.116 -16.819 6.167 1.00 36.62 343 ASN A C 1
ATOM 2739 O O . ASN A 1 343 ? -5.684 -17.936 5.886 1.00 36.62 343 ASN A O 1
ATOM 2743 N N . GLU A 1 344 ? -7.006 -16.199 5.388 1.00 39.12 344 GLU A N 1
ATOM 2744 C CA . GLU A 1 344 ? -7.573 -16.798 4.174 1.00 39.12 344 GLU A CA 1
ATOM 2745 C C . GLU A 1 344 ? -6.555 -16.972 3.036 1.00 39.12 344 GLU A C 1
ATOM 2747 O O . GLU A 1 344 ? -6.789 -17.757 2.114 1.00 39.12 344 GLU A O 1
ATOM 2752 N N . MET A 1 345 ? -5.444 -16.227 3.019 1.00 34.84 345 MET A N 1
ATOM 2753 C CA . MET A 1 345 ? -4.417 -16.396 1.986 1.00 34.84 345 MET A CA 1
ATOM 2754 C C . MET A 1 345 ? -3.665 -17.727 2.104 1.00 34.84 345 MET A C 1
ATOM 2756 O O . MET A 1 345 ? -3.346 -18.301 1.061 1.00 34.84 345 MET A O 1
ATOM 2760 N N . LEU A 1 346 ? -3.450 -18.258 3.316 1.00 38.66 346 LEU A N 1
ATOM 2761 C CA . LEU A 1 346 ? -2.706 -19.510 3.502 1.00 38.66 346 LEU A CA 1
ATOM 2762 C C . LEU A 1 346 ? -3.420 -20.740 2.909 1.00 38.66 346 LEU A C 1
ATOM 2764 O O . LEU A 1 346 ? -2.763 -21.563 2.276 1.00 38.66 346 LEU A O 1
ATOM 2768 N N . GLU A 1 347 ? -4.743 -20.869 3.055 1.00 36.59 347 GLU A N 1
ATOM 2769 C CA . GLU A 1 347 ? -5.454 -22.100 2.653 1.00 36.59 347 GLU A CA 1
ATOM 2770 C C . GLU A 1 347 ? -5.606 -22.280 1.131 1.00 36.59 347 GLU A C 1
ATOM 2772 O O . GLU A 1 347 ? -5.644 -23.405 0.638 1.00 36.59 347 GLU A O 1
ATOM 2777 N N . THR A 1 348 ? -5.651 -21.193 0.353 1.00 35.81 348 THR A N 1
ATOM 2778 C CA . THR A 1 348 ? -5.750 -21.283 -1.123 1.00 35.81 348 THR A CA 1
ATOM 2779 C C . THR A 1 348 ? -4.441 -21.645 -1.821 1.00 35.81 348 THR A C 1
ATOM 2781 O O . THR A 1 348 ?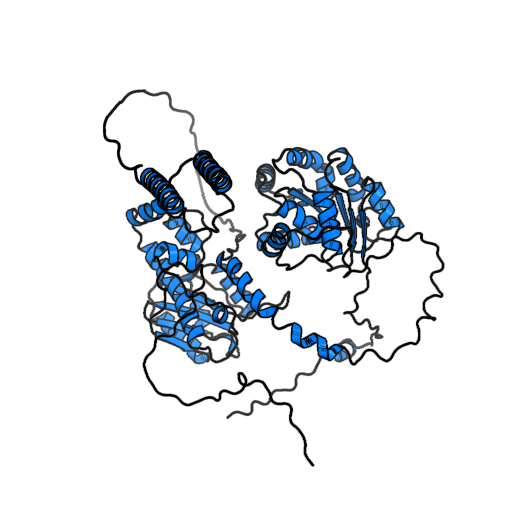 -4.489 -22.157 -2.937 1.00 35.81 348 THR A O 1
ATOM 2784 N N . LEU A 1 349 ? -3.286 -21.384 -1.202 1.00 38.25 349 LEU A N 1
ATOM 2785 C CA . LEU A 1 349 ? -1.983 -21.738 -1.777 1.00 38.25 349 LEU A CA 1
ATOM 2786 C C . LEU A 1 349 ? -1.761 -23.261 -1.760 1.00 38.25 349 LEU A C 1
ATOM 2788 O O . LEU A 1 349 ? -1.339 -23.816 -2.769 1.00 38.25 349 LEU A O 1
ATOM 2792 N N . ASP A 1 350 ? -2.201 -23.959 -0.704 1.00 36.31 350 ASP A N 1
ATOM 2793 C CA . ASP A 1 350 ? -2.120 -25.431 -0.610 1.00 36.31 350 ASP A CA 1
ATOM 2794 C C . ASP A 1 350 ? -2.956 -26.167 -1.687 1.00 36.31 350 ASP A C 1
ATOM 2796 O O . ASP A 1 350 ? -2.755 -27.355 -1.951 1.00 36.31 350 ASP A O 1
ATOM 2800 N N . MET A 1 351 ? -3.888 -25.472 -2.350 1.00 31.80 351 MET A N 1
ATOM 2801 C CA . MET A 1 351 ? -4.669 -25.997 -3.479 1.00 31.80 351 MET A CA 1
ATOM 2802 C C . MET A 1 351 ? -4.034 -25.728 -4.854 1.00 31.80 351 MET A C 1
ATOM 2804 O O . MET A 1 351 ? -4.386 -26.423 -5.807 1.00 31.80 351 MET A O 1
ATOM 2808 N N . LEU A 1 352 ? -3.112 -24.766 -4.973 1.00 33.91 352 LEU A N 1
ATOM 2809 C CA . LEU A 1 352 ? -2.456 -24.415 -6.241 1.00 33.91 352 LEU A CA 1
ATOM 2810 C C . LEU A 1 352 ? -1.183 -25.236 -6.489 1.00 33.91 352 LEU A C 1
ATOM 2812 O O . LEU A 1 352 ? -1.003 -25.704 -7.615 1.00 33.91 352 LEU A O 1
ATOM 2816 N N . ASP A 1 353 ? -0.404 -25.544 -5.444 1.00 36.19 353 ASP A N 1
ATOM 2817 C CA . ASP A 1 353 ? 0.770 -26.441 -5.515 1.00 36.19 353 ASP A CA 1
ATOM 2818 C C . ASP A 1 353 ? 0.427 -27.822 -6.117 1.00 36.19 353 ASP A C 1
ATOM 2820 O O . ASP A 1 353 ? 1.262 -28.488 -6.719 1.00 36.19 353 ASP A O 1
ATOM 2824 N N . LYS A 1 354 ? -0.838 -28.255 -6.010 1.00 34.12 354 LYS A N 1
ATOM 2825 C CA . LYS A 1 354 ? -1.343 -29.529 -6.557 1.00 34.12 354 LYS A CA 1
ATOM 2826 C C . LYS A 1 354 ? -1.735 -29.456 -8.044 1.00 34.12 354 LYS A C 1
ATOM 2828 O O . LYS A 1 354 ? -2.281 -30.424 -8.572 1.00 34.12 354 LYS A O 1
ATOM 2833 N N . SER A 1 355 ? -1.517 -28.317 -8.707 1.00 34.50 355 SER A N 1
ATOM 2834 C CA . SER A 1 355 ? -1.899 -28.080 -10.110 1.00 34.50 355 SER A CA 1
ATOM 2835 C C . SER A 1 355 ? -0.735 -27.751 -11.053 1.00 34.50 355 SER A C 1
ATOM 2837 O O . SER A 1 355 ? -0.912 -27.856 -12.267 1.00 34.50 355 SER A O 1
ATOM 2839 N N . GLU A 1 356 ? 0.456 -27.433 -10.532 1.00 31.48 356 GLU A N 1
ATOM 2840 C CA . GLU A 1 356 ? 1.644 -27.153 -11.357 1.00 31.48 356 GLU A CA 1
ATOM 2841 C C . GLU A 1 356 ? 2.368 -28.429 -11.846 1.00 31.48 356 GLU A C 1
ATOM 2843 O O . GLU A 1 356 ? 2.939 -28.411 -12.935 1.00 31.48 356 GLU A O 1
ATOM 2848 N N . GLU A 1 357 ? 2.219 -29.577 -11.162 1.00 33.81 357 GLU A N 1
ATOM 2849 C CA . GLU A 1 357 ? 2.793 -30.888 -11.564 1.00 33.81 357 GLU A CA 1
ATOM 2850 C C . GLU A 1 357 ? 2.300 -31.434 -12.931 1.00 33.81 357 GLU A C 1
ATOM 2852 O O . GLU A 1 357 ? 2.728 -32.502 -13.363 1.00 33.81 357 GLU A O 1
ATOM 2857 N N . ILE A 1 358 ? 1.387 -30.748 -13.631 1.00 31.78 358 ILE A N 1
ATOM 2858 C CA . ILE A 1 358 ? 0.782 -31.223 -14.893 1.00 31.78 358 ILE A CA 1
ATOM 2859 C C . ILE A 1 358 ? 1.373 -30.527 -16.139 1.00 31.78 358 ILE A C 1
ATOM 2861 O O . ILE A 1 358 ? 1.125 -30.971 -17.258 1.00 31.78 358 ILE A O 1
ATOM 2865 N N . ILE A 1 359 ? 2.176 -29.463 -15.987 1.00 30.89 359 ILE A N 1
ATOM 2866 C CA . ILE A 1 359 ? 2.667 -28.656 -17.127 1.00 30.89 359 ILE A CA 1
ATOM 2867 C C . ILE A 1 359 ? 4.117 -28.997 -17.540 1.00 30.89 359 ILE A C 1
ATOM 2869 O O . ILE A 1 359 ? 4.508 -28.726 -18.677 1.00 30.89 359 ILE A O 1
ATOM 2873 N N . GLU A 1 360 ? 4.910 -29.654 -16.686 1.00 33.09 360 GLU A N 1
ATOM 2874 C CA . GLU A 1 360 ? 6.327 -29.948 -16.984 1.00 33.09 360 GLU A CA 1
ATOM 2875 C C . GLU A 1 360 ? 6.558 -31.026 -18.066 1.00 33.09 360 GLU A C 1
ATOM 2877 O O . GLU A 1 360 ? 7.593 -31.008 -18.738 1.00 33.09 360 GLU A O 1
ATOM 2882 N N . ASP A 1 361 ? 5.608 -31.942 -18.289 1.00 30.47 361 ASP A N 1
ATOM 2883 C CA . ASP A 1 361 ? 5.796 -33.073 -19.218 1.00 30.47 361 ASP A CA 1
ATOM 2884 C C . ASP A 1 361 ? 5.708 -32.679 -20.714 1.00 30.47 361 ASP A C 1
ATOM 2886 O O . ASP A 1 361 ? 6.344 -33.320 -21.556 1.00 30.47 361 ASP A O 1
ATOM 2890 N N . ASP A 1 362 ? 4.992 -31.603 -21.069 1.00 31.69 362 ASP A N 1
ATOM 2891 C CA . ASP A 1 362 ? 4.783 -31.194 -22.474 1.00 31.69 362 ASP A CA 1
ATOM 2892 C C . ASP A 1 362 ? 5.928 -30.327 -23.054 1.00 31.69 362 ASP A C 1
ATOM 2894 O O . ASP A 1 362 ? 6.034 -30.163 -24.273 1.00 31.69 362 ASP A O 1
ATOM 2898 N N . ILE A 1 363 ? 6.830 -29.791 -22.220 1.00 34.72 363 ILE A N 1
ATOM 2899 C CA . ILE A 1 363 ? 7.925 -28.899 -22.666 1.00 34.72 363 ILE A CA 1
ATOM 2900 C C . ILE A 1 363 ? 9.173 -29.684 -23.123 1.00 34.72 363 ILE A C 1
ATOM 2902 O O . ILE A 1 363 ? 10.034 -29.161 -23.835 1.00 34.72 363 ILE A O 1
ATOM 2906 N N . LYS A 1 364 ? 9.255 -30.985 -22.819 1.00 32.38 364 LYS A N 1
ATOM 2907 C CA . LYS A 1 364 ? 10.455 -31.810 -23.055 1.00 32.38 364 LYS A CA 1
ATOM 2908 C C . LYS A 1 364 ? 10.671 -32.277 -24.504 1.00 32.38 364 LYS A C 1
ATOM 2910 O O . LYS A 1 364 ? 11.620 -33.010 -24.766 1.00 32.38 364 LYS A O 1
ATOM 2915 N N . TYR A 1 365 ? 9.811 -31.872 -25.443 1.00 31.00 365 TYR A N 1
ATOM 2916 C CA . TYR A 1 365 ? 9.792 -32.374 -26.829 1.00 31.00 365 TYR A CA 1
ATOM 2917 C C . TYR A 1 365 ? 10.207 -31.357 -27.913 1.00 31.00 365 TYR A C 1
ATOM 2919 O O . TYR A 1 365 ? 10.052 -31.641 -29.101 1.00 31.0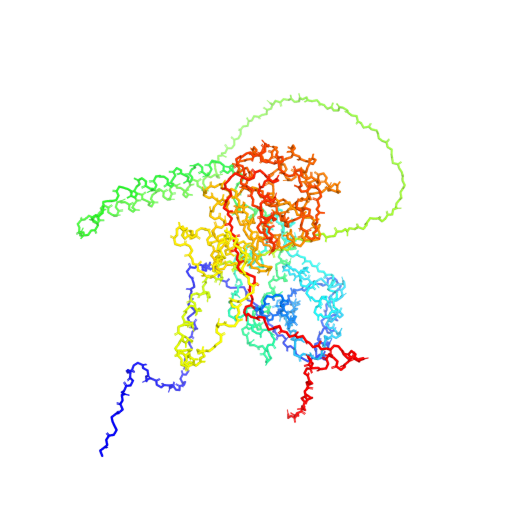0 365 TYR A O 1
ATOM 2927 N N . LEU A 1 366 ? 10.728 -30.179 -27.536 1.00 31.83 366 LEU A N 1
ATOM 2928 C CA . LEU A 1 366 ? 11.078 -29.093 -28.476 1.00 31.83 366 LEU A CA 1
ATOM 2929 C C . LEU A 1 366 ? 12.535 -28.584 -28.388 1.00 31.83 366 LEU A C 1
ATOM 2931 O O . LEU A 1 366 ? 12.852 -27.554 -28.977 1.00 31.83 366 LEU A O 1
ATOM 2935 N N . GLN A 1 367 ? 13.438 -29.300 -27.708 1.00 30.39 367 GLN A N 1
ATOM 2936 C CA . GLN A 1 367 ? 14.861 -28.933 -27.579 1.00 30.39 367 GLN A CA 1
ATOM 2937 C C . GLN A 1 367 ? 15.811 -29.847 -28.385 1.00 30.39 367 GLN A C 1
ATOM 2939 O O . GLN A 1 367 ? 16.782 -30.367 -27.847 1.00 30.39 367 GLN A O 1
ATOM 2944 N N . GLU A 1 368 ? 15.564 -30.016 -29.689 1.00 32.69 368 GLU A N 1
ATOM 2945 C CA . GLU A 1 368 ? 16.520 -30.645 -30.627 1.00 32.69 368 GLU A CA 1
ATOM 2946 C C . GLU A 1 368 ? 16.563 -29.934 -32.001 1.00 32.69 368 GLU A C 1
ATOM 2948 O O . GLU A 1 368 ? 16.424 -30.583 -33.031 1.00 32.69 368 GLU A O 1
ATOM 2953 N N . ASP A 1 369 ? 16.763 -28.606 -32.044 1.00 32.03 369 ASP A N 1
ATOM 2954 C CA . ASP A 1 369 ? 17.452 -27.962 -33.188 1.00 32.03 369 ASP A CA 1
ATOM 2955 C C . ASP A 1 369 ? 17.866 -26.501 -32.898 1.00 32.03 369 ASP A C 1
ATOM 2957 O O . ASP A 1 369 ? 17.004 -25.621 -32.835 1.00 32.03 369 ASP A O 1
ATOM 2961 N N . GLN A 1 370 ? 19.177 -26.251 -32.723 1.00 29.98 370 GLN A N 1
ATOM 2962 C CA . GLN A 1 370 ? 19.906 -24.990 -33.013 1.00 29.98 370 GLN A CA 1
ATOM 2963 C C . GLN A 1 370 ? 21.339 -25.016 -32.443 1.00 29.98 370 GLN A C 1
ATOM 2965 O O . GLN A 1 370 ? 21.683 -24.331 -31.482 1.00 29.98 370 GLN A O 1
ATOM 2970 N N . THR A 1 371 ? 22.219 -25.794 -33.077 1.00 31.44 371 THR A N 1
ATOM 2971 C CA . THR A 1 371 ? 23.676 -25.688 -32.886 1.00 31.44 371 THR A CA 1
ATOM 2972 C C . THR A 1 371 ? 24.328 -25.019 -34.095 1.00 31.44 371 THR A C 1
ATOM 2974 O O . THR A 1 371 ? 25.026 -25.686 -34.854 1.00 31.44 371 THR A O 1
ATOM 2977 N N . PHE A 1 372 ? 24.100 -23.718 -34.294 1.00 29.77 372 PHE A N 1
ATOM 2978 C CA . PHE A 1 372 ? 24.907 -22.881 -35.192 1.00 29.77 372 PHE A CA 1
ATOM 2979 C C . PHE A 1 372 ? 24.951 -21.427 -34.687 1.00 29.77 372 PHE A C 1
ATOM 2981 O O . PHE A 1 372 ? 24.021 -20.973 -34.029 1.00 29.77 372 PHE A O 1
ATOM 2988 N N . ASP A 1 373 ? 26.053 -20.736 -34.991 1.00 32.84 373 ASP A N 1
ATOM 2989 C CA . ASP A 1 373 ? 26.308 -19.304 -34.751 1.00 32.84 373 ASP A CA 1
ATOM 2990 C C . ASP A 1 373 ? 26.539 -18.835 -33.294 1.00 32.84 373 ASP A C 1
ATOM 2992 O O . ASP A 1 373 ? 25.982 -17.837 -32.842 1.00 32.84 373 ASP A O 1
ATOM 2996 N N . LYS A 1 374 ? 27.490 -19.477 -32.590 1.00 33.47 374 LYS A N 1
ATOM 2997 C CA . LYS A 1 374 ? 28.209 -18.866 -31.441 1.00 33.47 374 LYS A CA 1
ATOM 2998 C C . LYS A 1 374 ? 29.586 -18.263 -31.786 1.00 33.47 374 LYS A C 1
ATOM 3000 O O . LYS A 1 374 ? 30.161 -17.570 -30.958 1.00 33.47 374 LYS A O 1
ATOM 3005 N N . GLU A 1 375 ? 30.124 -18.485 -32.989 1.00 32.38 375 GLU A N 1
ATOM 3006 C CA . GLU A 1 375 ? 31.508 -18.087 -33.335 1.00 32.38 375 GLU A CA 1
ATOM 3007 C C . GLU A 1 375 ? 31.665 -16.651 -33.876 1.00 32.38 375 GLU A C 1
ATOM 3009 O O . GLU A 1 375 ? 32.787 -16.177 -34.017 1.00 32.38 375 GLU A O 1
ATOM 3014 N N . VAL A 1 376 ? 30.573 -15.935 -34.180 1.00 35.81 376 VAL A N 1
ATOM 3015 C CA . VAL A 1 376 ? 30.640 -14.604 -34.830 1.00 35.81 376 VAL A CA 1
ATOM 3016 C C . VAL A 1 376 ? 30.661 -13.436 -33.827 1.00 35.81 376 VAL A C 1
ATOM 3018 O O . VAL A 1 376 ? 31.057 -12.332 -34.190 1.00 35.81 376 VAL A O 1
ATOM 3021 N N . ILE A 1 377 ? 30.262 -13.661 -32.570 1.00 37.25 377 ILE A N 1
ATOM 3022 C CA . ILE A 1 377 ? 30.143 -12.597 -31.552 1.00 37.25 377 ILE A CA 1
ATOM 3023 C C . ILE A 1 377 ? 31.463 -12.372 -30.786 1.00 37.25 377 ILE A C 1
ATOM 3025 O O . ILE A 1 377 ? 31.779 -11.236 -30.447 1.00 37.25 377 ILE A O 1
ATOM 3029 N N . ASN A 1 378 ? 32.293 -13.405 -30.603 1.00 31.77 378 ASN A N 1
ATOM 3030 C CA . ASN A 1 378 ? 33.518 -13.362 -29.781 1.00 31.77 378 ASN A CA 1
ATOM 3031 C C . ASN A 1 378 ? 34.730 -12.669 -30.454 1.00 31.77 378 ASN A C 1
ATOM 3033 O O . ASN A 1 378 ? 35.861 -13.113 -30.279 1.00 31.77 378 ASN A O 1
ATOM 3037 N N . ALA A 1 379 ? 34.521 -11.639 -31.279 1.00 32.59 379 ALA A N 1
ATOM 3038 C CA . ALA A 1 379 ? 35.574 -11.053 -32.120 1.00 32.59 379 ALA A CA 1
ATOM 3039 C C . ALA A 1 379 ? 35.755 -9.528 -31.974 1.00 32.59 379 ALA A C 1
ATOM 3041 O O . ALA A 1 379 ? 36.419 -8.929 -32.823 1.00 32.59 379 ALA A O 1
ATOM 3042 N N . LEU A 1 380 ? 35.142 -8.886 -30.966 1.00 35.44 380 LEU A N 1
ATOM 3043 C CA . LEU A 1 380 ? 35.175 -7.420 -30.817 1.00 35.44 380 LEU A CA 1
ATOM 3044 C C . LEU A 1 380 ? 35.405 -6.856 -29.402 1.00 35.44 380 LEU A C 1
ATOM 3046 O O . LEU A 1 380 ? 35.572 -5.644 -29.313 1.00 35.44 380 LEU A O 1
ATOM 3050 N N . ASP A 1 381 ? 35.507 -7.681 -28.355 1.00 34.50 381 ASP A N 1
ATOM 3051 C CA . ASP A 1 381 ? 35.794 -7.228 -26.981 1.00 34.50 381 ASP A CA 1
ATOM 3052 C C . ASP A 1 381 ? 37.072 -7.900 -26.428 1.00 34.50 381 ASP A C 1
ATOM 3054 O O . ASP A 1 381 ? 37.025 -8.710 -25.507 1.00 34.50 381 ASP A O 1
ATOM 3058 N N . ASP A 1 382 ? 38.226 -7.564 -27.022 1.00 34.72 382 ASP A N 1
ATOM 3059 C CA . ASP A 1 382 ? 39.569 -7.835 -26.469 1.00 34.72 382 ASP A CA 1
ATOM 3060 C C . ASP A 1 382 ? 40.045 -6.610 -25.648 1.00 34.72 382 ASP A C 1
ATOM 3062 O O . ASP A 1 382 ? 40.972 -5.899 -26.043 1.00 34.72 382 ASP A O 1
ATOM 3066 N N . ASP A 1 383 ? 39.397 -6.344 -24.511 1.00 37.00 383 ASP A N 1
ATOM 3067 C CA . ASP A 1 383 ? 39.945 -5.501 -23.436 1.00 37.00 383 ASP A CA 1
ATOM 3068 C C . ASP A 1 383 ? 39.950 -6.338 -22.143 1.00 37.00 383 ASP A C 1
ATOM 3070 O O . ASP A 1 383 ? 38.896 -6.750 -21.655 1.00 37.00 383 ASP A O 1
ATOM 3074 N N . ASP A 1 384 ? 41.146 -6.611 -21.605 1.00 36.31 384 ASP A N 1
ATOM 3075 C CA . ASP A 1 384 ? 41.377 -7.413 -20.393 1.00 36.31 384 ASP A CA 1
ATOM 3076 C C . ASP A 1 384 ? 40.837 -6.704 -19.123 1.00 36.31 384 ASP A C 1
ATOM 3078 O O . ASP A 1 384 ? 41.603 -6.137 -18.338 1.00 36.31 384 ASP A O 1
ATOM 3082 N N . ASP A 1 385 ? 39.520 -6.721 -18.895 1.00 41.81 385 ASP A N 1
ATOM 3083 C CA . ASP A 1 385 ? 38.929 -6.359 -17.598 1.00 41.81 385 ASP A CA 1
ATOM 3084 C C . ASP A 1 385 ? 38.984 -7.579 -16.662 1.00 41.81 385 ASP A C 1
ATOM 3086 O O . ASP A 1 385 ? 38.454 -8.645 -16.984 1.00 41.81 385 ASP A O 1
ATOM 3090 N N . GLU A 1 386 ? 39.579 -7.431 -15.470 1.00 40.41 386 GLU A N 1
ATOM 3091 C CA . GLU A 1 386 ? 39.423 -8.388 -14.355 1.00 40.41 386 GLU A CA 1
ATOM 3092 C C . GLU A 1 386 ? 38.001 -8.242 -13.772 1.00 40.41 386 GLU A C 1
ATOM 3094 O O . GLU A 1 386 ? 37.787 -7.836 -12.625 1.00 40.41 386 GLU A O 1
ATOM 3099 N N . GLY A 1 387 ? 37.010 -8.500 -14.626 1.00 46.47 387 GLY A N 1
ATOM 3100 C CA . GLY A 1 387 ? 35.606 -8.244 -14.384 1.00 46.47 387 GLY A CA 1
ATOM 3101 C C . GLY A 1 387 ? 35.054 -9.127 -13.272 1.00 46.47 387 GLY A C 1
ATOM 3102 O O . GLY A 1 387 ? 35.238 -10.341 -13.256 1.00 46.47 387 GLY A O 1
ATOM 3103 N N . ILE A 1 388 ? 34.319 -8.502 -12.353 1.00 57.81 388 ILE A N 1
ATOM 3104 C CA . ILE A 1 388 ? 33.414 -9.215 -11.447 1.00 57.81 388 ILE A CA 1
ATOM 3105 C C . ILE A 1 388 ? 32.398 -9.952 -12.323 1.00 57.81 388 ILE A C 1
ATOM 3107 O O . ILE A 1 388 ? 31.640 -9.283 -13.030 1.00 57.81 388 ILE A O 1
ATOM 3111 N N . GLU A 1 389 ? 32.416 -11.286 -12.273 1.00 59.84 389 GLU A N 1
ATOM 3112 C CA . GLU A 1 389 ? 31.502 -12.163 -13.014 1.00 59.84 389 GLU A CA 1
ATOM 3113 C C . GLU A 1 389 ? 30.040 -11.740 -12.770 1.00 59.84 389 GLU A C 1
ATOM 3115 O O . GLU A 1 389 ? 29.658 -11.431 -11.636 1.00 59.84 389 GLU A O 1
ATOM 3120 N N . GLU A 1 390 ? 29.233 -11.671 -13.835 1.00 66.50 390 GLU A N 1
ATOM 3121 C CA . GLU A 1 390 ? 27.793 -11.420 -13.707 1.00 66.50 390 GLU A CA 1
ATOM 3122 C C . GLU A 1 390 ? 27.147 -12.617 -12.997 1.00 66.50 390 GLU A C 1
ATOM 3124 O O . GLU A 1 390 ? 27.351 -13.764 -13.392 1.00 66.50 390 GLU A O 1
ATOM 3129 N N . GLU A 1 391 ? 26.388 -12.360 -11.930 1.00 69.06 391 GLU A N 1
ATOM 3130 C CA . GLU A 1 391 ? 25.687 -13.411 -11.193 1.00 69.06 391 GLU A CA 1
ATOM 3131 C C . GLU A 1 391 ? 24.398 -13.796 -11.939 1.00 69.06 391 GLU A C 1
ATOM 3133 O O . GLU A 1 391 ? 23.571 -12.927 -12.246 1.00 69.06 391 GLU A O 1
ATOM 3138 N N . ASP A 1 392 ? 24.220 -15.097 -12.200 1.00 67.25 392 ASP A N 1
ATOM 3139 C CA . ASP A 1 392 ? 23.002 -15.648 -12.803 1.00 67.25 392 ASP A CA 1
ATOM 3140 C C . ASP A 1 392 ? 21.779 -15.301 -11.939 1.00 67.25 392 ASP A C 1
ATOM 3142 O O . ASP A 1 392 ? 21.702 -15.630 -10.755 1.00 67.25 392 ASP A O 1
ATOM 3146 N N . GLU A 1 393 ? 20.800 -14.624 -12.544 1.00 65.19 393 GLU A N 1
ATOM 3147 C CA . GLU A 1 393 ? 19.684 -13.991 -11.829 1.00 65.19 393 GLU A CA 1
ATOM 3148 C C . GLU A 1 393 ? 18.759 -14.967 -11.078 1.00 65.19 393 GLU A C 1
ATOM 3150 O O . GLU A 1 393 ? 18.053 -14.533 -10.158 1.00 65.19 393 GLU A O 1
ATOM 3155 N N . ASP A 1 394 ? 18.786 -16.246 -11.460 1.00 67.25 394 ASP A N 1
ATOM 3156 C CA . ASP A 1 394 ? 17.912 -17.316 -10.975 1.00 67.25 394 ASP A CA 1
ATOM 3157 C C . ASP A 1 394 ? 18.653 -18.432 -10.198 1.00 67.25 394 ASP A C 1
ATOM 3159 O O . ASP A 1 394 ? 17.983 -19.280 -9.605 1.00 67.25 394 ASP A O 1
ATOM 3163 N N . ASP A 1 395 ? 19.996 -18.445 -10.141 1.00 76.50 395 ASP A N 1
ATOM 3164 C CA . ASP A 1 395 ? 20.741 -19.471 -9.383 1.00 76.50 395 ASP A CA 1
ATOM 3165 C C . ASP A 1 395 ? 20.916 -19.090 -7.904 1.00 76.50 395 ASP A C 1
ATOM 3167 O O . ASP A 1 395 ? 21.139 -17.931 -7.545 1.00 76.50 395 ASP A O 1
ATOM 3171 N N . TRP A 1 396 ? 20.814 -20.081 -7.018 1.00 76.56 396 TRP A N 1
ATOM 3172 C CA . TRP A 1 396 ? 20.935 -19.870 -5.580 1.00 76.56 396 TRP A CA 1
ATOM 3173 C C . TRP A 1 396 ? 22.369 -20.084 -5.106 1.00 76.56 396 TRP A C 1
ATOM 3175 O O . TRP A 1 396 ? 22.879 -21.205 -5.108 1.00 76.56 396 TRP A O 1
ATOM 3185 N N . ASP A 1 397 ? 22.992 -19.017 -4.601 1.00 78.62 397 ASP A N 1
ATOM 3186 C CA . ASP A 1 397 ? 24.312 -19.081 -3.974 1.00 78.62 397 ASP A CA 1
ATOM 3187 C C . ASP A 1 397 ? 24.289 -20.043 -2.772 1.00 78.62 397 ASP A C 1
ATOM 3189 O O . ASP A 1 397 ? 23.864 -19.696 -1.668 1.00 78.62 397 ASP A O 1
ATOM 3193 N N . GLN A 1 398 ? 24.770 -21.271 -2.986 1.00 77.56 398 GLN A N 1
ATOM 3194 C CA . GLN A 1 398 ? 24.763 -22.351 -1.992 1.00 77.56 398 GLN A CA 1
ATOM 3195 C C . GLN A 1 398 ? 25.619 -22.045 -0.750 1.00 77.56 398 GLN A C 1
ATOM 3197 O O . GLN A 1 398 ? 25.544 -22.772 0.243 1.00 77.56 398 GLN A O 1
ATOM 3202 N N . SER A 1 399 ? 26.442 -20.988 -0.780 1.00 82.38 399 SER A N 1
ATOM 3203 C CA . SER A 1 399 ? 27.168 -20.505 0.399 1.00 82.38 399 SER A CA 1
ATOM 3204 C C . SER A 1 399 ? 26.302 -19.639 1.325 1.00 82.38 399 SER A C 1
ATOM 3206 O O . SER A 1 399 ? 26.631 -19.486 2.505 1.00 82.38 399 SER A O 1
ATOM 3208 N N . VAL A 1 400 ? 25.178 -19.113 0.824 1.00 87.06 400 VAL A N 1
ATOM 3209 C CA . VAL A 1 400 ? 24.227 -18.288 1.573 1.00 87.06 400 VAL A CA 1
ATOM 3210 C C . VAL A 1 400 ? 23.114 -19.177 2.154 1.00 87.06 400 VAL A C 1
ATOM 3212 O O . VAL A 1 400 ? 22.356 -19.789 1.397 1.00 87.06 400 VAL A O 1
ATOM 3215 N N . PRO A 1 401 ? 22.953 -19.238 3.492 1.00 90.69 401 PRO A N 1
ATOM 3216 C CA . PRO A 1 401 ? 21.875 -19.997 4.123 1.00 90.69 401 PRO A CA 1
ATOM 3217 C C . PRO A 1 401 ? 20.496 -19.544 3.640 1.00 90.69 401 PRO A C 1
ATOM 3219 O O . PRO A 1 401 ? 20.261 -18.343 3.501 1.00 90.69 401 PRO A O 1
ATOM 3222 N N . GLU A 1 402 ? 19.572 -20.485 3.453 1.00 91.88 402 GLU A N 1
ATOM 3223 C CA . GLU A 1 402 ? 18.185 -20.186 3.083 1.00 91.88 402 GLU A CA 1
ATOM 3224 C C . GLU A 1 402 ? 17.483 -19.248 4.094 1.00 91.88 402 GLU A C 1
ATOM 3226 O O . GLU A 1 402 ? 17.782 -19.276 5.297 1.00 91.88 402 GLU A O 1
ATOM 3231 N N . PRO A 1 403 ? 16.536 -18.407 3.635 1.00 94.38 403 PRO A N 1
ATOM 3232 C CA . PRO A 1 403 ? 15.736 -17.550 4.505 1.00 94.38 403 PRO A CA 1
ATOM 3233 C C . PRO A 1 403 ? 14.887 -18.381 5.475 1.00 94.38 403 PRO A C 1
ATOM 3235 O O . PRO A 1 403 ? 14.240 -19.355 5.093 1.00 94.38 403 PRO A O 1
ATOM 3238 N N . THR A 1 404 ? 14.837 -17.974 6.745 1.00 94.88 404 THR A N 1
ATOM 3239 C CA . THR A 1 404 ? 14.013 -18.673 7.742 1.00 94.88 404 THR A CA 1
ATOM 3240 C C . THR A 1 404 ? 12.519 -18.476 7.481 1.00 94.88 404 THR A C 1
ATOM 3242 O O . THR A 1 404 ? 12.099 -17.504 6.848 1.00 94.88 404 THR A O 1
ATOM 3245 N N . LEU A 1 405 ? 11.685 -19.359 8.044 1.00 92.12 405 LEU A N 1
ATOM 3246 C CA . LEU A 1 405 ? 10.224 -19.232 7.971 1.00 92.12 405 LEU A CA 1
ATOM 3247 C C . LEU A 1 405 ? 9.728 -17.867 8.479 1.00 92.12 405 LEU A C 1
ATOM 3249 O O . LEU A 1 405 ? 8.843 -17.287 7.862 1.00 92.12 405 LEU A O 1
ATOM 3253 N N . ASP A 1 406 ? 10.344 -17.306 9.525 1.00 93.50 406 ASP A N 1
ATOM 3254 C CA . ASP A 1 406 ? 10.023 -15.959 10.028 1.00 93.50 406 ASP A CA 1
ATOM 3255 C C . ASP A 1 406 ? 10.343 -14.857 9.002 1.00 93.50 406 ASP A C 1
ATOM 3257 O O . ASP A 1 406 ? 9.625 -13.862 8.896 1.00 93.50 406 ASP A O 1
ATOM 3261 N N . GLN A 1 407 ? 11.417 -15.028 8.226 1.00 95.69 407 GLN A N 1
ATOM 3262 C CA . GLN A 1 407 ? 11.837 -14.075 7.198 1.00 95.69 407 GLN A CA 1
ATOM 3263 C C . GLN A 1 407 ? 10.930 -14.150 5.967 1.00 95.69 407 GLN A C 1
ATOM 3265 O O . GLN A 1 407 ? 10.520 -13.108 5.457 1.00 95.69 407 GLN A O 1
ATOM 3270 N N . ILE A 1 408 ? 10.547 -15.359 5.548 1.00 95.19 408 ILE A N 1
ATOM 3271 C CA . ILE A 1 408 ? 9.541 -15.582 4.500 1.00 95.19 408 ILE A CA 1
ATOM 3272 C C . ILE A 1 408 ? 8.151 -15.104 4.945 1.00 95.19 408 ILE A C 1
ATOM 3274 O O . ILE A 1 408 ? 7.427 -14.516 4.147 1.00 95.19 408 ILE A O 1
ATOM 3278 N N . SER A 1 409 ? 7.781 -15.293 6.213 1.00 91.44 409 SER A N 1
ATOM 3279 C CA . SER A 1 409 ? 6.527 -14.784 6.780 1.00 91.44 409 SER A CA 1
ATOM 3280 C C . SER A 1 409 ? 6.489 -13.252 6.742 1.00 91.44 409 SER A C 1
ATOM 3282 O O . SER A 1 409 ? 5.587 -12.673 6.144 1.00 91.44 409 SER A O 1
ATOM 3284 N N . CYS A 1 410 ? 7.540 -12.589 7.241 1.00 91.94 410 CYS A N 1
ATOM 3285 C CA . CYS A 1 410 ? 7.703 -11.135 7.140 1.00 91.94 410 CYS A CA 1
ATOM 3286 C C . CYS A 1 410 ? 7.614 -10.634 5.685 1.00 91.94 410 CYS A C 1
ATOM 3288 O O . CYS A 1 410 ? 6.953 -9.632 5.413 1.00 91.94 410 CYS A O 1
ATOM 3290 N N . LEU A 1 411 ? 8.241 -11.347 4.741 1.00 94.81 411 LEU A N 1
ATOM 3291 C CA . LEU A 1 411 ? 8.207 -11.009 3.318 1.00 94.81 411 LEU A CA 1
ATOM 3292 C C . LEU A 1 411 ? 6.785 -11.106 2.737 1.00 94.81 411 LEU A C 1
ATOM 3294 O O . LEU A 1 411 ? 6.345 -10.199 2.027 1.00 94.81 411 LEU A O 1
ATOM 3298 N N . LYS A 1 412 ? 6.055 -12.176 3.066 1.00 90.38 412 LYS A N 1
ATOM 3299 C CA . LYS A 1 412 ? 4.671 -12.391 2.627 1.00 90.38 412 LYS A CA 1
ATOM 3300 C C . LYS A 1 412 ? 3.734 -11.330 3.207 1.00 90.38 412 LYS A C 1
ATOM 3302 O O . LYS A 1 412 ? 3.032 -10.683 2.437 1.00 90.38 412 LYS A O 1
ATOM 3307 N N . THR A 1 413 ? 3.772 -11.112 4.523 1.00 86.62 413 THR A N 1
ATOM 3308 C CA . THR A 1 413 ? 2.905 -10.159 5.238 1.00 86.62 413 THR A CA 1
ATOM 3309 C C . THR A 1 413 ? 3.124 -8.713 4.797 1.00 86.62 413 THR A C 1
ATOM 3311 O O . THR A 1 413 ? 2.164 -8.024 4.473 1.00 86.62 413 THR A O 1
ATOM 3314 N N . TYR A 1 414 ? 4.375 -8.240 4.766 1.00 88.88 414 TYR A N 1
ATOM 3315 C CA . TYR A 1 414 ? 4.667 -6.811 4.589 1.00 88.88 414 TYR A CA 1
ATOM 3316 C C . TYR A 1 414 ? 5.033 -6.395 3.160 1.00 88.88 414 TYR A C 1
ATOM 3318 O O . TYR A 1 414 ? 5.066 -5.202 2.874 1.00 88.88 414 TYR A O 1
ATOM 3326 N N . PHE A 1 415 ? 5.334 -7.339 2.263 1.00 91.38 415 PHE A N 1
ATOM 3327 C CA . PHE A 1 415 ? 5.741 -7.030 0.883 1.00 91.38 415 PHE A CA 1
ATOM 3328 C C . PHE A 1 415 ? 4.975 -7.835 -0.180 1.00 91.38 415 PHE A C 1
ATOM 3330 O O . PHE A 1 415 ? 5.147 -7.588 -1.374 1.00 91.38 415 PHE A O 1
ATOM 3337 N N . GLY A 1 416 ? 4.117 -8.785 0.217 1.00 91.06 416 GLY A N 1
ATOM 3338 C CA . GLY A 1 416 ? 3.291 -9.562 -0.711 1.00 91.06 416 GLY A CA 1
ATOM 3339 C C . GLY A 1 416 ? 4.090 -10.472 -1.652 1.00 91.06 416 GLY A C 1
ATOM 3340 O O . GLY A 1 416 ? 3.647 -10.740 -2.770 1.00 91.06 416 GLY A O 1
ATOM 3341 N N . HIS A 1 417 ? 5.285 -10.915 -1.250 1.00 90.12 417 HIS A N 1
ATOM 3342 C CA . HIS A 1 417 ? 6.142 -11.794 -2.054 1.00 90.12 417 HIS A CA 1
ATOM 3343 C C . HIS A 1 417 ? 6.270 -13.175 -1.404 1.00 90.12 417 HIS A C 1
ATOM 3345 O O . HIS A 1 417 ? 6.457 -13.290 -0.196 1.00 90.12 417 HIS A O 1
ATOM 3351 N N . SER A 1 418 ? 6.142 -14.238 -2.202 1.00 88.94 418 SER A N 1
ATOM 3352 C CA . SER A 1 418 ? 6.179 -15.628 -1.726 1.00 88.94 418 SER A CA 1
ATOM 3353 C C . SER A 1 418 ? 7.591 -16.114 -1.386 1.00 88.94 418 SER A C 1
ATOM 3355 O O . SER A 1 418 ? 7.748 -16.909 -0.458 1.00 88.94 418 SER A O 1
ATOM 3357 N N . SER A 1 419 ? 8.589 -15.616 -2.114 1.00 92.44 419 SER A N 1
ATOM 3358 C CA . SER A 1 419 ? 10.015 -15.916 -1.990 1.00 92.44 419 SER A CA 1
ATOM 3359 C C . SER A 1 419 ? 10.852 -14.675 -2.320 1.00 92.44 419 SER A C 1
ATOM 3361 O O . SER A 1 419 ? 10.381 -13.740 -2.974 1.00 92.44 419 SER A O 1
ATOM 3363 N N . PHE A 1 420 ? 12.103 -14.655 -1.856 1.00 93.12 420 PHE A N 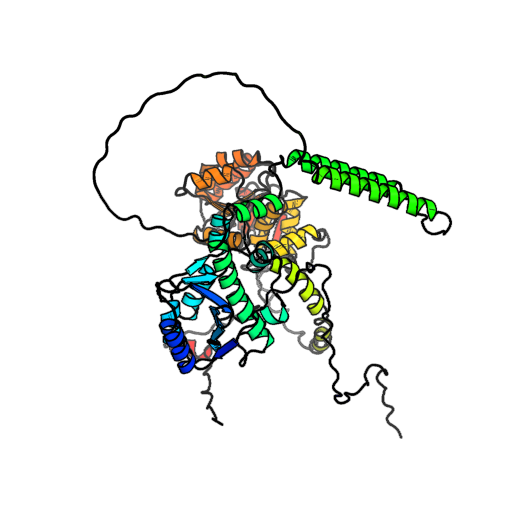1
ATOM 3364 C CA . PHE A 1 420 ? 13.106 -13.714 -2.356 1.00 93.12 420 PHE A CA 1
ATOM 3365 C C . PHE A 1 420 ? 13.658 -14.222 -3.685 1.00 93.12 420 PHE A C 1
ATOM 3367 O O . PHE A 1 420 ? 13.828 -15.429 -3.852 1.00 93.12 420 PHE A O 1
ATOM 3374 N N . LYS A 1 421 ? 14.043 -13.312 -4.581 1.00 91.81 421 LYS A N 1
ATOM 3375 C CA . LYS A 1 421 ? 14.972 -13.677 -5.655 1.00 91.81 421 LYS A CA 1
ATOM 3376 C C . LYS A 1 421 ? 16.377 -13.937 -5.082 1.00 91.81 421 LYS A C 1
ATOM 3378 O O . LYS A 1 421 ? 16.720 -13.289 -4.083 1.00 91.81 421 LYS A O 1
ATOM 3383 N N . PRO A 1 422 ? 17.211 -14.796 -5.696 1.00 89.69 422 PRO A N 1
ATOM 3384 C CA . PRO A 1 422 ? 18.503 -15.192 -5.127 1.00 89.69 422 PRO A CA 1
ATOM 3385 C C . PRO A 1 422 ? 19.401 -14.008 -4.752 1.00 89.69 422 PRO A C 1
ATOM 3387 O O . PRO A 1 422 ? 19.828 -13.867 -3.603 1.00 89.69 422 PRO A O 1
ATOM 3390 N N . VAL A 1 423 ? 19.583 -13.069 -5.683 1.00 90.94 423 VAL A N 1
ATOM 3391 C CA . VAL A 1 423 ? 20.424 -11.881 -5.479 1.00 90.94 423 VAL A CA 1
ATOM 3392 C C . VAL A 1 423 ? 19.844 -10.914 -4.438 1.00 90.94 423 VAL A C 1
ATOM 3394 O O . VAL A 1 423 ? 20.593 -10.334 -3.648 1.00 90.94 423 VAL A O 1
ATOM 3397 N N . GLN A 1 424 ? 18.513 -10.786 -4.346 1.00 94.25 424 GLN A N 1
ATOM 3398 C CA . GLN A 1 424 ? 17.890 -10.002 -3.268 1.00 94.25 424 GLN A CA 1
ATOM 3399 C C . GLN A 1 424 ? 18.223 -10.602 -1.903 1.00 94.25 424 GLN A C 1
ATOM 3401 O O . GLN A 1 424 ? 18.594 -9.875 -0.978 1.00 94.25 424 GLN A O 1
ATOM 3406 N N . TRP A 1 425 ? 18.112 -11.926 -1.775 1.00 95.50 425 TRP A N 1
ATOM 3407 C CA . TRP A 1 425 ? 18.416 -12.607 -0.526 1.00 95.50 425 TRP A CA 1
ATOM 3408 C C . TRP A 1 425 ? 19.893 -12.488 -0.146 1.00 95.50 425 TRP A C 1
ATOM 3410 O O . TRP A 1 425 ? 20.187 -12.152 0.998 1.00 95.50 425 TRP A O 1
ATOM 3420 N N . LYS A 1 426 ? 20.817 -12.665 -1.094 1.00 94.75 426 LYS A N 1
ATOM 3421 C CA . LYS A 1 426 ? 22.266 -12.510 -0.880 1.00 94.75 426 LYS A CA 1
ATOM 3422 C C . LYS A 1 426 ? 22.640 -11.137 -0.303 1.00 94.75 426 LYS A C 1
ATOM 3424 O O . LYS A 1 426 ? 23.413 -11.053 0.657 1.00 94.75 426 LYS A O 1
ATOM 3429 N N . VAL A 1 427 ? 22.037 -10.057 -0.808 1.00 96.31 427 VAL A N 1
ATOM 3430 C CA . VAL A 1 427 ? 22.210 -8.700 -0.252 1.00 96.31 427 VAL A CA 1
ATOM 3431 C C . VAL A 1 427 ? 21.571 -8.580 1.140 1.00 96.31 427 VAL A C 1
ATOM 3433 O O . VAL A 1 427 ? 22.214 -8.110 2.083 1.00 96.31 427 VAL A O 1
ATOM 3436 N N . ILE A 1 428 ? 20.325 -9.035 1.304 1.00 97.31 428 ILE A N 1
ATOM 3437 C CA . ILE A 1 428 ? 19.579 -8.955 2.573 1.00 97.31 428 ILE A CA 1
ATOM 3438 C C . ILE A 1 428 ? 20.278 -9.745 3.691 1.00 97.31 428 ILE A C 1
ATOM 3440 O O . ILE A 1 428 ? 20.411 -9.241 4.810 1.00 97.31 428 ILE A O 1
ATOM 3444 N N . HIS A 1 429 ? 20.777 -10.947 3.398 1.00 96.75 429 HIS A N 1
ATOM 3445 C CA . HIS A 1 429 ? 21.544 -11.786 4.316 1.00 96.75 429 HIS A CA 1
ATOM 3446 C C . HIS A 1 429 ? 22.819 -11.076 4.780 1.00 96.75 429 HIS A C 1
ATOM 3448 O O . HIS A 1 429 ? 23.043 -10.940 5.987 1.00 96.75 429 HIS A O 1
ATOM 3454 N N . SER A 1 430 ? 23.611 -10.547 3.842 1.00 96.94 430 SER A N 1
ATOM 3455 C CA . SER A 1 430 ? 24.856 -9.834 4.145 1.00 96.94 430 SER A CA 1
ATOM 3456 C C . SER A 1 430 ? 24.617 -8.595 5.029 1.00 96.94 430 SER A C 1
ATOM 3458 O O . SER A 1 430 ? 25.348 -8.325 5.990 1.00 96.94 430 SER A O 1
ATOM 3460 N N . VAL A 1 431 ? 23.512 -7.877 4.812 1.00 97.06 431 VAL A N 1
ATOM 3461 C CA . VAL A 1 431 ? 23.113 -6.739 5.656 1.00 97.06 431 VAL A CA 1
ATOM 3462 C C . VAL A 1 431 ? 22.615 -7.173 7.043 1.00 97.06 431 VAL A C 1
ATOM 3464 O O . VAL A 1 431 ? 22.953 -6.530 8.044 1.00 97.06 431 VAL A O 1
ATOM 3467 N N . LEU A 1 432 ? 21.818 -8.243 7.134 1.00 95.75 432 LEU A N 1
ATOM 3468 C CA . LEU A 1 432 ? 21.206 -8.706 8.386 1.00 95.75 432 LEU A CA 1
ATOM 3469 C C . LEU A 1 432 ? 22.175 -9.467 9.299 1.00 95.75 432 LEU A C 1
ATOM 3471 O O . LEU A 1 432 ? 22.143 -9.264 10.513 1.00 95.75 432 LEU A O 1
ATOM 3475 N N . LYS A 1 433 ? 23.005 -10.352 8.739 1.00 95.19 433 LYS A N 1
ATOM 3476 C CA . LYS A 1 433 ? 23.859 -11.286 9.491 1.00 95.19 433 LYS A CA 1
ATOM 3477 C C . LYS A 1 433 ? 25.309 -10.821 9.564 1.00 95.19 433 LYS A C 1
ATOM 3479 O O . LYS A 1 433 ? 25.850 -10.715 10.660 1.00 95.19 433 LYS A O 1
ATOM 3484 N N . GLU A 1 434 ? 25.920 -10.494 8.427 1.00 94.56 434 GLU A N 1
ATOM 3485 C CA . GLU A 1 434 ? 27.332 -10.073 8.368 1.00 94.56 434 GLU A CA 1
ATOM 3486 C C . GLU A 1 434 ? 27.527 -8.600 8.757 1.00 94.56 434 GLU A C 1
ATOM 3488 O O . GLU A 1 434 ? 28.638 -8.189 9.091 1.00 94.56 434 GLU A O 1
ATOM 3493 N N . ARG A 1 435 ? 26.452 -7.794 8.710 1.00 95.00 435 ARG A N 1
ATOM 3494 C CA . ARG A 1 435 ? 26.479 -6.329 8.906 1.00 95.00 435 ARG A CA 1
ATOM 3495 C C . ARG A 1 435 ? 27.441 -5.634 7.927 1.00 95.00 435 ARG A C 1
ATOM 3497 O O . ARG A 1 435 ? 28.029 -4.594 8.239 1.00 95.00 435 ARG A O 1
ATOM 3504 N N . ARG A 1 436 ? 27.600 -6.209 6.731 1.00 95.75 436 ARG A N 1
ATOM 3505 C CA . ARG A 1 436 ? 28.577 -5.802 5.713 1.00 95.75 436 ARG A CA 1
ATOM 3506 C C . ARG A 1 436 ? 28.007 -4.717 4.794 1.00 95.75 436 ARG A C 1
ATOM 3508 O O . ARG A 1 436 ? 26.807 -4.657 4.530 1.00 95.75 436 ARG A O 1
ATOM 3515 N N . GLY A 1 437 ? 28.878 -3.827 4.313 1.00 96.81 437 GLY A N 1
ATOM 3516 C CA . GLY A 1 437 ? 28.509 -2.880 3.257 1.00 96.81 437 GLY A CA 1
ATOM 3517 C C . GLY A 1 437 ? 28.298 -3.602 1.927 1.00 96.81 437 GLY A C 1
ATOM 3518 O O . GLY A 1 437 ? 28.976 -4.589 1.662 1.00 96.81 437 GLY A O 1
ATOM 3519 N N . ASN A 1 438 ? 27.377 -3.119 1.104 1.00 97.88 438 ASN A N 1
ATOM 3520 C CA . ASN A 1 438 ? 27.014 -3.736 -0.168 1.00 97.88 438 ASN A CA 1
ATOM 3521 C C . ASN A 1 438 ? 27.052 -2.685 -1.292 1.00 97.88 438 ASN A C 1
ATOM 3523 O O . ASN A 1 438 ? 26.659 -1.538 -1.074 1.00 97.88 438 ASN A O 1
ATOM 3527 N N . LEU A 1 439 ? 27.516 -3.080 -2.475 1.00 97.50 439 LEU A N 1
ATOM 3528 C CA . LEU A 1 439 ? 27.372 -2.356 -3.735 1.00 97.50 439 LEU A CA 1
ATOM 3529 C C . LEU A 1 439 ? 26.612 -3.263 -4.700 1.00 97.50 439 LEU A C 1
ATOM 3531 O O . LEU A 1 439 ? 27.043 -4.376 -4.985 1.00 97.50 439 LEU A O 1
ATOM 3535 N N . VAL A 1 440 ? 25.472 -2.782 -5.168 1.00 96.31 440 VAL A N 1
ATOM 3536 C CA . VAL A 1 440 ? 24.451 -3.593 -5.814 1.00 96.31 440 VAL A CA 1
ATOM 3537 C C . VAL A 1 440 ? 24.130 -2.981 -7.172 1.00 96.31 440 VAL A C 1
ATOM 3539 O O . VAL A 1 440 ? 23.624 -1.859 -7.247 1.00 96.31 440 VAL A O 1
ATOM 3542 N N . VAL A 1 441 ? 24.446 -3.710 -8.240 1.00 93.81 441 VAL A N 1
ATOM 3543 C CA . VAL A 1 441 ? 24.139 -3.335 -9.624 1.00 93.81 441 VAL A CA 1
ATOM 3544 C C . VAL A 1 441 ? 23.124 -4.339 -10.150 1.00 93.81 441 VAL A C 1
ATOM 3546 O O . VAL A 1 441 ? 23.430 -5.519 -10.279 1.00 93.81 441 VAL A O 1
ATOM 3549 N N . MET A 1 442 ? 21.891 -3.892 -10.365 1.00 90.19 442 MET A N 1
ATOM 3550 C CA . MET A 1 442 ? 20.761 -4.774 -10.670 1.00 90.19 442 MET A CA 1
ATOM 3551 C C . MET A 1 442 ? 19.813 -4.096 -11.650 1.00 90.19 442 MET A C 1
ATOM 3553 O O . MET A 1 442 ? 19.436 -2.938 -11.439 1.00 90.19 442 MET A O 1
ATOM 3557 N N . ALA A 1 443 ? 19.387 -4.829 -12.681 1.00 84.00 443 ALA A N 1
ATOM 3558 C CA . ALA A 1 443 ? 18.512 -4.317 -13.729 1.00 84.00 443 ALA A CA 1
ATOM 3559 C C . ALA A 1 443 ? 17.214 -3.681 -13.182 1.00 84.00 443 ALA A C 1
ATOM 3561 O O . ALA A 1 443 ? 16.622 -4.122 -12.187 1.00 84.00 443 ALA A O 1
ATOM 3562 N N . THR A 1 444 ? 16.725 -2.633 -13.857 1.00 80.50 444 THR A N 1
ATOM 3563 C CA . THR A 1 444 ? 15.506 -1.929 -13.429 1.00 80.50 444 THR A CA 1
ATOM 3564 C C . THR A 1 444 ? 14.300 -2.868 -13.375 1.00 80.50 444 THR A C 1
ATOM 3566 O O . THR A 1 444 ? 13.996 -3.625 -14.300 1.00 80.50 444 THR A O 1
ATOM 3569 N N . GLY A 1 445 ? 13.589 -2.816 -12.248 1.00 77.75 445 GLY A N 1
ATOM 3570 C CA . GLY A 1 445 ? 12.453 -3.691 -11.977 1.00 77.75 445 GLY A CA 1
ATOM 3571 C C . GLY A 1 445 ? 12.811 -5.094 -11.474 1.00 77.75 445 GLY A C 1
ATOM 3572 O O . GLY A 1 445 ? 11.882 -5.852 -11.201 1.00 77.75 445 GLY A O 1
ATOM 3573 N N . TYR A 1 446 ? 14.093 -5.448 -11.284 1.00 83.12 446 TYR A N 1
ATOM 3574 C CA . TYR A 1 446 ? 14.432 -6.715 -10.624 1.00 83.12 446 TYR A CA 1
ATOM 3575 C C . TYR A 1 446 ? 13.947 -6.732 -9.168 1.00 83.12 446 TYR A C 1
ATOM 3577 O O . TYR A 1 446 ? 13.351 -7.724 -8.748 1.00 83.12 446 TYR A O 1
ATOM 3585 N N . GLY A 1 447 ? 14.141 -5.623 -8.439 1.00 86.44 447 GLY A N 1
ATOM 3586 C CA . GLY A 1 447 ? 13.539 -5.383 -7.121 1.00 86.44 447 GLY A CA 1
ATOM 3587 C C . GLY A 1 447 ? 14.480 -4.765 -6.082 1.00 86.44 447 GLY A C 1
ATOM 3588 O O . GLY A 1 447 ? 14.535 -5.249 -4.954 1.00 86.44 447 GLY A O 1
ATOM 3589 N N . ASN A 1 448 ? 15.219 -3.716 -6.461 1.00 90.94 448 ASN A N 1
ATOM 3590 C CA . ASN A 1 448 ? 16.288 -3.101 -5.660 1.00 90.94 448 ASN A CA 1
ATOM 3591 C C . ASN A 1 448 ? 15.785 -2.538 -4.316 1.00 90.94 448 ASN A C 1
ATOM 3593 O O . ASN A 1 448 ? 16.489 -2.619 -3.312 1.00 90.94 448 ASN A O 1
ATOM 3597 N N . SER A 1 449 ? 14.554 -2.018 -4.272 1.00 94.62 449 SER A N 1
ATOM 3598 C CA . SER A 1 449 ? 13.969 -1.432 -3.060 1.00 94.62 449 SER A CA 1
ATOM 3599 C C . SER A 1 449 ? 13.792 -2.441 -1.922 1.00 94.62 449 SER A C 1
ATOM 3601 O O . SER A 1 449 ? 14.077 -2.127 -0.764 1.00 94.62 449 SER A O 1
ATOM 3603 N N . LEU A 1 450 ? 13.435 -3.691 -2.234 1.00 96.12 450 LEU A N 1
ATOM 3604 C CA . LEU A 1 450 ? 13.282 -4.750 -1.233 1.00 96.12 450 LEU A CA 1
ATOM 3605 C C . LEU A 1 450 ? 14.593 -5.017 -0.472 1.00 96.12 450 LEU A C 1
ATOM 3607 O O . LEU A 1 450 ? 14.563 -5.238 0.741 1.00 96.12 450 LEU A O 1
ATOM 3611 N N . CYS A 1 451 ? 15.739 -4.916 -1.158 1.00 96.12 451 CYS A N 1
ATOM 3612 C CA . CYS A 1 451 ? 17.070 -5.135 -0.585 1.00 96.12 451 CYS A CA 1
ATOM 3613 C C . CYS A 1 451 ? 17.394 -4.182 0.579 1.00 96.12 451 CYS A C 1
ATOM 3615 O O . CYS A 1 451 ? 18.209 -4.525 1.437 1.00 96.12 451 CYS A O 1
ATOM 3617 N N . TYR A 1 452 ? 16.752 -3.007 0.636 1.00 96.50 452 TYR A N 1
ATOM 3618 C CA . TYR A 1 452 ? 16.901 -2.052 1.736 1.00 96.50 452 TYR A CA 1
ATOM 3619 C C . TYR A 1 452 ? 15.651 -1.858 2.607 1.00 96.50 452 TYR A C 1
ATOM 3621 O O . TYR A 1 452 ? 15.782 -1.472 3.769 1.00 96.50 452 TYR A O 1
ATOM 3629 N N . GLN A 1 453 ? 14.449 -2.142 2.101 1.00 97.75 453 GLN A N 1
ATOM 3630 C CA . GLN A 1 453 ? 13.206 -2.007 2.869 1.00 97.75 453 GLN A CA 1
ATOM 3631 C C . GLN A 1 453 ? 12.956 -3.195 3.809 1.00 97.75 453 GLN A C 1
ATOM 3633 O O . GLN A 1 453 ? 12.481 -2.991 4.926 1.00 97.75 453 GLN A O 1
ATOM 3638 N N . PHE A 1 454 ? 13.301 -4.427 3.409 1.00 98.06 454 PHE A N 1
ATOM 3639 C CA . PHE A 1 454 ? 12.977 -5.628 4.190 1.00 98.06 454 PHE A CA 1
ATOM 3640 C C . PHE A 1 454 ? 13.662 -5.655 5.564 1.00 98.06 454 PHE A C 1
ATOM 3642 O O . PHE A 1 454 ? 13.028 -5.885 6.595 1.00 98.06 454 PHE A O 1
ATOM 3649 N N . ALA A 1 455 ? 14.974 -5.408 5.587 1.00 97.19 455 ALA A N 1
ATOM 3650 C CA . ALA A 1 455 ? 15.792 -5.554 6.785 1.00 97.19 455 ALA A CA 1
ATOM 3651 C C . ALA A 1 455 ? 15.314 -4.722 8.000 1.00 97.19 455 ALA A C 1
ATOM 3653 O O . ALA A 1 455 ? 15.164 -5.323 9.063 1.00 97.19 455 ALA A O 1
ATOM 3654 N N . PRO A 1 456 ? 15.051 -3.398 7.911 1.00 96.75 456 PRO A N 1
ATOM 3655 C CA . PRO A 1 456 ? 14.574 -2.607 9.055 1.00 96.75 456 PRO A CA 1
ATOM 3656 C C . PRO A 1 456 ? 13.161 -2.981 9.526 1.00 96.75 456 PRO A C 1
ATOM 3658 O O . PRO A 1 456 ? 12.863 -2.853 10.715 1.00 96.75 456 PRO A O 1
ATOM 3661 N N . VAL A 1 457 ? 12.299 -3.475 8.630 1.00 96.12 457 VAL A N 1
ATOM 3662 C CA . VAL A 1 457 ? 10.978 -4.005 9.003 1.00 96.12 457 VAL A CA 1
ATOM 3663 C C . VAL A 1 457 ? 11.160 -5.279 9.830 1.00 96.12 457 VAL A C 1
ATOM 3665 O O . VAL A 1 457 ? 10.696 -5.339 10.969 1.00 96.12 457 VAL A O 1
ATOM 3668 N N . TYR A 1 458 ? 11.943 -6.238 9.324 1.00 96.44 458 TYR A N 1
ATOM 3669 C CA . TYR A 1 458 ? 12.220 -7.510 9.997 1.00 96.44 458 TYR A CA 1
ATOM 3670 C C . TYR A 1 458 ? 12.932 -7.353 11.355 1.00 96.44 458 TYR A C 1
ATOM 3672 O O . TYR A 1 458 ? 12.545 -7.980 12.339 1.00 96.44 458 TYR A O 1
ATOM 3680 N N . THR A 1 459 ? 13.950 -6.492 11.459 1.00 93.38 459 THR A N 1
ATOM 3681 C CA . THR A 1 459 ? 14.668 -6.240 12.729 1.00 93.38 459 THR A CA 1
ATOM 3682 C C . THR A 1 459 ? 13.905 -5.328 13.691 1.00 93.38 459 THR A C 1
ATOM 3684 O O . THR A 1 459 ? 14.360 -5.110 14.815 1.00 93.38 459 THR A O 1
ATOM 3687 N N . CYS A 1 460 ? 12.788 -4.738 13.249 1.00 90.44 460 CYS A N 1
ATOM 3688 C CA . CYS A 1 460 ? 12.109 -3.618 13.898 1.00 90.44 460 CYS A CA 1
ATOM 3689 C C . CYS A 1 460 ? 12.974 -2.357 14.111 1.00 90.44 460 CYS A C 1
ATOM 3691 O O . CYS A 1 460 ? 12.549 -1.465 14.857 1.00 90.44 460 CYS A O 1
ATOM 3693 N N . GLY A 1 461 ? 14.134 -2.253 13.458 1.00 92.94 461 GLY A N 1
ATOM 3694 C CA . GLY A 1 461 ? 14.993 -1.069 13.463 1.00 92.94 461 GLY A CA 1
ATOM 3695 C C . GLY A 1 461 ? 14.564 0.003 12.460 1.00 92.94 461 GLY A C 1
ATOM 3696 O O . GLY A 1 461 ? 13.423 0.035 12.002 1.00 92.94 461 GLY A O 1
ATOM 3697 N N . ILE A 1 462 ? 15.496 0.904 12.147 1.00 95.69 462 ILE A N 1
ATOM 3698 C CA . ILE A 1 462 ? 15.288 2.021 11.217 1.00 95.69 462 ILE A CA 1
ATOM 3699 C C . ILE A 1 462 ? 16.176 1.842 9.981 1.00 95.69 462 ILE A C 1
ATOM 3701 O O . ILE A 1 462 ? 17.379 1.611 10.102 1.00 95.69 462 ILE A O 1
ATOM 3705 N N . GLY A 1 463 ? 15.598 1.952 8.790 1.00 97.00 463 GLY A N 1
ATOM 3706 C CA . GLY A 1 463 ? 16.311 2.071 7.522 1.00 97.00 463 GLY A CA 1
ATOM 3707 C C . GLY A 1 463 ? 16.325 3.525 7.075 1.00 97.00 463 GLY A C 1
ATOM 3708 O O . GLY A 1 463 ? 15.272 4.150 6.973 1.00 97.00 463 GLY A O 1
ATOM 3709 N N . ILE A 1 464 ? 17.509 4.064 6.810 1.00 96.94 464 ILE A N 1
ATOM 3710 C CA . ILE A 1 464 ? 17.660 5.389 6.202 1.00 96.94 464 ILE A CA 1
ATOM 3711 C C . ILE A 1 464 ? 17.849 5.188 4.704 1.00 96.94 464 ILE A C 1
ATOM 3713 O O . ILE A 1 464 ? 18.701 4.393 4.321 1.00 96.94 464 ILE A O 1
ATOM 3717 N N . VAL A 1 465 ? 17.095 5.888 3.861 1.00 97.75 465 VAL A N 1
ATOM 3718 C CA . VAL A 1 465 ? 17.224 5.804 2.400 1.00 97.75 465 VAL A CA 1
ATOM 3719 C C . VAL A 1 465 ? 17.557 7.183 1.852 1.00 97.75 465 VAL A C 1
ATOM 3721 O O . VAL A 1 465 ? 16.835 8.150 2.085 1.00 97.75 465 VAL A O 1
ATOM 3724 N N . ILE A 1 466 ? 18.672 7.279 1.135 1.00 96.81 466 ILE A N 1
ATOM 3725 C CA . ILE A 1 466 ? 19.143 8.513 0.516 1.00 96.81 466 ILE A CA 1
ATOM 3726 C C . ILE A 1 466 ? 18.903 8.393 -0.984 1.00 96.81 466 ILE A C 1
ATOM 3728 O O . ILE A 1 466 ? 19.485 7.523 -1.626 1.00 96.81 466 ILE A O 1
ATOM 3732 N N . CYS A 1 467 ? 18.033 9.243 -1.525 1.00 94.56 467 CYS A N 1
ATOM 3733 C CA . CYS A 1 467 ? 17.552 9.173 -2.906 1.00 94.56 467 CYS A CA 1
ATOM 3734 C C . CYS A 1 467 ? 17.561 10.587 -3.529 1.00 94.56 467 CYS A C 1
ATOM 3736 O O . CYS A 1 467 ? 17.325 11.567 -2.809 1.00 94.56 467 CYS A O 1
ATOM 3738 N N . PRO A 1 468 ? 17.837 10.757 -4.839 1.00 89.81 468 PRO A N 1
ATOM 3739 C CA . PRO A 1 468 ? 17.931 12.087 -5.432 1.00 89.81 468 PRO A CA 1
ATOM 3740 C C . PRO A 1 468 ? 16.561 12.682 -5.793 1.00 89.81 468 PRO A C 1
ATOM 3742 O O . PRO A 1 468 ? 16.443 13.908 -5.906 1.00 89.81 468 PRO A O 1
ATOM 3745 N N . LEU A 1 469 ? 15.545 11.839 -5.996 1.00 89.19 469 LEU A N 1
ATOM 3746 C CA . LEU A 1 469 ? 14.272 12.192 -6.623 1.00 89.19 469 LEU A CA 1
ATOM 3747 C C . LEU A 1 469 ? 13.137 12.192 -5.594 1.00 89.19 469 LEU A C 1
ATOM 3749 O O . LEU A 1 469 ? 12.779 11.148 -5.057 1.00 89.19 469 LEU A O 1
ATOM 3753 N N . ILE A 1 470 ? 12.550 13.364 -5.336 1.00 87.38 470 ILE A N 1
ATOM 3754 C CA . ILE A 1 470 ? 11.483 13.515 -4.330 1.00 87.38 470 ILE A CA 1
ATOM 3755 C C . ILE A 1 470 ? 10.236 12.713 -4.715 1.00 87.38 470 ILE A C 1
ATOM 3757 O O . ILE A 1 470 ? 9.739 11.969 -3.880 1.00 87.38 470 ILE A O 1
ATOM 3761 N N . SER A 1 471 ? 9.823 12.750 -5.984 1.00 87.69 471 SER A N 1
ATOM 3762 C CA . SER A 1 471 ? 8.682 11.964 -6.473 1.00 87.69 471 SER A CA 1
ATOM 3763 C C . SER A 1 471 ? 8.863 10.455 -6.272 1.00 87.69 471 SER A C 1
ATOM 3765 O O . SER A 1 471 ? 7.920 9.768 -5.906 1.00 87.69 471 SER A O 1
ATOM 3767 N N . LEU A 1 472 ? 10.085 9.933 -6.442 1.00 88.62 472 LEU A N 1
ATOM 3768 C CA . LEU A 1 472 ? 10.368 8.515 -6.196 1.00 88.62 472 LEU A CA 1
ATOM 3769 C C . LEU A 1 472 ? 10.297 8.179 -4.699 1.00 88.62 472 LEU A C 1
ATOM 3771 O O . LEU A 1 472 ? 9.822 7.107 -4.332 1.00 88.62 472 LEU A O 1
ATOM 3775 N N . MET A 1 473 ? 10.734 9.092 -3.825 1.00 92.00 473 MET A N 1
ATOM 3776 C CA . MET A 1 473 ? 10.569 8.930 -2.376 1.00 92.00 473 MET A CA 1
ATOM 3777 C C . MET A 1 473 ? 9.091 8.972 -1.968 1.00 92.00 473 MET A C 1
ATOM 3779 O O . MET A 1 473 ? 8.690 8.184 -1.120 1.00 92.00 473 MET A O 1
ATOM 3783 N N . GLU A 1 474 ? 8.279 9.837 -2.579 1.00 89.94 474 GLU A N 1
ATOM 3784 C CA . GLU A 1 474 ? 6.827 9.911 -2.357 1.00 89.94 474 GLU A CA 1
ATOM 3785 C C . GLU A 1 474 ? 6.125 8.616 -2.802 1.00 89.94 474 GLU A C 1
ATOM 3787 O O . GLU A 1 474 ? 5.409 8.012 -2.002 1.00 89.94 474 GLU A O 1
ATOM 3792 N N . ASP A 1 475 ? 6.418 8.118 -4.010 1.00 90.88 475 ASP A N 1
ATOM 3793 C CA . ASP A 1 475 ? 5.902 6.838 -4.520 1.00 90.88 475 ASP A CA 1
ATOM 3794 C C . ASP A 1 475 ? 6.277 5.656 -3.601 1.00 90.88 475 ASP A C 1
ATOM 3796 O O . ASP A 1 475 ? 5.447 4.792 -3.307 1.00 90.88 475 ASP A O 1
ATOM 3800 N N . GLN A 1 476 ? 7.527 5.607 -3.119 1.00 93.62 476 GLN A N 1
ATOM 3801 C CA . GLN A 1 476 ? 7.988 4.547 -2.216 1.00 93.62 476 GLN A CA 1
ATOM 3802 C C . GLN A 1 476 ? 7.409 4.663 -0.798 1.00 93.62 476 GLN A C 1
ATOM 3804 O O . GLN A 1 476 ? 7.143 3.633 -0.177 1.00 93.62 476 GLN A O 1
ATOM 3809 N N . VAL A 1 477 ? 7.190 5.876 -0.277 1.00 93.69 477 VAL A N 1
ATOM 3810 C CA . VAL A 1 477 ? 6.500 6.080 1.009 1.00 93.69 477 VAL A CA 1
ATOM 3811 C C . VAL A 1 477 ? 5.056 5.599 0.906 1.00 93.69 477 VAL A C 1
ATOM 3813 O O . VAL A 1 477 ? 4.642 4.778 1.723 1.00 93.69 477 VAL A O 1
ATOM 3816 N N . LEU A 1 478 ? 4.332 6.007 -0.141 1.00 89.81 478 LEU A N 1
ATOM 3817 C CA . LEU A 1 478 ? 2.950 5.592 -0.380 1.00 89.81 478 LEU A CA 1
ATOM 3818 C C . LEU A 1 478 ? 2.824 4.065 -0.509 1.00 89.81 478 LEU A C 1
ATOM 3820 O O . LEU A 1 478 ? 1.947 3.462 0.108 1.00 89.81 478 LEU A O 1
ATOM 3824 N N . GLN A 1 479 ? 3.728 3.419 -1.255 1.00 90.19 479 GLN A N 1
ATOM 3825 C CA . GLN A 1 479 ? 3.749 1.959 -1.394 1.00 90.19 479 GLN A CA 1
ATOM 3826 C C . GLN A 1 479 ? 3.964 1.250 -0.042 1.00 90.19 479 GLN A C 1
ATOM 3828 O O . GLN A 1 479 ? 3.325 0.232 0.235 1.00 90.19 479 GLN A O 1
ATOM 3833 N N . LEU A 1 480 ? 4.854 1.773 0.806 1.00 93.06 480 LEU A N 1
ATOM 3834 C CA . LEU A 1 480 ? 5.113 1.223 2.138 1.00 93.06 480 LEU A CA 1
ATOM 3835 C C . LEU A 1 480 ? 3.931 1.450 3.090 1.00 93.06 480 LEU A C 1
ATOM 3837 O O . LEU A 1 480 ? 3.561 0.528 3.813 1.00 93.06 480 LEU A O 1
ATOM 3841 N N . GLU A 1 481 ? 3.292 2.621 3.052 1.00 90.44 481 GLU A N 1
ATOM 3842 C CA . GLU A 1 481 ? 2.108 2.923 3.864 1.00 90.44 481 GLU A CA 1
ATOM 3843 C C . GLU A 1 481 ? 0.905 2.049 3.482 1.00 90.44 481 GLU A C 1
ATOM 3845 O O . GLU A 1 481 ? 0.270 1.481 4.370 1.00 90.44 481 GLU A O 1
ATOM 3850 N N . MET A 1 482 ? 0.666 1.825 2.182 1.00 87.31 482 MET A N 1
ATOM 3851 C CA . MET A 1 482 ? -0.306 0.832 1.688 1.00 87.31 482 MET A CA 1
ATOM 3852 C C . MET A 1 482 ? 0.008 -0.601 2.150 1.00 87.31 482 MET A C 1
ATOM 3854 O O . MET A 1 482 ? -0.891 -1.434 2.227 1.00 87.31 482 MET A O 1
ATOM 3858 N N . SER A 1 483 ? 1.269 -0.885 2.481 1.00 85.06 483 SER A N 1
ATOM 3859 C CA . SER A 1 483 ? 1.734 -2.175 3.010 1.00 85.06 483 SER A CA 1
ATOM 3860 C C . SER A 1 483 ? 1.797 -2.198 4.551 1.00 85.06 483 SER A C 1
ATOM 3862 O O . SER A 1 483 ? 2.490 -3.029 5.137 1.00 85.06 483 SER A O 1
ATOM 3864 N N . ASN A 1 484 ? 1.117 -1.260 5.226 1.00 87.94 484 ASN A N 1
ATOM 3865 C CA . ASN A 1 484 ? 1.133 -1.044 6.681 1.00 87.94 484 ASN A CA 1
ATOM 3866 C C . ASN A 1 484 ? 2.533 -0.767 7.293 1.00 87.94 484 ASN A C 1
ATOM 3868 O O . ASN A 1 484 ? 2.698 -0.753 8.518 1.00 87.94 484 ASN A O 1
ATOM 3872 N N . ILE A 1 485 ? 3.553 -0.473 6.476 1.00 92.31 485 ILE A N 1
ATOM 3873 C CA . ILE A 1 485 ? 4.890 -0.078 6.932 1.00 92.31 485 ILE A CA 1
ATOM 3874 C C . ILE A 1 485 ? 4.933 1.445 7.079 1.00 92.31 485 ILE A C 1
ATOM 3876 O O . ILE A 1 485 ? 5.081 2.190 6.112 1.00 92.31 485 ILE A O 1
ATOM 3880 N N . ARG A 1 486 ? 4.895 1.921 8.328 1.00 92.69 486 ARG A N 1
ATOM 3881 C CA . ARG A 1 486 ? 5.115 3.338 8.658 1.00 92.69 486 ARG A CA 1
ATOM 3882 C C . ARG A 1 486 ? 6.456 3.823 8.097 1.00 92.69 486 ARG A C 1
ATOM 3884 O O . ARG A 1 486 ? 7.517 3.450 8.610 1.00 92.69 486 ARG A O 1
ATOM 3891 N N . SER A 1 487 ? 6.411 4.701 7.103 1.00 94.50 487 SER A N 1
ATOM 3892 C CA . SER A 1 487 ? 7.582 5.344 6.504 1.00 94.50 487 SER A CA 1
ATOM 3893 C C . SER A 1 487 ? 7.354 6.851 6.356 1.00 94.50 487 SER A C 1
ATOM 3895 O O . SER A 1 487 ? 6.252 7.329 6.607 1.00 94.50 487 SER A O 1
ATOM 3897 N N . CYS A 1 488 ? 8.395 7.623 6.050 1.00 93.44 488 CYS A N 1
ATOM 3898 C CA . CYS A 1 488 ? 8.248 9.053 5.769 1.00 93.44 488 CYS A CA 1
ATOM 3899 C C . CYS A 1 488 ? 9.395 9.600 4.914 1.00 93.44 488 CYS A C 1
ATOM 3901 O O . CYS A 1 488 ? 10.482 9.021 4.861 1.00 93.44 488 CYS A O 1
ATOM 3903 N N . PHE A 1 489 ? 9.161 10.755 4.289 1.00 90.44 489 PHE A N 1
ATOM 3904 C CA . PHE A 1 489 ? 10.187 11.565 3.637 1.00 90.44 489 PHE A CA 1
ATOM 3905 C C . PHE A 1 489 ? 10.573 12.769 4.512 1.00 90.44 489 PHE A C 1
ATOM 3907 O O . PHE A 1 489 ? 9.718 13.456 5.072 1.00 90.44 489 PHE A O 1
ATOM 3914 N N . VAL A 1 490 ? 11.874 13.054 4.603 1.00 87.56 490 VAL A N 1
ATOM 3915 C CA . VAL A 1 490 ? 12.446 14.170 5.360 1.00 87.56 490 VAL A CA 1
ATOM 3916 C C . VAL A 1 490 ? 13.195 15.122 4.434 1.00 87.56 490 VAL A C 1
ATOM 3918 O O . VAL A 1 490 ? 14.159 14.757 3.761 1.00 87.56 490 VAL A O 1
ATOM 3921 N N . GLY A 1 491 ? 12.770 16.382 4.460 1.00 79.12 491 GLY A N 1
ATOM 3922 C CA . GLY A 1 491 ? 13.374 17.482 3.720 1.00 79.12 491 GLY A CA 1
ATOM 3923 C C . GLY A 1 491 ? 13.156 18.817 4.430 1.00 79.12 491 GLY A C 1
ATOM 3924 O O . GLY A 1 491 ? 12.521 18.890 5.482 1.00 79.12 491 GLY A O 1
ATOM 3925 N N . SER A 1 492 ? 13.666 19.897 3.840 1.00 68.12 492 SER A N 1
ATOM 3926 C CA . SER A 1 492 ? 13.669 21.244 4.434 1.00 68.12 492 SER A CA 1
ATOM 3927 C C . SER A 1 492 ? 12.285 21.867 4.666 1.00 68.12 492 SER A C 1
ATOM 3929 O O . SER A 1 492 ? 12.187 22.829 5.421 1.00 68.12 492 SER A O 1
ATOM 3931 N N . ALA A 1 493 ? 11.234 21.347 4.026 1.00 64.44 493 ALA A N 1
ATOM 3932 C CA . ALA A 1 493 ? 9.863 21.856 4.120 1.00 64.44 493 ALA A CA 1
ATOM 3933 C C . ALA A 1 493 ? 8.974 21.097 5.132 1.00 64.44 493 ALA A C 1
ATOM 3935 O O . ALA A 1 493 ? 7.784 21.385 5.228 1.00 64.44 493 ALA A O 1
ATOM 3936 N N . GLN A 1 494 ? 9.515 20.117 5.866 1.00 68.56 494 GLN A N 1
ATOM 3937 C CA . GLN A 1 494 ? 8.699 19.238 6.709 1.00 68.56 494 GLN A CA 1
ATOM 3938 C C . GLN A 1 494 ? 8.171 19.901 7.988 1.00 68.56 494 GLN A C 1
ATOM 3940 O O . GLN A 1 494 ? 8.826 20.740 8.612 1.00 68.56 494 GLN A O 1
ATOM 3945 N N . SER A 1 495 ? 6.980 19.470 8.414 1.00 63.41 495 SER A N 1
ATOM 3946 C CA . SER A 1 495 ? 6.348 19.963 9.640 1.00 63.41 495 SER A CA 1
ATOM 3947 C C . SER A 1 495 ? 7.081 19.480 10.901 1.00 63.41 495 SER A C 1
ATOM 3949 O O . SER A 1 495 ? 7.712 18.418 10.928 1.00 63.41 495 SER A O 1
ATOM 3951 N N . LYS A 1 496 ? 6.954 20.236 12.002 1.00 65.19 496 LYS A N 1
ATOM 3952 C CA . LYS A 1 496 ? 7.563 19.885 13.304 1.00 65.19 496 LYS A CA 1
ATOM 3953 C C . LYS A 1 496 ? 7.126 18.502 13.816 1.00 65.19 496 LYS A C 1
ATOM 3955 O O . LYS A 1 496 ? 7.885 17.854 14.537 1.00 65.19 496 LYS A O 1
ATOM 3960 N N . ASN A 1 497 ? 5.940 18.045 13.414 1.00 74.38 497 ASN A N 1
ATOM 3961 C CA . ASN A 1 497 ? 5.348 16.779 13.841 1.00 74.38 497 ASN A CA 1
ATOM 3962 C C . ASN A 1 497 ? 6.101 15.567 13.269 1.00 74.38 497 ASN A C 1
ATOM 3964 O O . ASN A 1 497 ? 6.310 14.594 13.988 1.00 74.38 497 ASN A O 1
ATOM 3968 N N . VAL A 1 498 ? 6.590 15.639 12.023 1.00 82.69 498 VAL A N 1
ATOM 3969 C CA . VAL A 1 498 ? 7.363 14.542 11.403 1.00 82.69 498 VAL A CA 1
ATOM 3970 C C . VAL A 1 498 ? 8.675 14.316 12.156 1.00 82.69 498 VAL A C 1
ATOM 3972 O O . VAL A 1 498 ? 9.006 13.185 12.503 1.00 82.69 498 VAL A O 1
ATOM 3975 N N . MET A 1 499 ? 9.392 15.394 12.492 1.00 82.94 499 MET A N 1
ATOM 3976 C CA . MET A 1 499 ? 10.640 15.312 13.262 1.00 82.94 499 MET A CA 1
ATOM 3977 C C . MET A 1 499 ? 10.412 14.762 14.679 1.00 82.94 499 MET A C 1
ATOM 3979 O O . MET A 1 499 ? 11.211 13.962 15.165 1.00 82.94 499 MET A O 1
ATOM 3983 N N . HIS A 1 500 ? 9.315 15.154 15.336 1.00 84.31 500 HIS A N 1
ATOM 3984 C CA . HIS A 1 500 ? 8.910 14.571 16.616 1.00 84.31 500 HIS A CA 1
ATOM 3985 C C . HIS A 1 500 ? 8.643 13.063 16.491 1.00 84.31 500 HIS A C 1
ATOM 3987 O O . HIS A 1 500 ? 9.143 12.281 17.292 1.00 84.31 500 HIS A O 1
ATOM 3993 N N . ASP A 1 501 ? 7.910 12.639 15.463 1.00 88.38 501 ASP A N 1
ATOM 3994 C CA . ASP A 1 501 ? 7.519 11.240 15.278 1.00 88.38 501 ASP A CA 1
ATOM 3995 C C . ASP A 1 501 ? 8.688 10.327 14.874 1.00 88.38 501 ASP A C 1
ATOM 3997 O O . ASP A 1 501 ? 8.732 9.165 15.287 1.00 88.38 501 ASP A O 1
ATOM 4001 N N . ILE A 1 502 ? 9.688 10.869 14.172 1.00 87.44 502 ILE A N 1
ATOM 4002 C CA . ILE A 1 502 ? 10.999 10.233 13.975 1.00 87.44 502 ILE A CA 1
ATOM 4003 C C . ILE A 1 502 ? 11.706 10.050 15.324 1.00 87.44 502 ILE A C 1
ATOM 4005 O O . ILE A 1 502 ? 12.123 8.940 15.650 1.00 87.44 502 ILE A O 1
ATOM 4009 N N . LYS A 1 503 ? 11.766 11.100 16.157 1.00 82.31 503 LYS A N 1
ATOM 4010 C CA . LYS A 1 503 ? 12.344 11.037 17.513 1.00 82.31 503 LYS A CA 1
ATOM 4011 C C . LYS A 1 503 ? 11.501 10.244 18.527 1.00 82.31 503 LYS A C 1
ATOM 4013 O O . LYS A 1 503 ? 11.977 9.961 19.622 1.00 82.31 503 LYS A O 1
ATOM 4018 N N . ALA A 1 504 ? 10.293 9.829 18.157 1.00 85.06 504 ALA A N 1
ATOM 4019 C CA . ALA A 1 504 ? 9.474 8.868 18.891 1.00 85.06 504 ALA A CA 1
ATOM 4020 C C . ALA A 1 504 ? 9.576 7.434 18.325 1.00 85.06 504 ALA A C 1
ATOM 4022 O O . ALA A 1 504 ? 8.928 6.526 18.841 1.00 85.06 504 ALA A O 1
ATOM 4023 N N . GLY A 1 505 ? 10.379 7.204 17.276 1.00 84.50 505 GLY A N 1
ATOM 4024 C CA . GLY A 1 505 ? 10.605 5.878 16.690 1.00 84.50 505 GLY A CA 1
ATOM 4025 C C . GLY A 1 505 ? 9.405 5.310 15.923 1.00 84.50 505 GLY A C 1
ATOM 4026 O O . GLY A 1 505 ? 9.292 4.092 15.783 1.00 84.50 505 GLY A O 1
ATOM 4027 N N . LYS A 1 506 ? 8.494 6.168 15.437 1.00 89.19 506 LYS A N 1
ATOM 4028 C CA . LYS A 1 506 ? 7.239 5.750 14.781 1.00 89.19 506 LYS A CA 1
ATOM 4029 C C . LYS A 1 506 ? 7.378 5.336 13.310 1.00 89.19 506 LYS A C 1
ATOM 4031 O O . LYS A 1 506 ? 6.360 5.013 12.697 1.00 89.19 506 LYS A O 1
ATOM 4036 N N . PHE A 1 507 ? 8.582 5.378 12.738 1.00 92.44 507 PHE A N 1
ATOM 4037 C CA . PHE A 1 507 ? 8.857 5.071 11.330 1.00 92.44 507 PHE A CA 1
ATOM 4038 C C . PHE A 1 507 ? 9.941 3.992 11.207 1.00 92.44 507 PHE A C 1
ATOM 4040 O O . PHE A 1 507 ? 10.913 3.998 11.963 1.00 92.44 507 PHE A O 1
ATOM 4047 N N . LYS A 1 508 ? 9.769 3.069 10.254 1.00 94.44 508 LYS A N 1
ATOM 4048 C CA . LYS A 1 508 ? 10.724 1.994 9.931 1.00 94.44 508 LYS A CA 1
ATOM 4049 C C . LYS A 1 508 ? 11.650 2.354 8.779 1.00 94.44 508 LYS A C 1
ATOM 4051 O O . LYS A 1 508 ? 12.807 1.949 8.796 1.00 94.44 508 LYS A O 1
ATOM 4056 N N . VAL A 1 509 ? 11.165 3.125 7.809 1.00 97.00 509 VAL A N 1
ATOM 4057 C CA . VAL A 1 509 ? 11.950 3.586 6.658 1.00 97.00 509 VAL A CA 1
ATOM 4058 C C . VAL A 1 509 ? 11.836 5.105 6.562 1.00 97.00 509 VAL A C 1
ATOM 4060 O O . VAL A 1 509 ? 10.731 5.644 6.598 1.00 97.00 509 VAL A O 1
ATOM 4063 N N . ILE A 1 510 ? 12.972 5.795 6.487 1.00 95.75 510 ILE A N 1
ATOM 4064 C CA . ILE A 1 510 ? 13.056 7.259 6.452 1.00 95.75 510 ILE A CA 1
ATOM 4065 C C . ILE A 1 510 ? 13.839 7.664 5.204 1.00 95.75 510 ILE A C 1
ATOM 4067 O O . ILE A 1 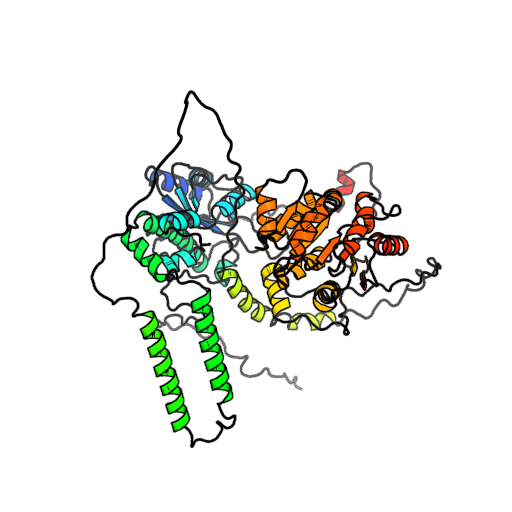510 ? 15.048 7.438 5.122 1.00 95.75 510 ILE A O 1
ATOM 4071 N N . TYR A 1 511 ? 13.147 8.272 4.248 1.00 95.94 511 TYR A N 1
ATOM 4072 C CA . TYR A 1 511 ? 13.714 8.782 3.003 1.00 95.94 511 TYR A CA 1
ATOM 4073 C C . TYR A 1 511 ? 14.225 10.214 3.180 1.00 95.94 511 TYR A C 1
ATOM 4075 O O . TYR A 1 511 ? 13.605 11.012 3.881 1.00 95.94 511 TYR A O 1
ATOM 4083 N N . MET A 1 512 ? 15.338 10.574 2.543 1.00 94.25 512 MET A N 1
ATOM 4084 C CA . MET A 1 512 ? 15.872 11.941 2.541 1.00 94.25 512 MET A CA 1
ATOM 4085 C C . MET A 1 512 ? 16.737 12.224 1.309 1.00 94.25 512 MET A C 1
ATOM 4087 O O . MET A 1 512 ? 17.323 11.315 0.723 1.00 94.25 512 MET A O 1
ATOM 4091 N N . THR A 1 513 ? 16.879 13.500 0.940 1.00 93.69 513 THR A N 1
ATOM 4092 C CA . THR A 1 513 ? 17.816 13.892 -0.128 1.00 93.69 513 THR A CA 1
ATOM 4093 C C . THR A 1 513 ? 19.273 13.847 0.366 1.00 93.69 513 THR A C 1
ATOM 4095 O O . THR A 1 513 ? 19.527 14.016 1.568 1.00 93.69 513 THR A O 1
ATOM 4098 N N . PRO A 1 514 ? 20.271 13.677 -0.526 1.00 92.88 514 PRO A N 1
ATOM 4099 C CA . PRO A 1 514 ? 21.687 13.731 -0.147 1.00 92.88 514 PRO A CA 1
ATOM 4100 C C . PRO A 1 514 ? 22.108 15.093 0.438 1.00 92.88 514 PRO A C 1
ATOM 4102 O O . PRO A 1 514 ? 22.989 15.144 1.300 1.00 92.88 514 PRO A O 1
ATOM 4105 N N . GLU A 1 515 ? 21.470 16.198 0.030 1.00 91.25 515 GLU A N 1
ATOM 4106 C CA . GLU A 1 515 ? 21.707 17.527 0.613 1.00 91.25 515 GLU A CA 1
ATOM 4107 C C . GLU A 1 515 ? 21.221 17.586 2.063 1.00 91.25 515 GLU A C 1
ATOM 4109 O O . GLU A 1 515 ? 21.965 18.027 2.942 1.00 91.25 515 GLU A O 1
ATOM 4114 N N . PHE A 1 516 ? 20.000 17.099 2.326 1.00 89.94 516 PHE A N 1
ATOM 4115 C CA . PHE A 1 516 ? 19.454 17.059 3.679 1.00 89.94 516 PHE A CA 1
ATOM 4116 C C . PHE A 1 516 ? 20.340 16.195 4.580 1.00 89.94 516 PHE A C 1
ATOM 4118 O O . PHE A 1 516 ? 20.792 16.671 5.621 1.00 89.94 516 PHE A O 1
ATOM 4125 N N . CYS A 1 517 ? 20.684 14.984 4.129 1.00 90.81 517 CYS A N 1
ATOM 4126 C CA . CYS A 1 517 ? 21.563 14.058 4.843 1.00 90.81 517 CYS A CA 1
ATOM 4127 C C . CYS A 1 517 ? 22.916 14.693 5.219 1.00 90.81 517 CYS A C 1
ATOM 4129 O O . CYS A 1 517 ? 23.339 14.615 6.372 1.00 90.81 517 CYS A O 1
ATOM 4131 N N . SER A 1 518 ? 23.551 15.407 4.278 1.00 83.81 518 SER A N 1
ATOM 4132 C CA . SER A 1 518 ? 24.834 16.095 4.500 1.00 83.81 518 SER A CA 1
ATOM 4133 C C . SER A 1 518 ? 24.773 17.155 5.611 1.00 83.81 518 SER A C 1
ATOM 4135 O O . SER A 1 518 ? 25.766 17.383 6.300 1.00 83.81 518 SER A O 1
ATOM 4137 N N . SER A 1 519 ? 23.619 17.806 5.788 1.00 77.88 519 SER A N 1
ATOM 4138 C CA . SER A 1 519 ? 23.388 18.822 6.829 1.00 77.88 519 SER A CA 1
ATOM 4139 C C . SER A 1 519 ? 22.793 18.266 8.133 1.00 77.88 519 SER A C 1
ATOM 4141 O O . SER A 1 519 ? 22.917 18.890 9.184 1.00 77.88 519 SER A O 1
ATOM 4143 N N . GLY A 1 520 ? 22.158 17.093 8.070 1.00 73.31 520 GLY A N 1
ATOM 4144 C CA . GLY A 1 520 ? 21.326 16.509 9.124 1.00 73.31 520 GLY A CA 1
ATOM 4145 C C . GLY A 1 520 ? 21.986 15.391 9.933 1.00 73.31 520 GLY A C 1
ATOM 4146 O O . GLY A 1 520 ? 21.270 14.616 10.562 1.00 73.31 520 GLY A O 1
ATOM 4147 N N . LEU A 1 521 ? 23.320 15.277 9.928 1.00 76.50 521 LEU A N 1
ATOM 4148 C CA . LEU A 1 521 ? 24.047 14.176 10.587 1.00 76.50 521 LEU A CA 1
ATOM 4149 C C . LEU A 1 521 ? 23.676 13.981 12.070 1.00 76.50 521 LEU A C 1
ATOM 4151 O O . LEU A 1 521 ? 23.589 12.841 12.518 1.00 76.50 521 LEU A O 1
ATOM 4155 N N . SER A 1 522 ? 23.375 15.055 12.807 1.00 81.75 522 SER A N 1
ATOM 4156 C CA . SER A 1 522 ? 22.951 14.979 14.215 1.00 81.75 522 SER A CA 1
ATOM 4157 C C . SER A 1 522 ? 21.626 14.235 14.422 1.00 81.75 522 SER A C 1
ATOM 4159 O O . SER A 1 522 ? 21.443 13.587 15.448 1.00 81.75 522 SER A O 1
ATOM 4161 N N . LEU A 1 523 ? 20.711 14.259 13.442 1.00 84.12 523 LEU A N 1
ATOM 4162 C CA . LEU A 1 523 ? 19.504 13.429 13.488 1.00 84.12 523 LEU A CA 1
ATOM 4163 C C . LEU A 1 523 ? 19.867 11.944 13.403 1.00 84.12 523 LEU A C 1
ATOM 4165 O O . LEU A 1 523 ? 19.284 11.127 14.107 1.00 84.12 523 LEU A O 1
ATOM 4169 N N . LEU A 1 524 ? 20.829 11.586 12.552 1.00 85.50 524 LEU A N 1
ATOM 4170 C CA . LEU A 1 524 ? 21.254 10.195 12.410 1.00 85.50 524 LEU A CA 1
ATOM 4171 C C . LEU A 1 524 ? 21.996 9.699 13.657 1.00 85.50 524 LEU A C 1
ATOM 4173 O O . LEU A 1 524 ? 21.838 8.538 14.018 1.00 85.50 524 LEU A O 1
ATOM 4177 N N . GLU A 1 525 ? 22.753 10.571 14.330 1.00 84.88 525 GLU A N 1
ATOM 4178 C CA . GLU A 1 525 ? 23.385 10.288 15.626 1.00 84.88 525 GLU A CA 1
ATOM 4179 C C . GLU A 1 525 ? 22.339 10.007 16.720 1.00 84.88 525 GLU A C 1
ATOM 4181 O O . GLU A 1 525 ? 22.435 8.979 17.392 1.00 84.88 525 GLU A O 1
ATOM 4186 N N . ASP A 1 526 ? 21.291 10.836 16.837 1.00 85.00 526 ASP A N 1
ATOM 4187 C CA . ASP A 1 526 ? 20.159 10.586 17.746 1.00 85.00 526 ASP A CA 1
ATOM 4188 C C . ASP A 1 526 ? 19.504 9.214 17.479 1.00 85.00 526 ASP A C 1
ATOM 4190 O O . ASP A 1 526 ? 19.174 8.475 18.411 1.00 85.00 526 ASP A O 1
ATOM 4194 N N . LEU A 1 527 ? 19.335 8.847 16.201 1.00 86.25 527 LEU A N 1
ATOM 4195 C CA . LEU A 1 527 ? 18.663 7.609 15.790 1.00 86.25 527 LEU A CA 1
ATOM 4196 C C . LEU A 1 527 ? 19.438 6.319 16.126 1.00 86.25 527 LEU A C 1
ATOM 4198 O O . LEU A 1 527 ? 18.831 5.246 16.167 1.00 86.25 527 LEU A O 1
ATOM 4202 N N . ILE A 1 528 ? 20.743 6.385 16.428 1.00 85.19 528 ILE A N 1
ATOM 4203 C CA . ILE A 1 528 ? 21.517 5.208 16.873 1.00 85.19 528 ILE A CA 1
ATOM 4204 C C . ILE A 1 528 ? 21.019 4.709 18.235 1.00 85.19 528 ILE A C 1
ATOM 4206 O O . ILE A 1 528 ? 20.957 3.503 18.463 1.00 85.19 528 ILE A O 1
ATOM 4210 N N . TYR A 1 529 ? 20.664 5.628 19.139 1.00 82.19 529 TYR A N 1
ATOM 4211 C CA . TYR A 1 529 ? 20.361 5.324 20.543 1.00 82.19 529 TYR A CA 1
ATOM 4212 C C . TYR A 1 529 ? 18.978 4.693 20.765 1.00 82.19 529 TYR A C 1
ATOM 4214 O O . TYR A 1 529 ? 18.627 4.338 21.892 1.00 82.19 529 TYR A O 1
ATOM 4222 N N . PHE A 1 530 ? 18.191 4.515 19.702 1.00 80.69 530 PHE A N 1
ATOM 4223 C CA . PHE A 1 530 ? 16.939 3.768 19.761 1.00 80.69 530 PHE A CA 1
ATOM 4224 C C . PHE A 1 530 ? 17.194 2.294 20.057 1.00 80.69 530 PHE A C 1
ATOM 4226 O O . PHE A 1 530 ? 18.182 1.713 19.620 1.00 80.69 530 PHE A O 1
ATOM 4233 N N . LYS A 1 531 ? 16.228 1.653 20.724 1.00 77.06 531 LYS A N 1
ATOM 4234 C CA . LYS A 1 531 ? 16.285 0.243 21.150 1.00 77.06 531 LYS A CA 1
ATOM 4235 C C . LYS A 1 531 ? 16.763 -0.742 20.067 1.00 77.06 531 LYS A C 1
ATOM 4237 O O . LYS A 1 531 ? 17.408 -1.731 20.400 1.00 77.06 531 LYS A O 1
ATOM 4242 N N . TYR A 1 532 ? 16.426 -0.483 18.803 1.00 81.12 532 TYR A N 1
ATOM 4243 C CA . TYR A 1 532 ? 16.800 -1.304 17.642 1.00 81.12 532 TYR A CA 1
ATOM 4244 C C . TYR A 1 532 ? 17.734 -0.576 16.649 1.00 81.12 532 TYR A C 1
ATOM 4246 O O . TYR A 1 532 ? 18.162 -1.178 15.666 1.00 81.12 532 TYR A O 1
ATOM 4254 N N . GLY A 1 533 ? 18.061 0.695 16.916 1.00 90.00 533 GLY A N 1
ATOM 4255 C CA . GLY A 1 533 ? 18.981 1.537 16.146 1.00 90.00 533 GLY A CA 1
ATOM 4256 C C . GLY A 1 533 ? 18.709 1.640 14.639 1.00 90.00 533 GLY A C 1
ATOM 4257 O O . GLY A 1 533 ? 17.640 1.293 14.126 1.00 90.00 533 GLY A O 1
ATOM 4258 N N . ILE A 1 534 ? 19.728 2.104 13.912 1.00 95.12 534 ILE A N 1
ATOM 4259 C CA . ILE A 1 534 ? 19.746 2.105 12.446 1.00 95.12 534 ILE A CA 1
ATOM 4260 C C . ILE A 1 534 ? 20.208 0.725 11.954 1.00 95.12 534 ILE A C 1
ATOM 4262 O O . ILE A 1 534 ? 21.339 0.297 12.193 1.00 95.12 534 ILE A O 1
ATOM 4266 N N . THR A 1 535 ? 19.332 0.023 11.237 1.00 96.75 535 THR A N 1
ATOM 4267 C CA . THR A 1 535 ? 19.623 -1.290 10.647 1.00 96.75 535 THR A CA 1
ATOM 4268 C C . THR A 1 535 ? 20.530 -1.167 9.429 1.00 96.75 535 THR A C 1
ATOM 4270 O O . THR A 1 535 ? 21.471 -1.953 9.311 1.00 96.75 535 THR A O 1
ATOM 4273 N N . LEU A 1 536 ? 20.300 -0.183 8.559 1.00 97.75 536 LEU A N 1
ATOM 4274 C CA . LEU A 1 536 ? 21.123 0.101 7.381 1.00 97.75 536 LEU A CA 1
ATOM 4275 C C . LEU A 1 536 ? 20.946 1.548 6.917 1.00 97.75 536 LEU A C 1
ATOM 4277 O O . LEU A 1 536 ? 19.970 2.210 7.279 1.00 97.75 536 LEU A O 1
ATOM 4281 N N . ILE A 1 537 ? 21.862 1.995 6.060 1.00 97.94 537 ILE A N 1
ATOM 4282 C CA . ILE A 1 537 ? 21.667 3.166 5.206 1.00 97.94 537 ILE A CA 1
ATOM 4283 C C . ILE A 1 537 ? 21.711 2.708 3.750 1.00 97.94 537 ILE A C 1
ATOM 4285 O O . ILE A 1 537 ? 22.714 2.149 3.312 1.00 97.94 537 ILE A O 1
ATOM 4289 N N . ALA A 1 538 ? 20.649 2.954 2.998 1.00 98.19 538 ALA A N 1
ATOM 4290 C CA . ALA A 1 538 ? 20.627 2.795 1.557 1.00 98.19 538 ALA A CA 1
ATOM 4291 C C . ALA A 1 538 ? 21.000 4.108 0.868 1.00 98.19 538 ALA A C 1
ATOM 4293 O O . ALA A 1 538 ? 20.594 5.189 1.297 1.00 98.19 538 ALA A O 1
ATOM 4294 N N . ILE A 1 539 ? 21.773 3.997 -0.203 1.00 97.75 539 ILE A N 1
ATOM 4295 C CA . ILE A 1 539 ? 22.123 5.088 -1.105 1.00 97.75 539 ILE A CA 1
ATOM 4296 C C . ILE A 1 539 ? 21.644 4.643 -2.479 1.00 97.75 539 ILE A C 1
ATOM 4298 O O . ILE A 1 539 ? 22.291 3.822 -3.131 1.00 97.75 539 ILE A O 1
ATOM 4302 N N . ASP A 1 540 ? 20.463 5.127 -2.843 1.00 95.88 540 ASP A N 1
ATOM 4303 C CA . ASP A 1 540 ? 19.804 4.832 -4.108 1.00 95.88 540 ASP A CA 1
ATOM 4304 C C . ASP A 1 540 ? 20.343 5.754 -5.208 1.00 95.88 540 ASP A C 1
ATOM 4306 O O . ASP A 1 540 ? 20.825 6.857 -4.924 1.00 95.88 540 ASP A O 1
ATOM 4310 N N . GLU A 1 541 ? 20.303 5.281 -6.451 1.00 93.75 541 GLU A N 1
ATOM 4311 C CA . GLU A 1 541 ? 21.005 5.878 -7.597 1.00 93.75 541 GLU A CA 1
ATOM 4312 C C . GLU A 1 541 ? 22.466 6.248 -7.281 1.00 93.75 541 GLU A C 1
ATOM 4314 O O . GLU A 1 541 ? 22.960 7.344 -7.551 1.00 93.75 541 GLU A O 1
ATOM 4319 N N . ALA A 1 542 ? 23.200 5.305 -6.686 1.00 95.25 542 ALA A N 1
ATOM 4320 C CA . ALA A 1 542 ? 24.574 5.506 -6.236 1.00 95.25 542 ALA A CA 1
ATOM 4321 C C . ALA A 1 542 ? 25.529 5.961 -7.356 1.00 95.25 542 ALA A C 1
ATOM 4323 O O . ALA A 1 542 ? 26.538 6.604 -7.063 1.00 95.25 542 ALA A O 1
ATOM 4324 N N . HIS A 1 543 ? 25.211 5.689 -8.628 1.00 93.12 543 HIS A N 1
ATOM 4325 C CA . HIS A 1 543 ? 25.985 6.161 -9.779 1.00 93.12 543 HIS A CA 1
ATOM 4326 C C . HIS A 1 543 ? 26.112 7.698 -9.836 1.00 93.12 543 HIS A C 1
ATOM 4328 O O . HIS A 1 543 ? 27.116 8.193 -10.353 1.00 93.12 543 HIS A O 1
ATOM 4334 N N . CYS A 1 544 ? 25.177 8.452 -9.237 1.00 93.06 544 CYS A N 1
ATOM 4335 C CA . CYS A 1 544 ? 25.228 9.914 -9.131 1.00 93.06 544 CYS A CA 1
ATOM 4336 C C . CYS A 1 544 ? 26.475 10.445 -8.399 1.00 93.06 544 CYS A C 1
ATOM 4338 O O . CYS A 1 544 ? 26.781 11.635 -8.473 1.00 93.06 544 CYS A O 1
ATOM 4340 N N . ILE A 1 545 ? 27.215 9.595 -7.678 1.00 92.56 545 ILE A N 1
ATOM 4341 C CA . ILE A 1 545 ? 28.450 9.989 -6.990 1.00 92.56 545 ILE A CA 1
ATOM 4342 C C . ILE A 1 545 ? 29.646 10.178 -7.927 1.00 92.56 545 ILE A C 1
ATOM 4344 O O . ILE A 1 545 ? 30.615 10.825 -7.524 1.00 92.56 545 ILE A O 1
ATOM 4348 N N . SER A 1 546 ? 29.606 9.623 -9.142 1.00 87.62 546 SER A N 1
ATOM 4349 C CA . SER A 1 546 ? 30.733 9.673 -10.072 1.00 87.62 546 SER A CA 1
ATOM 4350 C C . SER A 1 546 ? 30.520 10.698 -11.175 1.00 87.62 546 SER A C 1
ATOM 4352 O O . SER A 1 546 ? 29.477 10.725 -11.820 1.00 87.62 546 SER A O 1
ATOM 4354 N N . GLU A 1 547 ? 31.546 11.507 -11.435 1.00 80.81 547 GLU A N 1
ATOM 4355 C CA . GLU A 1 547 ? 31.585 12.465 -12.554 1.00 80.81 547 GLU A CA 1
ATOM 4356 C C . GLU A 1 547 ? 31.579 11.770 -13.928 1.00 80.81 547 GLU A C 1
ATOM 4358 O O . GLU A 1 547 ? 31.294 12.405 -14.939 1.00 80.81 547 GLU A O 1
ATOM 4363 N N . TRP A 1 548 ? 31.868 10.464 -13.956 1.00 73.56 548 TRP A N 1
ATOM 4364 C CA . TRP A 1 548 ? 31.771 9.596 -15.133 1.00 73.56 548 TRP A CA 1
ATOM 4365 C C . TRP A 1 548 ? 30.390 8.932 -15.278 1.00 73.56 548 TRP A C 1
ATOM 4367 O O . TRP A 1 548 ? 30.139 8.248 -16.268 1.00 73.56 548 TRP A O 1
ATOM 4377 N N . GLY A 1 549 ? 29.501 9.113 -14.295 1.00 67.25 549 GLY A N 1
ATOM 4378 C CA . GLY A 1 549 ? 28.094 8.734 -14.383 1.00 67.25 549 GLY A CA 1
ATOM 4379 C C . GLY A 1 549 ? 27.292 9.720 -15.237 1.00 67.25 549 GLY A C 1
ATOM 4380 O O . GLY A 1 549 ? 27.696 10.861 -15.451 1.00 67.25 549 GLY A O 1
ATOM 4381 N N . HIS A 1 550 ? 26.127 9.286 -15.720 1.00 66.38 550 HIS A N 1
ATOM 4382 C CA . HIS A 1 550 ? 25.289 10.094 -16.612 1.00 66.38 550 HIS A CA 1
ATOM 4383 C C . HIS A 1 550 ? 24.460 11.180 -15.892 1.00 66.38 550 HIS A C 1
ATOM 4385 O O . HIS A 1 550 ? 23.963 12.085 -16.559 1.00 66.38 550 HIS A O 1
ATOM 4391 N N . ASP A 1 551 ? 24.342 11.119 -14.559 1.00 83.62 551 ASP A N 1
ATOM 4392 C CA . ASP A 1 551 ? 23.620 12.092 -13.720 1.00 83.62 551 ASP A CA 1
ATOM 4393 C C . ASP A 1 551 ? 24.407 12.433 -12.433 1.00 83.62 551 ASP A C 1
ATOM 4395 O O . ASP A 1 551 ? 24.046 12.054 -11.318 1.00 83.62 551 ASP A O 1
ATOM 4399 N N . PHE A 1 552 ? 25.565 13.089 -12.577 1.00 88.56 552 PHE A N 1
ATOM 4400 C CA . PHE A 1 552 ? 26.428 13.435 -11.439 1.00 88.56 552 PHE A CA 1
ATOM 4401 C C . PHE A 1 552 ? 25.801 14.485 -10.503 1.00 88.56 552 PHE A C 1
ATOM 4403 O O . PHE A 1 552 ? 25.466 15.599 -10.914 1.00 88.56 552 PHE A O 1
ATOM 4410 N N . ARG A 1 553 ? 25.777 14.186 -9.197 1.00 90.19 553 ARG A N 1
ATOM 4411 C CA . ARG A 1 553 ? 25.259 15.067 -8.143 1.00 90.19 553 ARG A CA 1
ATOM 4412 C C . ARG A 1 553 ? 26.252 15.196 -6.992 1.00 90.19 553 ARG A C 1
ATOM 4414 O O . ARG A 1 553 ? 26.380 14.315 -6.144 1.00 90.19 553 ARG A O 1
ATOM 4421 N N . SER A 1 554 ? 26.910 16.353 -6.907 1.00 88.94 554 SER A N 1
ATOM 4422 C CA . SER A 1 554 ? 28.003 16.630 -5.957 1.00 88.94 554 SER A CA 1
ATOM 4423 C C . SER A 1 554 ? 27.678 16.355 -4.481 1.00 88.94 554 SER A C 1
ATOM 4425 O O . SER A 1 554 ? 28.577 15.992 -3.723 1.00 88.94 554 SER A O 1
ATOM 4427 N N . ALA A 1 555 ? 26.410 16.451 -4.067 1.00 91.00 555 ALA A N 1
ATOM 4428 C CA . ALA A 1 555 ? 25.973 16.105 -2.715 1.00 91.00 555 ALA A CA 1
ATOM 4429 C C . ALA A 1 555 ? 26.281 14.639 -2.332 1.00 91.00 555 ALA A C 1
ATOM 4431 O O . ALA A 1 555 ? 26.596 14.374 -1.172 1.00 91.00 555 ALA A O 1
ATOM 4432 N N . TYR A 1 556 ? 26.288 13.701 -3.290 1.00 94.56 556 TYR A N 1
ATOM 4433 C CA . TYR A 1 556 ? 26.629 12.295 -3.034 1.00 94.56 556 TYR A CA 1
ATOM 4434 C C . TYR A 1 556 ? 28.079 12.113 -2.555 1.00 94.56 556 TYR A C 1
ATOM 4436 O O . TYR A 1 556 ? 28.337 11.281 -1.685 1.00 94.56 556 TYR A O 1
ATOM 4444 N N . ARG A 1 557 ? 29.032 12.929 -3.035 1.00 91.62 557 ARG A N 1
ATOM 4445 C CA . ARG A 1 557 ? 30.446 12.869 -2.601 1.00 91.62 557 ARG A CA 1
ATOM 4446 C C . ARG A 1 557 ? 30.618 13.172 -1.104 1.00 91.62 557 ARG A C 1
ATOM 4448 O O . ARG A 1 557 ? 31.578 12.708 -0.493 1.00 91.62 557 ARG A O 1
ATOM 4455 N N . ASN A 1 558 ? 29.675 13.887 -0.485 1.00 91.69 558 ASN A N 1
ATOM 4456 C CA . ASN A 1 558 ? 29.699 14.175 0.954 1.00 91.69 558 ASN A CA 1
ATOM 4457 C C . ASN A 1 558 ? 29.227 12.990 1.817 1.00 91.69 558 ASN A C 1
ATOM 4459 O O . ASN A 1 558 ? 29.565 12.927 3.005 1.00 91.69 558 ASN A O 1
ATOM 4463 N N . LEU A 1 559 ? 28.502 12.021 1.242 1.00 94.62 559 LEU A N 1
ATOM 4464 C CA . LEU A 1 559 ? 27.932 10.876 1.966 1.00 94.62 559 LEU A CA 1
ATOM 4465 C C . LEU A 1 559 ? 29.001 9.921 2.519 1.00 94.62 559 LEU A C 1
ATOM 4467 O O . LEU A 1 559 ? 28.746 9.212 3.489 1.00 94.62 559 LEU A O 1
ATOM 4471 N N . GLY A 1 560 ? 30.241 9.979 2.020 1.00 91.44 560 GLY A N 1
ATOM 4472 C CA . GLY A 1 560 ? 31.390 9.303 2.636 1.00 91.44 560 GLY A CA 1
ATOM 4473 C C . GLY A 1 560 ? 31.665 9.710 4.092 1.00 91.44 560 GLY A C 1
ATOM 4474 O O . GLY A 1 560 ? 32.394 9.010 4.798 1.00 91.44 560 GLY A O 1
ATOM 4475 N N . SER A 1 561 ? 31.081 10.815 4.570 1.00 91.81 561 SER A N 1
ATOM 4476 C CA . SER A 1 561 ? 31.064 11.184 5.992 1.00 91.81 561 SER A CA 1
ATOM 4477 C C . SER A 1 561 ? 30.275 10.206 6.870 1.00 91.81 561 SER A C 1
ATOM 4479 O O . SER A 1 561 ? 30.680 9.977 8.010 1.00 91.81 561 SER A O 1
ATOM 4481 N N . LEU A 1 562 ? 29.239 9.551 6.333 1.00 93.25 562 LEU A N 1
ATOM 4482 C CA . LEU A 1 562 ? 28.374 8.630 7.074 1.00 93.25 562 LEU A CA 1
ATOM 4483 C C . LEU A 1 562 ? 29.161 7.474 7.690 1.00 93.25 562 LEU A C 1
ATOM 4485 O O . LEU A 1 562 ? 28.920 7.128 8.839 1.00 93.25 562 LEU A O 1
ATOM 4489 N N . LYS A 1 563 ? 30.174 6.928 7.004 1.00 90.94 563 LYS A N 1
ATOM 4490 C CA . LYS A 1 563 ? 31.041 5.881 7.577 1.00 90.94 563 LYS A CA 1
ATOM 4491 C C . LYS A 1 563 ? 31.979 6.352 8.691 1.00 90.94 563 LYS A C 1
ATOM 4493 O O . LYS A 1 563 ? 32.532 5.506 9.391 1.00 90.94 563 LYS A O 1
ATOM 4498 N N . ARG A 1 564 ? 32.167 7.664 8.873 1.00 88.31 564 ARG A N 1
ATOM 4499 C CA . ARG A 1 564 ? 32.907 8.220 10.019 1.00 88.31 564 ARG A CA 1
ATOM 4500 C C . ARG A 1 564 ? 32.000 8.380 11.237 1.00 88.31 564 ARG A C 1
ATOM 4502 O O . ARG A 1 564 ? 32.416 8.013 12.329 1.00 88.31 564 ARG A O 1
ATOM 4509 N N . THR A 1 565 ? 30.778 8.871 11.034 1.00 88.75 565 THR A N 1
ATOM 4510 C CA . THR A 1 565 ? 29.771 9.051 12.094 1.00 88.75 565 THR A CA 1
ATOM 4511 C C . THR A 1 565 ? 29.138 7.725 12.533 1.00 88.75 565 THR A C 1
ATOM 4513 O O . THR A 1 565 ? 28.942 7.486 13.719 1.00 88.75 565 THR A O 1
ATOM 4516 N N . LEU A 1 566 ? 28.860 6.830 11.581 1.00 92.06 566 LEU A N 1
ATOM 4517 C CA . LEU A 1 566 ? 28.080 5.599 11.746 1.00 92.06 566 LEU A CA 1
ATOM 4518 C C . LEU A 1 566 ? 28.893 4.363 11.301 1.00 92.06 566 LEU A C 1
ATOM 4520 O O . LEU A 1 566 ? 28.490 3.642 10.382 1.00 92.06 566 LEU A O 1
ATOM 4524 N N . PRO A 1 567 ? 30.070 4.092 11.902 1.00 91.56 567 PRO A N 1
ATOM 4525 C CA . PRO A 1 567 ? 31.002 3.082 11.396 1.00 91.56 567 PRO A CA 1
ATOM 4526 C C . PRO A 1 567 ? 30.424 1.655 11.394 1.00 91.56 567 PRO A C 1
ATOM 4528 O O . PRO A 1 567 ? 30.749 0.869 10.502 1.00 91.56 567 PRO A O 1
ATOM 4531 N N . SER A 1 568 ? 29.554 1.337 12.359 1.00 90.81 568 SER A N 1
ATOM 4532 C CA . SER A 1 568 ? 28.909 0.028 12.555 1.00 90.81 568 SER A CA 1
ATOM 4533 C C . SER A 1 568 ? 27.648 -0.203 11.713 1.00 90.81 568 SER A C 1
ATOM 4535 O O . SER A 1 568 ? 27.160 -1.331 11.656 1.00 90.81 568 SER A O 1
ATOM 4537 N N . VAL A 1 569 ? 27.101 0.831 11.066 1.00 95.31 569 VAL A N 1
ATOM 4538 C CA . VAL A 1 569 ? 25.884 0.714 10.250 1.00 95.31 569 VAL A CA 1
ATOM 4539 C C . VAL A 1 569 ? 26.280 0.313 8.823 1.00 95.31 569 VAL A C 1
ATOM 4541 O O . VAL A 1 569 ? 27.093 1.017 8.214 1.00 95.31 569 VAL A O 1
ATOM 4544 N N . PRO A 1 570 ? 25.776 -0.799 8.254 1.00 96.75 570 PRO A N 1
ATOM 4545 C CA . PRO A 1 570 ? 26.052 -1.152 6.865 1.00 96.75 570 PRO A CA 1
ATOM 4546 C C . PRO A 1 570 ? 25.454 -0.110 5.919 1.00 96.75 570 PRO A C 1
ATOM 4548 O O . PRO A 1 570 ? 24.351 0.390 6.144 1.00 96.75 570 PRO A O 1
ATOM 4551 N N . ILE A 1 571 ? 26.201 0.205 4.860 1.00 98.19 571 ILE A N 1
ATOM 4552 C CA . ILE A 1 571 ? 25.713 1.023 3.750 1.00 98.19 571 ILE A CA 1
ATOM 4553 C C . ILE A 1 571 ? 25.463 0.088 2.572 1.00 98.19 571 ILE A C 1
ATOM 4555 O O . ILE A 1 571 ? 26.345 -0.706 2.244 1.00 98.19 571 ILE A O 1
ATOM 4559 N N . VAL A 1 572 ? 24.288 0.194 1.960 1.00 98.25 572 VAL A N 1
ATOM 4560 C CA . VAL A 1 572 ? 23.913 -0.493 0.722 1.00 98.25 572 VAL A CA 1
ATOM 4561 C C . VAL A 1 572 ? 23.834 0.572 -0.366 1.00 98.25 572 VAL A C 1
ATOM 4563 O O . VAL A 1 572 ? 22.970 1.440 -0.315 1.00 98.25 572 VAL A O 1
ATOM 4566 N N . ALA A 1 573 ? 24.763 0.560 -1.313 1.00 97.88 573 ALA A N 1
ATOM 4567 C CA . ALA A 1 573 ? 24.737 1.430 -2.482 1.00 97.88 573 ALA A CA 1
ATOM 4568 C C . ALA A 1 573 ? 24.075 0.671 -3.637 1.00 97.88 573 ALA A C 1
ATOM 4570 O O . ALA A 1 573 ? 24.525 -0.428 -3.956 1.00 97.88 573 ALA A O 1
ATOM 4571 N N . LEU A 1 574 ? 23.022 1.224 -4.239 1.00 96.44 574 LEU A N 1
ATOM 4572 C CA . LEU A 1 574 ? 22.261 0.570 -5.308 1.00 96.44 574 LEU A CA 1
ATOM 4573 C C . LEU A 1 574 ? 22.243 1.434 -6.567 1.00 96.44 574 LEU A C 1
ATOM 4575 O O . LEU A 1 574 ? 22.208 2.660 -6.487 1.00 96.44 574 LEU A O 1
ATOM 4579 N N . THR A 1 575 ? 22.277 0.800 -7.734 1.00 92.69 575 THR A N 1
ATOM 4580 C CA . THR A 1 575 ? 22.141 1.475 -9.030 1.00 92.69 575 THR A CA 1
ATOM 4581 C C . THR A 1 575 ? 21.649 0.499 -10.094 1.00 92.69 575 THR A C 1
ATOM 4583 O O . THR A 1 575 ? 21.948 -0.694 -10.039 1.00 92.69 575 THR A O 1
ATOM 4586 N N . ALA A 1 576 ? 20.921 1.010 -11.087 1.00 88.88 576 ALA A N 1
ATOM 4587 C CA . ALA A 1 576 ? 20.535 0.234 -12.262 1.00 88.88 576 ALA A CA 1
ATOM 4588 C C . ALA A 1 576 ? 21.730 -0.150 -13.149 1.00 88.88 576 ALA A C 1
ATOM 4590 O O . ALA A 1 576 ? 21.706 -1.190 -13.794 1.00 88.88 576 ALA A O 1
ATOM 4591 N N . THR A 1 577 ? 22.763 0.697 -13.201 1.00 83.12 577 THR A N 1
ATOM 4592 C CA . THR A 1 577 ? 23.945 0.527 -14.063 1.00 83.12 577 THR A CA 1
ATOM 4593 C C . THR A 1 577 ? 25.191 1.096 -13.387 1.00 83.12 577 THR A C 1
ATOM 4595 O O . THR A 1 577 ? 25.131 2.203 -12.841 1.00 83.12 577 THR A O 1
ATOM 4598 N N . ALA A 1 578 ? 26.327 0.400 -13.466 1.00 87.00 578 ALA A N 1
ATOM 4599 C CA . ALA A 1 578 ? 27.645 0.954 -13.142 1.00 87.00 578 ALA A CA 1
ATOM 4600 C C . ALA A 1 578 ? 28.770 0.152 -13.814 1.00 87.00 578 ALA A C 1
ATOM 4602 O O . ALA A 1 578 ? 28.903 -1.046 -13.583 1.00 87.00 578 ALA A O 1
ATOM 4603 N N . SER A 1 579 ? 29.617 0.835 -14.589 1.00 88.44 579 SER A N 1
ATOM 4604 C CA . SER A 1 579 ? 30.883 0.293 -15.103 1.00 88.44 579 SER A CA 1
ATOM 4605 C C . SER A 1 579 ? 31.865 -0.030 -13.960 1.00 88.44 579 SER A C 1
ATOM 4607 O O . SER A 1 579 ? 31.708 0.522 -12.864 1.00 88.44 579 SER A O 1
ATOM 4609 N N . PRO A 1 580 ? 32.929 -0.831 -14.189 1.00 89.25 580 PRO A N 1
ATOM 4610 C CA . PRO A 1 580 ? 34.024 -1.022 -13.226 1.00 89.25 580 PRO A CA 1
ATOM 4611 C C . PRO A 1 580 ? 34.507 0.292 -12.587 1.00 89.25 580 PRO A C 1
ATOM 4613 O O . PRO A 1 580 ? 34.519 0.428 -11.365 1.00 89.25 580 PRO A O 1
ATOM 4616 N N . SER A 1 581 ? 34.769 1.314 -13.407 1.00 89.06 581 SER A N 1
ATOM 4617 C CA . SER A 1 581 ? 35.219 2.638 -12.959 1.00 89.06 581 SER A CA 1
ATOM 4618 C C . SER A 1 581 ? 34.213 3.383 -12.068 1.00 89.06 581 SER A C 1
ATOM 4620 O O . SER A 1 581 ? 34.619 4.053 -11.116 1.00 89.06 581 SER A O 1
ATOM 4622 N N . ILE A 1 582 ? 32.907 3.252 -12.330 1.00 91.94 582 ILE A N 1
ATOM 4623 C CA . ILE A 1 582 ? 31.850 3.834 -11.489 1.00 91.94 582 ILE A CA 1
ATOM 4624 C C . ILE A 1 582 ? 31.713 3.036 -10.181 1.00 91.94 582 ILE A C 1
ATOM 4626 O O . ILE A 1 582 ? 31.609 3.645 -9.116 1.00 91.94 582 ILE A O 1
ATOM 4630 N N . ARG A 1 583 ? 31.776 1.693 -10.227 1.00 93.81 583 ARG A N 1
ATOM 4631 C CA . ARG A 1 583 ? 31.748 0.812 -9.038 1.00 93.81 583 ARG A CA 1
ATOM 4632 C C . ARG A 1 583 ? 32.882 1.154 -8.058 1.00 93.81 583 ARG A C 1
ATOM 4634 O O . ARG A 1 583 ? 32.653 1.272 -6.849 1.00 93.81 583 ARG A O 1
ATOM 4641 N N . ASP A 1 584 ? 34.073 1.407 -8.590 1.00 93.19 584 ASP A N 1
ATOM 4642 C CA . ASP A 1 584 ? 35.242 1.876 -7.844 1.00 93.19 584 ASP A CA 1
ATOM 4643 C C . ASP A 1 584 ? 35.047 3.261 -7.216 1.00 93.19 584 ASP A C 1
ATOM 4645 O O . ASP A 1 584 ? 35.376 3.466 -6.043 1.00 93.19 584 ASP A O 1
ATOM 4649 N N . ASP A 1 585 ? 34.520 4.229 -7.974 1.00 94.44 585 ASP A N 1
ATOM 4650 C CA . ASP A 1 585 ? 34.316 5.592 -7.473 1.00 94.44 585 ASP A CA 1
ATOM 4651 C C . ASP A 1 585 ? 33.224 5.646 -6.391 1.00 94.44 585 ASP A C 1
ATOM 4653 O O . ASP A 1 585 ? 33.392 6.351 -5.393 1.00 94.44 585 ASP A O 1
ATOM 4657 N N . ILE A 1 586 ? 32.166 4.831 -6.515 1.00 95.44 586 ILE A N 1
ATOM 4658 C CA . ILE A 1 586 ? 31.160 4.618 -5.460 1.00 95.44 586 ILE A CA 1
ATOM 4659 C C . ILE A 1 586 ? 31.819 4.056 -4.196 1.00 95.44 586 ILE A C 1
ATOM 4661 O O . ILE A 1 586 ? 31.700 4.642 -3.117 1.00 95.44 586 ILE A O 1
ATOM 4665 N N . THR A 1 587 ? 32.546 2.944 -4.326 1.00 95.50 587 THR A N 1
ATOM 4666 C CA . THR A 1 587 ? 33.191 2.244 -3.204 1.00 95.50 587 THR A CA 1
ATOM 4667 C C . THR A 1 587 ? 34.153 3.160 -2.445 1.00 95.50 587 THR A C 1
ATOM 4669 O O . THR A 1 587 ? 34.107 3.244 -1.211 1.00 95.50 587 THR A O 1
ATOM 4672 N N . ARG A 1 588 ? 34.984 3.902 -3.188 1.00 95.06 588 ARG A N 1
ATOM 4673 C CA . ARG A 1 588 ? 35.963 4.860 -2.662 1.00 95.06 588 ARG A CA 1
ATOM 4674 C C . ARG A 1 588 ? 35.284 6.061 -2.007 1.00 95.06 588 ARG A C 1
ATOM 4676 O O . ARG A 1 588 ? 35.590 6.377 -0.859 1.00 95.06 588 ARG A O 1
ATOM 4683 N N . SER A 1 589 ? 34.344 6.706 -2.697 1.00 94.88 589 SER A N 1
ATOM 4684 C CA . SER A 1 589 ? 33.702 7.938 -2.220 1.00 94.88 589 SER A CA 1
ATOM 4685 C C . SER A 1 589 ? 32.806 7.713 -0.999 1.00 94.88 589 SER A C 1
ATOM 4687 O O . SER A 1 589 ? 32.761 8.560 -0.109 1.00 94.88 589 SER A O 1
ATOM 4689 N N . LEU A 1 590 ? 32.147 6.553 -0.896 1.00 95.69 590 LEU A N 1
ATOM 4690 C CA . LEU A 1 590 ? 31.348 6.166 0.275 1.00 95.69 590 LEU A CA 1
ATOM 4691 C C . LEU A 1 590 ? 32.177 5.567 1.428 1.00 95.69 590 LEU A C 1
ATOM 4693 O O . LEU A 1 590 ? 31.627 5.280 2.494 1.00 95.69 590 LEU A O 1
ATOM 4697 N N . ASN A 1 591 ? 33.494 5.398 1.253 1.00 95.69 591 ASN A N 1
ATOM 4698 C CA . ASN A 1 591 ? 34.396 4.731 2.200 1.00 95.69 591 ASN A CA 1
ATOM 4699 C C . ASN A 1 591 ? 33.925 3.311 2.589 1.00 95.69 591 ASN A C 1
ATOM 4701 O O . ASN A 1 591 ? 34.012 2.913 3.760 1.00 95.69 591 ASN A O 1
ATOM 4705 N N . LEU A 1 592 ? 33.408 2.538 1.625 1.00 94.12 592 LEU A N 1
ATOM 4706 C CA . LEU A 1 592 ? 32.978 1.160 1.869 1.00 94.12 592 LEU A CA 1
ATOM 4707 C C . LEU A 1 592 ? 34.207 0.274 2.118 1.00 94.12 592 LEU A C 1
ATOM 4709 O O . LEU A 1 592 ? 35.136 0.221 1.317 1.00 94.12 592 LEU A O 1
ATOM 4713 N N . ARG A 1 593 ? 34.222 -0.432 3.252 1.00 89.25 593 ARG A N 1
ATOM 4714 C CA . ARG A 1 593 ? 35.327 -1.323 3.637 1.00 89.25 593 ARG A CA 1
ATOM 4715 C C . ARG A 1 593 ? 34.988 -2.750 3.234 1.00 89.25 593 ARG A C 1
ATOM 4717 O O . ARG A 1 593 ? 34.101 -3.333 3.852 1.00 89.25 593 ARG A O 1
ATOM 4724 N N . ASN A 1 594 ? 35.698 -3.282 2.238 1.00 91.75 594 ASN A N 1
ATOM 4725 C CA . ASN A 1 594 ? 35.475 -4.622 1.682 1.00 91.75 594 ASN A CA 1
ATOM 4726 C C . ASN A 1 594 ? 33.975 -4.923 1.445 1.00 91.75 594 ASN A C 1
ATOM 4728 O O . ASN A 1 594 ? 33.437 -5.860 2.053 1.00 91.75 594 ASN A O 1
ATOM 4732 N N . PRO A 1 595 ? 33.256 -4.096 0.657 1.00 95.94 595 PRO A N 1
ATOM 4733 C CA . PRO A 1 595 ? 31.847 -4.352 0.396 1.00 95.94 595 PRO A CA 1
ATOM 4734 C C . PRO A 1 595 ? 31.657 -5.712 -0.282 1.00 95.94 595 PRO A C 1
ATOM 4736 O O . PRO A 1 595 ? 32.565 -6.226 -0.933 1.00 95.94 595 PRO A O 1
ATOM 4739 N N . GLN A 1 596 ? 30.481 -6.304 -0.117 1.00 95.69 596 GLN A N 1
ATOM 4740 C CA . GLN A 1 596 ? 29.993 -7.285 -1.079 1.00 95.69 596 GLN A CA 1
ATOM 4741 C C . GLN A 1 596 ? 29.603 -6.512 -2.340 1.00 95.69 596 GLN A C 1
ATOM 4743 O O . GLN A 1 596 ? 28.873 -5.526 -2.239 1.00 95.69 596 GLN A O 1
ATOM 4748 N N . ILE A 1 597 ? 30.134 -6.904 -3.494 1.00 94.56 597 ILE A N 1
ATOM 4749 C CA . ILE A 1 597 ? 29.737 -6.342 -4.784 1.00 94.56 597 ILE A CA 1
ATOM 4750 C C . ILE A 1 597 ? 28.943 -7.430 -5.490 1.00 94.56 597 ILE A C 1
ATOM 4752 O O . ILE A 1 597 ? 29.451 -8.536 -5.637 1.00 94.56 597 ILE A O 1
ATOM 4756 N N . THR A 1 598 ? 27.718 -7.114 -5.892 1.00 92.50 598 THR A N 1
ATOM 4757 C CA . THR A 1 598 ? 26.825 -8.037 -6.596 1.00 92.50 598 THR A CA 1
ATOM 4758 C C . THR A 1 598 ? 26.305 -7.340 -7.842 1.00 92.50 598 THR A C 1
ATOM 4760 O O . THR A 1 598 ? 25.844 -6.197 -7.767 1.00 92.50 598 THR A O 1
ATOM 4763 N N . CYS A 1 599 ? 26.446 -8.002 -8.986 1.00 89.81 599 CYS A N 1
ATOM 4764 C CA . CYS A 1 599 ? 26.076 -7.491 -10.301 1.00 89.81 599 CYS A CA 1
ATOM 4765 C C . CYS A 1 599 ? 25.230 -8.551 -11.004 1.00 89.81 599 CYS A C 1
ATOM 4767 O O . CYS A 1 599 ? 25.713 -9.665 -11.173 1.00 89.81 599 CYS A O 1
ATOM 4769 N N . THR A 1 600 ? 23.996 -8.221 -11.384 1.00 86.31 600 THR A N 1
ATOM 4770 C CA . THR A 1 600 ? 23.190 -9.092 -12.254 1.00 86.31 600 THR A CA 1
ATOM 4771 C C . THR A 1 600 ? 23.383 -8.726 -13.714 1.00 86.31 600 THR A C 1
ATOM 4773 O O . THR A 1 600 ? 23.824 -7.615 -14.025 1.00 86.31 600 THR A O 1
ATOM 4776 N N . SER A 1 601 ? 23.022 -9.648 -14.605 1.00 81.69 601 SER A N 1
ATOM 4777 C CA . SER A 1 601 ? 22.962 -9.331 -16.026 1.00 81.69 601 SER A CA 1
ATOM 4778 C C . SER A 1 601 ? 21.901 -8.270 -16.330 1.00 81.69 601 SER A C 1
ATOM 4780 O O . SER A 1 601 ? 20.907 -8.105 -15.619 1.00 81.69 601 SER A O 1
ATOM 4782 N N . PHE A 1 602 ? 22.103 -7.541 -17.425 1.00 80.38 602 PHE A N 1
ATOM 4783 C CA . PHE A 1 602 ? 21.138 -6.556 -17.922 1.00 80.38 602 PHE A CA 1
ATOM 4784 C C . PHE A 1 602 ? 20.150 -7.150 -18.934 1.00 80.38 602 PHE A C 1
ATOM 4786 O O . PHE A 1 602 ? 19.236 -6.439 -19.369 1.00 80.38 602 PHE A O 1
ATOM 4793 N N . ASP A 1 603 ? 20.330 -8.417 -19.332 1.00 79.94 603 ASP A N 1
ATOM 4794 C CA . ASP A 1 603 ? 19.440 -9.068 -20.290 1.00 79.94 603 ASP A CA 1
ATOM 4795 C C . ASP A 1 603 ? 18.021 -9.235 -19.735 1.00 79.94 603 ASP A C 1
ATOM 4797 O O . ASP A 1 603 ? 17.774 -9.391 -18.541 1.00 79.94 603 ASP A O 1
ATOM 4801 N N . ARG A 1 604 ? 17.053 -9.174 -20.644 1.00 80.88 604 ARG A N 1
ATOM 4802 C CA . ARG A 1 604 ? 15.634 -9.334 -20.365 1.00 80.88 604 ARG A CA 1
ATOM 4803 C C . ARG A 1 604 ? 15.050 -10.216 -21.464 1.00 80.88 604 ARG A C 1
ATOM 4805 O O . ARG A 1 604 ? 14.411 -9.681 -22.372 1.00 80.88 604 ARG A O 1
ATOM 4812 N N . PRO A 1 605 ? 15.176 -11.555 -21.371 1.00 82.00 605 PRO A N 1
ATOM 4813 C CA . PRO A 1 605 ? 14.787 -12.479 -22.446 1.00 82.00 605 PRO A CA 1
ATOM 4814 C C . PRO A 1 605 ? 13.290 -12.405 -22.797 1.00 82.00 605 PRO A C 1
ATOM 4816 O O . PRO A 1 605 ? 12.856 -12.824 -23.867 1.00 82.00 605 PRO A O 1
ATOM 4819 N N . ASN A 1 606 ? 12.481 -11.810 -21.914 1.00 83.69 606 ASN A N 1
ATOM 4820 C CA . ASN A 1 606 ? 11.072 -11.509 -22.139 1.00 83.69 606 ASN A CA 1
ATOM 4821 C C . ASN A 1 606 ? 10.807 -10.272 -23.041 1.00 83.69 606 ASN A C 1
ATOM 4823 O O . ASN A 1 606 ? 9.639 -9.919 -23.234 1.00 83.69 606 ASN A O 1
ATOM 4827 N N . LEU A 1 607 ? 11.836 -9.561 -23.521 1.00 87.19 607 LEU A N 1
ATOM 4828 C CA . LEU A 1 607 ? 11.729 -8.332 -24.318 1.00 87.19 607 LEU A CA 1
ATOM 4829 C C . LEU A 1 607 ? 12.309 -8.519 -25.727 1.00 87.19 607 LEU A C 1
ATOM 4831 O O . LEU A 1 607 ? 13.515 -8.620 -25.920 1.00 87.19 607 LEU A O 1
ATOM 4835 N N . TYR A 1 608 ? 11.441 -8.469 -26.737 1.00 92.44 608 TYR A N 1
ATOM 4836 C CA . TYR A 1 608 ? 11.861 -8.389 -28.135 1.00 92.44 608 TYR A CA 1
ATOM 4837 C C . TYR A 1 608 ? 12.197 -6.939 -28.518 1.00 92.44 608 TYR A C 1
ATOM 4839 O O . TYR A 1 608 ? 11.363 -6.044 -28.357 1.00 92.44 608 TYR A O 1
ATOM 4847 N N . LEU A 1 609 ? 13.403 -6.717 -29.048 1.00 93.81 609 LEU A N 1
ATOM 4848 C CA . LEU A 1 609 ? 13.885 -5.416 -29.516 1.00 93.81 609 LEU A CA 1
ATOM 4849 C C . LEU A 1 609 ? 13.857 -5.354 -31.054 1.00 93.81 609 LEU A C 1
ATOM 4851 O O . LEU A 1 609 ? 14.431 -6.210 -31.722 1.00 93.81 609 LEU A O 1
ATOM 4855 N N . ASP A 1 610 ? 13.224 -4.318 -31.613 1.00 92.38 610 ASP A N 1
ATOM 4856 C CA . ASP A 1 610 ? 13.161 -4.052 -33.060 1.00 92.38 610 ASP A CA 1
ATOM 4857 C C . ASP A 1 610 ? 13.355 -2.554 -33.357 1.00 92.38 610 ASP A C 1
ATOM 4859 O O . ASP A 1 610 ? 12.997 -1.687 -32.554 1.00 92.38 610 ASP A O 1
ATOM 4863 N N . VAL A 1 611 ? 13.926 -2.237 -34.524 1.00 94.81 611 VAL A N 1
ATOM 4864 C CA . VAL A 1 611 ? 14.299 -0.876 -34.938 1.00 94.81 611 VAL A CA 1
ATOM 4865 C C . VAL A 1 611 ? 13.756 -0.561 -36.335 1.00 94.81 611 VAL A C 1
ATOM 4867 O O . VAL A 1 611 ? 14.423 -0.707 -37.362 1.00 94.81 611 VAL A O 1
ATOM 4870 N N . GLY A 1 612 ? 12.531 -0.038 -36.372 1.00 88.62 612 GLY A N 1
ATOM 4871 C CA . GLY A 1 612 ? 11.897 0.459 -37.593 1.00 88.62 612 GLY A CA 1
ATOM 4872 C C . GLY A 1 612 ? 12.362 1.864 -38.006 1.00 88.62 612 GLY A C 1
ATOM 4873 O O . GLY A 1 612 ? 12.506 2.770 -37.182 1.00 88.62 612 GLY A O 1
ATOM 4874 N N . ARG A 1 613 ? 12.518 2.102 -39.317 1.00 93.44 613 ARG A N 1
ATOM 4875 C CA . ARG A 1 613 ? 12.681 3.468 -39.853 1.00 93.44 613 ARG A CA 1
ATOM 4876 C C . ARG A 1 613 ? 11.352 4.225 -39.780 1.00 93.44 613 ARG A C 1
ATOM 4878 O O . ARG A 1 613 ? 10.380 3.803 -40.403 1.00 93.44 613 ARG A O 1
ATOM 4885 N N . LYS A 1 614 ? 11.341 5.380 -39.104 1.00 94.00 614 LYS A N 1
ATOM 4886 C CA . LYS A 1 614 ? 10.197 6.311 -39.105 1.00 94.00 614 LYS A CA 1
ATOM 4887 C C . LYS A 1 614 ? 9.855 6.751 -40.530 1.00 94.00 614 LYS A C 1
ATOM 4889 O O . LYS A 1 614 ? 10.754 7.076 -41.310 1.00 94.00 614 LYS A O 1
ATOM 4894 N N . THR A 1 615 ? 8.569 6.798 -40.867 1.00 92.00 615 THR A N 1
ATOM 4895 C CA . THR A 1 615 ? 8.094 7.394 -42.121 1.00 92.00 615 THR A CA 1
ATOM 4896 C C . THR A 1 615 ? 7.653 8.841 -41.898 1.00 92.00 615 THR A C 1
ATOM 4898 O O . THR A 1 615 ? 7.634 9.355 -40.782 1.00 92.00 615 THR A O 1
ATOM 4901 N N . SER A 1 616 ? 7.275 9.538 -42.970 1.00 92.44 616 SER A N 1
ATOM 4902 C CA . SER A 1 616 ? 6.698 10.885 -42.878 1.00 92.44 616 SER A CA 1
ATOM 4903 C C . SER A 1 616 ? 5.263 10.913 -42.325 1.00 92.44 616 SER A C 1
ATOM 4905 O O . SER A 1 616 ? 4.666 11.986 -42.256 1.00 92.44 616 SER A O 1
ATOM 4907 N N . ASN A 1 617 ? 4.681 9.765 -41.952 1.00 93.25 617 ASN A N 1
ATOM 4908 C CA . ASN A 1 617 ? 3.308 9.670 -41.466 1.00 93.25 617 ASN A CA 1
ATOM 4909 C C . ASN A 1 617 ? 3.221 8.820 -40.188 1.00 93.25 617 ASN A C 1
ATOM 4911 O O . ASN A 1 617 ? 3.201 7.592 -40.240 1.00 93.25 617 ASN A O 1
ATOM 4915 N N . ILE A 1 618 ? 3.058 9.499 -39.049 1.00 93.94 618 ILE A N 1
ATOM 4916 C CA . ILE A 1 618 ? 2.922 8.895 -37.712 1.00 93.94 618 ILE A CA 1
ATOM 4917 C C . ILE A 1 618 ? 1.803 7.841 -37.673 1.00 93.94 618 ILE A C 1
ATOM 4919 O O . ILE A 1 618 ? 1.964 6.788 -37.063 1.00 93.94 618 ILE A O 1
ATOM 4923 N N . SER A 1 619 ? 0.676 8.074 -38.358 1.00 91.06 619 SER A N 1
ATOM 4924 C CA . SER A 1 619 ? -0.427 7.107 -38.374 1.00 91.06 619 SER A CA 1
ATOM 4925 C C . SER A 1 619 ? -0.057 5.809 -39.088 1.00 91.06 619 SER A C 1
ATOM 4927 O O . SER A 1 619 ? -0.638 4.780 -38.759 1.00 91.06 619 SER A O 1
ATOM 4929 N N . LYS A 1 620 ? 0.872 5.840 -40.052 1.00 89.75 620 LYS A N 1
ATOM 4930 C CA . LYS A 1 620 ? 1.376 4.638 -40.728 1.00 89.75 620 LYS A CA 1
ATOM 4931 C C . LYS A 1 620 ? 2.358 3.887 -39.830 1.00 89.75 620 LYS A C 1
ATOM 4933 O O . LYS A 1 620 ? 2.240 2.673 -39.703 1.00 89.75 620 LYS A O 1
ATOM 4938 N N . ASP A 1 621 ? 3.258 4.616 -39.172 1.00 91.50 621 ASP A N 1
ATOM 4939 C CA . ASP A 1 621 ? 4.255 4.058 -38.247 1.00 91.50 621 ASP A CA 1
ATOM 4940 C C . ASP A 1 621 ? 3.600 3.372 -37.039 1.00 91.50 621 ASP A C 1
ATOM 4942 O O . ASP A 1 621 ? 4.092 2.351 -36.566 1.00 91.50 621 ASP A O 1
ATOM 4946 N N . LEU A 1 622 ? 2.464 3.897 -36.565 1.00 92.50 622 LEU A N 1
ATOM 4947 C CA . LEU A 1 622 ? 1.703 3.312 -35.459 1.00 92.50 622 LEU A CA 1
ATOM 4948 C C . LEU A 1 622 ? 0.722 2.210 -35.890 1.00 92.50 622 LEU A C 1
ATOM 4950 O O . LEU A 1 622 ? 0.359 1.372 -35.068 1.00 92.50 622 LEU A O 1
ATOM 4954 N N . GLN A 1 623 ? 0.293 2.168 -37.158 1.00 90.06 623 GLN A N 1
ATOM 4955 C CA . GLN A 1 623 ? -0.730 1.218 -37.623 1.00 90.06 623 GLN A CA 1
ATOM 4956 C C . GLN A 1 623 ? -0.322 -0.249 -37.421 1.00 90.06 623 GLN A C 1
ATOM 4958 O O . GLN A 1 623 ? -1.181 -1.081 -37.135 1.00 90.06 623 GLN A O 1
ATOM 4963 N N . GLN A 1 624 ? 0.970 -0.564 -37.544 1.00 86.06 624 GLN A N 1
ATOM 4964 C CA . GLN A 1 624 ? 1.502 -1.918 -37.345 1.00 86.06 624 GLN A CA 1
ATOM 4965 C C . GLN A 1 624 ? 1.333 -2.446 -35.908 1.00 86.06 624 GLN A C 1
ATOM 4967 O O . GLN A 1 624 ? 1.245 -3.654 -35.716 1.00 86.06 624 GLN A O 1
ATOM 4972 N N . PHE A 1 625 ? 1.200 -1.558 -34.917 1.00 90.75 625 PHE A N 1
ATOM 4973 C CA . PHE A 1 625 ? 1.012 -1.916 -33.506 1.00 90.75 625 PHE A CA 1
ATOM 4974 C C . PHE A 1 625 ? -0.470 -1.964 -33.078 1.00 90.75 625 PHE A C 1
ATOM 4976 O O . PHE A 1 625 ? -0.769 -2.210 -31.911 1.00 90.75 625 PHE A O 1
ATOM 4983 N N . ILE A 1 626 ? -1.422 -1.718 -33.992 1.00 91.25 626 ILE A N 1
ATOM 4984 C CA . ILE A 1 626 ? -2.853 -1.571 -33.670 1.00 91.25 626 ILE A CA 1
ATOM 4985 C C . ILE A 1 626 ? -3.693 -2.647 -34.370 1.00 91.25 626 ILE A C 1
ATOM 4987 O O . ILE A 1 626 ? -3.833 -2.674 -35.593 1.00 91.25 626 ILE A O 1
ATOM 4991 N N . VAL A 1 627 ? -4.362 -3.495 -33.582 1.00 89.69 627 VAL A N 1
ATOM 4992 C CA . VAL A 1 627 ? -5.249 -4.547 -34.106 1.00 89.69 627 VAL A CA 1
ATOM 4993 C C . VAL A 1 627 ? -6.668 -4.017 -34.343 1.00 89.69 627 VAL A C 1
ATOM 4995 O O . VAL A 1 627 ? -7.357 -3.558 -33.431 1.00 89.69 627 VAL A O 1
ATOM 4998 N N . LYS A 1 628 ? -7.167 -4.146 -35.579 1.00 84.50 628 LYS A N 1
ATOM 4999 C CA . LYS A 1 628 ? -8.538 -3.749 -35.941 1.00 84.50 628 LYS A CA 1
ATOM 5000 C C . LYS A 1 628 ? -9.578 -4.728 -35.378 1.00 84.50 628 LYS A C 1
ATOM 5002 O O . LYS A 1 628 ? -9.882 -5.752 -35.990 1.00 84.50 628 LYS A O 1
ATOM 5007 N N . LYS A 1 629 ? -10.185 -4.379 -34.240 1.00 81.62 629 LYS A N 1
ATOM 5008 C CA . LYS A 1 629 ? -11.286 -5.136 -33.615 1.00 81.62 629 LYS A CA 1
ATOM 5009 C C . LYS A 1 629 ? -12.473 -5.266 -34.590 1.00 81.62 629 LYS A C 1
ATOM 5011 O O . LYS A 1 629 ? -13.078 -4.266 -34.979 1.00 81.62 629 LYS A O 1
ATOM 5016 N N . LYS A 1 630 ? -12.814 -6.493 -35.010 1.00 67.88 630 LYS A N 1
ATOM 5017 C CA . LYS A 1 630 ? -14.012 -6.754 -35.835 1.00 67.88 630 LYS A CA 1
ATOM 5018 C C . LYS A 1 630 ? -15.269 -6.373 -35.039 1.00 67.88 630 LYS A C 1
ATOM 5020 O O . LYS A 1 630 ? -15.374 -6.715 -33.862 1.00 67.88 630 LYS A O 1
ATOM 5025 N N . LYS A 1 631 ? -16.241 -5.704 -35.679 1.00 56.94 631 LYS A N 1
ATOM 5026 C CA . LYS A 1 631 ? -17.579 -5.503 -35.093 1.00 56.94 631 LYS A CA 1
ATOM 5027 C C . LYS A 1 631 ? -18.177 -6.878 -34.775 1.00 56.94 631 LYS A C 1
ATOM 5029 O O . LYS A 1 631 ? -18.392 -7.662 -35.697 1.00 56.94 631 LYS A O 1
ATOM 5034 N N . ARG A 1 632 ? -18.472 -7.153 -33.498 1.00 48.38 632 ARG A N 1
ATOM 5035 C CA . ARG A 1 632 ? -19.390 -8.241 -33.135 1.00 48.38 632 ARG A CA 1
ATOM 5036 C C . ARG A 1 632 ? -20.758 -7.873 -33.706 1.00 48.38 632 ARG A C 1
ATOM 5038 O O . ARG A 1 632 ? -21.348 -6.878 -33.289 1.00 48.38 632 ARG A O 1
ATOM 5045 N N . VAL A 1 633 ? -21.222 -8.638 -34.689 1.00 48.00 633 VAL A N 1
ATOM 5046 C CA . VAL A 1 633 ? -22.627 -8.606 -35.093 1.00 48.00 633 VAL A CA 1
ATOM 5047 C C . VAL A 1 633 ? -23.391 -9.292 -33.971 1.00 48.00 633 VAL A C 1
ATOM 5049 O O . VAL A 1 633 ? -23.178 -10.477 -33.724 1.00 48.00 633 VAL A O 1
ATOM 5052 N N . TRP A 1 634 ? -24.231 -8.538 -33.269 1.00 43.06 634 TRP A N 1
ATOM 5053 C CA . TRP A 1 634 ? -25.210 -9.119 -32.362 1.00 43.06 634 TRP A CA 1
ATOM 5054 C C . TRP A 1 634 ? -26.243 -9.857 -33.214 1.00 43.06 634 TRP A C 1
ATOM 5056 O O . TRP A 1 634 ? -27.081 -9.232 -33.862 1.00 43.06 634 TRP A O 1
ATOM 5066 N N . LEU A 1 635 ? -26.144 -11.185 -33.253 1.00 43.19 635 LEU A N 1
ATOM 5067 C CA . LEU A 1 635 ? -27.253 -12.037 -33.662 1.00 43.19 635 LEU A CA 1
ATOM 5068 C C . LEU A 1 635 ? -28.212 -12.082 -32.474 1.00 43.19 635 LEU A C 1
ATOM 5070 O O . LEU A 1 635 ? -27.969 -12.812 -31.519 1.00 43.19 635 LEU A O 1
ATOM 5074 N N . GLY A 1 636 ? -29.234 -11.229 -32.509 1.00 45.84 636 GLY A N 1
ATOM 5075 C CA . GLY A 1 636 ? -30.305 -11.259 -31.521 1.00 45.84 636 GLY A CA 1
ATOM 5076 C C . GLY A 1 636 ? -31.157 -12.514 -31.693 1.00 45.84 636 GLY A C 1
ATOM 5077 O O . GLY A 1 636 ? -31.580 -12.817 -32.811 1.00 45.84 636 GLY A O 1
ATOM 5078 N N . VAL A 1 637 ? -31.393 -13.202 -30.578 1.00 36.62 637 VAL A N 1
ATOM 5079 C CA . VAL A 1 637 ? -32.425 -14.223 -30.362 1.00 36.62 637 VAL A CA 1
ATOM 5080 C C . VAL A 1 637 ? -33.032 -13.927 -28.998 1.00 36.62 637 VAL A C 1
ATOM 5082 O O . VAL A 1 637 ? -32.219 -13.684 -28.079 1.00 36.62 637 VAL A O 1
#

InterPro domains:
  IPR002562 3'-5' exonuclease domain [PF01612] (54-223)
  IPR002562 3'-5' exonuclease domain [SM00474] (46-225)
  IPR004589 DNA helicase, ATP-dependent, RecQ type [TIGR00614] (409-631)
  IPR011545 DEAD/DEAH-box helicase domain [PF00270] (422-582)
  IPR012337 Ribonuclease H-like superfamily [SSF53098] (63-221)
  IPR014001 Helicase superfamily 1/2, ATP-binding domain [PS51192] (429-596)
  IPR014001 Helicase superfamily 1/2, ATP-binding domain [SM00487] (416-612)
  IPR027417 P-loop containing nucleoside triphosphate hydrolase [G3DSA:3.40.50.300] (377-603)
  IPR027417 P-loop containing nucleoside triphosphate hydrolase [SSF52540] (408-594)
  IPR036397 Ribonuclease H superfamily [G3DSA:3.30.420.10] (26-228)

pLDDT: mean 73.08, std 25.98, range [19.36, 98.5]

Mean predicted aligned error: 21.47 Å

Foldseek 3Di:
DDDDDDDDDPVVDDDDDDDDDDDDDDPDDDDPPDDPFAAQWQPADEAEDEELVVVLVVLVVLVVVADQQQEWFWDWAFADDPDPPDDGATQWIKIGRDSHYIYIYRDLSYPAHRPSVLCSQCDQRYEYFAALVVVVQVRCCVRHVGHGHRYDHLQVLCCVLLVHDDQDDLQNLCCLQVVHGHDPPVCLRNDHSSDPPDDPSVSRNRNRRSVSRVVSVVSSVPDDPVNSVVSVVVVDDPDDPVVVVVVVVVVVVVVVVVVVVDDPPPPDPPCVVVVVVVVVVVVVVVVVVVVVVVPPPDDDDDDDDDDDDDDDDDDDDDDDDDDDDDDDDDDPDQRGDDPVVLVVVVVVVVVVVVPPVPPVPVVVPPPPDDDDPPPPPPPPDPDDDPDDDADAFQDAPPVQDADDPLLQSLCCLQPVDNGDGRLLSVLQSCLQPVVAAAEAAAAPPSCVPCSQQSQLSSLVAAEEEEDADPVVVVVVCVSRSVSVAAEEEDDPPDDPVVLVCVLVSVHSYYYYYLVCCLVPLVSLLSQQPPPSGHSAYEYEQLLLCDPPRPNHDVSSLSLLCCCVSPVSHHYYYYHNDDDPVSSVSSCVSVVRDPHHYHHHDNDDVVDDDDDDDDDPDPCVVCVVVDDDDDDDDPPDD

Sequence (637 aa):
MTSEQRKLPQWMSAKDRESTSDGTKAFFKKNILEDDLPFFEFNGAIVYSYESNDCSLLSELIRSELSEQAVLGFDIEWPAIYTKGKNGKVALVQVCVSERKCYLFHVSAMAGFPKGLKRLLEDTSISKVGVGIEGDQWKLMSDCDLKLKGFIELTDLANEKLKCKEKWSLNGLVKHLFKKQLLKDKSVRCSRWDAYPLTEEQRLYAASDAYAGLQIYEKLERMDDQEKAALCILKGTNVEPMEVKQQLRSLSQQFLDLVDKVPSSFGNCKDAQRGMDFLGDLSERVDELRNIMLDSSREENSPLEDCIQKEEAVVEHAVTEFIETDEEMDPSFVIDSDQELENEMLETLDMLDKSEEIIEDDIKYLQEDQTFDKEVINALDDDDDEGIEEEDEDDWDQSVPEPTLDQISCLKTYFGHSSFKPVQWKVIHSVLKERRGNLVVMATGYGNSLCYQFAPVYTCGIGIVICPLISLMEDQVLQLEMSNIRSCFVGSAQSKNVMHDIKAGKFKVIYMTPEFCSSGLSLLEDLIYFKYGITLIAIDEAHCISEWGHDFRSAYRNLGSLKRTLPSVPIVALTATASPSIRDDITRSLNLRNPQITCTSFDRPNLYLDVGRKTSNISKDLQQFIVKKKKRVWLGV

Nearest PDB structures (foldseek):
  2e6m-assembly1_A  TM=9.844E-01  e=1.294E-28  Mus musculus
  8pfl-assembly1_A  TM=8.668E-01  e=1.045E-29  Homo sapiens
  2fbv-assembly1_A  TM=9.512E-01  e=2.292E-28  Homo sapiens
  8yle-assembly1_A  TM=9.835E-01  e=1.203E-27  Homo sapiens
  7gqt-assembly1_A  TM=9.689E-01  e=1.203E-27  Homo sapiens